Protein AF-A0A2T9ZDB5-F1 (afdb_monomer)

pLDDT: mean 82.6, std 15.03, range [29.48, 97.81]

InterPro domains:
  IPR002110 Ankyrin repeat [PF12796] (13-94)
  IPR002110 Ankyrin repeat [PF12796] (248-332)
  IPR002110 Ankyrin repeat [PF12796] (342-424)
  IPR002110 Ankyrin repeat [PS50088] (5-37)
  IPR002110 Ankyrin repeat [PS50088] (35-67)
  IPR002110 Ankyrin repeat [PS50088] (243-275)
  IPR002110 Ankyrin repeat [PS50088] (393-425)
  IPR002110 Ankyrin repeat [SM00248] (5-34)
  IPR002110 Ankyrin repeat [SM00248] (35-64)
  IPR002110 Ankyrin repeat [SM00248] (65-94)
  IPR002110 Ankyrin repeat [SM00248] (213-242)
  IPR002110 Ankyrin repeat [SM00248] (243-272)
  IPR002110 Ankyrin repeat [SM00248] (273-302)
  IPR002110 Ankyrin repeat [SM00248] (303-332)
  IPR002110 Ankyrin repeat [SM00248] (333-362)
  IPR002110 Ankyrin repeat [SM00248] (363-392)
  IPR002110 Ankyrin repeat [SM00248] (393-422)
  IPR002110 Ankyrin repeat [SM00248] (423-453)
  IPR036770 Ankyrin repeat-containing domain superfamily [G3DSA:1.25.40.20] (1-163)
  IPR036770 Ankyrin repeat-containing domain superfamily [G3DSA:1.25.40.20] (170-364)

Foldseek 3Di:
DPDDDPDDPLQVCLLVLVLVVNVVCVVVPNDCCPPQNNSLLNNLLNLSQSSNLVSVVVPRDCCTPNNSSLLSNLLNVSLSSNVSSVVSPHDLVDASPVSLVNCLVVVVVVSVVSSVVSVRDHDDDCPVSLVSCVVVVVLVSNLVCLQPPDDLVVLVVVLLVVQQVAPLSNNVSNCVRPVVDCPCLLVSLLSNLQRHDLVNNLVSCVVDLPQVSLQVVLLSCLQNLPVSSNVSSVVSPHDCVVCVLSSLLNNLLCLSVVNNVVSVVVVRDCCPPNNSNLLSNLLNLRPVSNVVSVVVPDDCPPCLLSSLLSNLLNLSLNSNVVSVVVVDDNPPQLQVSLLNSLLVVSQSSNVVSVVSPHDCCPPQNSSLQSNLLVLPQVSNVSSVVVVRDCCGPQNVSLLSNLLVLRLSSNLVSVVSPRDCCGPNNNSLVNNVVVPNVSSNCSSVVSVVPVPPDPPVVVVVVVVVVDPDPPPPVPDDDD

Structure (mmCIF, N/CA/C/O backbone):
data_AF-A0A2T9ZDB5-F1
#
_entry.id   AF-A0A2T9ZDB5-F1
#
loop_
_atom_site.group_PDB
_atom_site.id
_atom_site.type_symbol
_atom_site.label_atom_id
_atom_site.label_alt_id
_atom_site.label_comp_id
_atom_site.label_asym_id
_atom_site.label_entity_id
_atom_site.label_seq_id
_atom_site.pdbx_PDB_ins_code
_atom_site.Cartn_x
_atom_site.Cartn_y
_atom_site.Cartn_z
_atom_site.occupancy
_atom_site.B_iso_or_equiv
_atom_site.auth_seq_id
_atom_site.auth_comp_id
_atom_site.auth_asym_id
_atom_site.auth_atom_id
_atom_site.pdbx_PDB_model_num
ATOM 1 N N . MET A 1 1 ? 38.282 36.598 -60.027 1.00 36.22 1 MET A N 1
ATOM 2 C CA . MET A 1 1 ? 37.613 37.352 -58.948 1.00 36.22 1 MET A CA 1
ATOM 3 C C . MET A 1 1 ? 36.147 36.931 -58.938 1.00 36.22 1 MET A C 1
ATOM 5 O O . MET A 1 1 ? 35.366 37.460 -59.714 1.00 36.22 1 MET A O 1
ATOM 9 N N . LEU A 1 2 ? 35.804 35.898 -58.166 1.00 30.09 2 LEU A N 1
ATOM 10 C CA . LEU A 1 2 ? 34.418 35.483 -57.918 1.00 30.09 2 LEU A CA 1
ATOM 11 C C . LEU A 1 2 ? 34.122 35.819 -56.457 1.00 30.09 2 LEU A C 1
ATOM 13 O O . LEU A 1 2 ? 34.309 35.002 -55.567 1.00 30.09 2 LEU A O 1
ATOM 17 N N . ILE A 1 3 ? 33.763 37.080 -56.232 1.00 40.66 3 ILE A N 1
ATOM 18 C CA . ILE A 1 3 ? 33.223 37.596 -54.975 1.00 40.66 3 ILE A CA 1
ATOM 19 C C . ILE A 1 3 ? 31.772 37.925 -55.329 1.00 40.66 3 ILE A C 1
ATOM 21 O O . ILE A 1 3 ? 31.548 38.830 -56.132 1.00 40.66 3 ILE A O 1
ATOM 25 N N . GLY A 1 4 ? 30.799 37.142 -54.858 1.00 34.53 4 GLY A N 1
ATOM 26 C CA . GLY A 1 4 ? 29.407 37.344 -55.292 1.00 34.53 4 GLY A CA 1
ATOM 27 C C . GLY A 1 4 ? 28.318 36.460 -54.681 1.00 34.53 4 GLY A C 1
ATOM 28 O O . GLY A 1 4 ? 27.143 36.755 -54.867 1.00 34.53 4 GLY A O 1
ATOM 29 N N . SER A 1 5 ? 28.660 35.433 -53.912 1.00 36.69 5 SER A N 1
ATOM 30 C CA . SER A 1 5 ? 27.739 34.745 -53.000 1.00 36.69 5 SER A CA 1
ATOM 31 C C . SER A 1 5 ? 28.544 34.412 -51.754 1.00 36.69 5 SER A C 1
ATOM 33 O O . SER A 1 5 ? 29.654 33.915 -51.906 1.00 36.69 5 SER A O 1
ATOM 35 N N . GLY A 1 6 ? 28.053 34.746 -50.560 1.00 47.00 6 GLY A N 1
ATOM 36 C CA . GLY A 1 6 ? 28.770 34.618 -49.279 1.00 47.00 6 GLY A CA 1
ATOM 37 C C . GLY A 1 6 ? 29.018 33.176 -48.823 1.00 47.00 6 GLY A C 1
ATOM 38 O O . GLY A 1 6 ? 28.602 32.806 -47.734 1.00 47.00 6 GLY A O 1
ATOM 39 N N . VAL A 1 7 ? 29.636 32.373 -49.685 1.00 52.88 7 VAL A N 1
ATOM 40 C CA . VAL A 1 7 ? 30.195 31.054 -49.412 1.00 52.88 7 VAL A CA 1
ATOM 41 C C . VAL A 1 7 ? 31.622 31.106 -49.943 1.00 52.88 7 VAL A C 1
ATOM 43 O O . VAL A 1 7 ? 31.850 31.163 -51.153 1.00 52.88 7 VAL A O 1
ATOM 46 N N . ASP A 1 8 ? 32.581 31.171 -49.029 1.00 73.00 8 ASP A N 1
ATOM 47 C CA . ASP A 1 8 ? 34.008 31.153 -49.329 1.00 73.00 8 ASP A CA 1
ATOM 48 C C . ASP A 1 8 ? 34.390 29.860 -50.087 1.00 73.00 8 ASP A C 1
ATOM 50 O O . ASP A 1 8 ? 33.977 28.761 -49.707 1.00 73.00 8 ASP A O 1
ATOM 54 N N . ILE A 1 9 ? 35.197 29.964 -51.153 1.00 72.06 9 ILE A N 1
ATOM 55 C CA . ILE A 1 9 ? 35.674 28.827 -51.967 1.00 72.06 9 ILE A CA 1
ATOM 56 C C . ILE A 1 9 ? 36.360 27.755 -51.109 1.00 72.06 9 ILE A C 1
ATOM 58 O O . ILE A 1 9 ? 36.276 26.563 -51.405 1.00 72.06 9 ILE A O 1
ATOM 62 N N . HIS A 1 10 ? 36.993 28.181 -50.015 1.00 76.06 10 HIS A N 1
ATOM 63 C CA . HIS A 1 10 ? 37.611 27.302 -49.035 1.00 76.06 10 HIS A CA 1
ATOM 64 C C . HIS A 1 10 ? 36.572 26.440 -48.294 1.00 76.06 10 HIS A C 1
ATOM 66 O O . HIS A 1 10 ? 36.808 25.254 -48.044 1.00 76.06 10 HIS A O 1
ATOM 72 N N . THR A 1 11 ? 35.386 26.983 -47.998 1.00 78.50 11 THR A N 1
ATOM 73 C CA . THR A 1 11 ? 34.295 26.245 -47.336 1.00 78.50 11 THR A CA 1
ATOM 74 C C . THR A 1 11 ? 33.627 25.237 -48.271 1.00 78.50 11 THR A C 1
ATOM 76 O O . THR A 1 11 ? 33.409 24.095 -47.867 1.00 78.50 11 THR A O 1
ATOM 79 N N . GLU A 1 12 ? 33.393 25.608 -49.532 1.00 81.44 12 GLU A N 1
ATOM 80 C CA . GLU A 1 12 ? 32.812 24.717 -50.545 1.00 81.44 12 GLU A CA 1
ATOM 81 C C . GLU A 1 12 ? 33.773 23.570 -50.897 1.00 81.44 12 GLU A C 1
ATOM 83 O O . GLU A 1 12 ? 33.374 22.405 -50.967 1.00 81.44 12 GLU A O 1
ATOM 88 N N . ALA A 1 13 ? 35.070 23.866 -51.046 1.00 84.56 13 ALA A N 1
ATOM 89 C CA . ALA A 1 13 ? 36.096 22.844 -51.245 1.00 84.56 13 ALA A CA 1
ATOM 90 C C . ALA A 1 13 ? 36.170 21.875 -50.053 1.00 84.56 13 ALA A C 1
ATOM 92 O O . ALA A 1 13 ? 36.302 20.664 -50.245 1.00 84.56 13 ALA A O 1
ATOM 93 N N . SER A 1 14 ? 36.016 22.392 -48.829 1.00 85.06 14 SER A N 1
ATOM 94 C CA . SER A 1 14 ? 36.009 21.575 -47.612 1.00 85.06 14 SER A CA 1
ATOM 95 C C . SER A 1 14 ? 34.769 20.683 -47.500 1.00 85.06 14 SER A C 1
ATOM 97 O O . SER A 1 14 ? 34.880 19.525 -47.103 1.00 85.06 14 SER A O 1
ATOM 99 N N . TYR A 1 15 ? 33.594 21.190 -47.885 1.00 85.50 15 TYR A N 1
ATOM 100 C CA . TYR A 1 15 ? 32.341 20.429 -47.925 1.00 85.50 15 TYR A CA 1
ATOM 101 C C . TYR A 1 15 ? 32.380 19.285 -48.946 1.00 85.50 15 TYR A C 1
ATOM 103 O O . TYR A 1 15 ? 31.908 18.185 -48.668 1.00 85.50 15 TYR A O 1
ATOM 111 N N . ASN A 1 16 ? 32.966 19.524 -50.120 1.00 87.44 16 ASN A N 1
ATOM 112 C CA . ASN A 1 16 ? 33.064 18.519 -51.181 1.00 87.44 16 ASN A CA 1
ATOM 113 C C . ASN A 1 16 ? 34.271 17.575 -51.029 1.00 87.44 16 ASN A C 1
ATOM 115 O O . ASN A 1 16 ? 34.476 16.699 -51.870 1.00 87.44 16 ASN A O 1
ATOM 119 N N . GLY A 1 17 ? 35.075 17.732 -49.971 1.00 88.31 17 GLY A N 1
ATOM 120 C CA . GLY A 1 17 ? 36.223 16.865 -49.703 1.00 88.31 17 GLY A CA 1
ATOM 121 C C . GLY A 1 17 ? 37.395 17.059 -50.668 1.00 88.31 17 GLY A C 1
ATOM 122 O O . GLY A 1 17 ? 38.181 16.137 -50.870 1.00 88.31 17 GLY A O 1
ATOM 123 N N . HIS A 1 18 ? 37.526 18.231 -51.293 1.00 92.00 18 HIS A N 1
ATOM 124 C CA . HIS A 1 18 ? 38.583 18.523 -52.263 1.00 92.00 18 HIS A CA 1
ATOM 125 C C . HIS A 1 18 ? 39.915 18.836 -51.568 1.00 92.00 18 HIS A C 1
ATOM 127 O O . HIS A 1 18 ? 40.363 19.981 -51.551 1.00 92.00 18 HIS A O 1
ATOM 133 N N . TYR A 1 19 ? 40.549 17.805 -51.004 1.00 91.50 19 TYR A N 1
ATOM 134 C CA . TYR A 1 19 ? 41.782 17.901 -50.214 1.00 91.50 19 TYR A CA 1
ATOM 135 C C . TYR A 1 19 ? 42.881 18.750 -50.870 1.00 91.50 19 TYR A C 1
ATOM 137 O O . TYR A 1 19 ? 43.329 19.719 -50.266 1.00 91.50 19 TYR A O 1
ATOM 145 N N . GLU A 1 20 ? 43.266 18.451 -52.116 1.00 91.81 20 GLU A N 1
ATOM 146 C CA . GLU A 1 20 ? 44.349 19.176 -52.807 1.00 91.81 20 GLU A CA 1
ATOM 147 C C . GLU A 1 20 ? 44.034 20.665 -52.999 1.00 91.81 20 GLU A C 1
ATOM 149 O O . GLU A 1 20 ? 44.914 21.516 -52.894 1.00 91.81 20 GLU A O 1
ATOM 154 N N . LEU A 1 21 ? 42.761 20.999 -53.234 1.00 87.19 21 LEU A N 1
ATOM 155 C CA . LEU A 1 21 ? 42.330 22.385 -53.374 1.00 87.19 21 LEU A CA 1
ATOM 156 C C . LEU A 1 21 ? 42.337 23.105 -52.023 1.00 87.19 21 LEU A C 1
ATOM 158 O O . LEU A 1 21 ? 42.825 24.226 -51.941 1.00 87.19 21 LEU A O 1
ATOM 162 N N . VAL A 1 22 ? 41.837 22.465 -50.960 1.00 87.75 22 VAL A N 1
ATOM 163 C CA . VAL A 1 22 ? 41.888 23.023 -49.598 1.00 87.75 22 VAL A CA 1
ATOM 164 C C . VAL A 1 22 ? 43.337 23.262 -49.178 1.00 87.75 22 VAL A C 1
ATOM 166 O O . VAL A 1 22 ? 43.664 24.350 -48.711 1.00 87.75 22 VAL A O 1
ATOM 169 N N . LYS A 1 23 ? 44.218 22.286 -49.415 1.00 88.62 23 LYS A N 1
ATOM 170 C CA . LYS A 1 23 ? 45.650 22.397 -49.142 1.00 88.62 23 LYS A CA 1
ATOM 171 C C . LYS A 1 23 ? 46.276 23.577 -49.880 1.00 88.62 23 LYS A C 1
ATOM 173 O O . LYS A 1 23 ? 46.881 24.432 -49.240 1.00 88.62 23 LYS A O 1
ATOM 178 N N . TYR A 1 24 ? 46.061 23.671 -51.193 1.00 89.06 24 TYR A N 1
ATOM 179 C CA . TYR A 1 24 ? 46.564 24.783 -52.000 1.00 89.06 24 TYR A CA 1
ATOM 180 C C . TYR A 1 24 ? 46.066 26.146 -51.497 1.00 89.06 24 TYR A C 1
ATOM 182 O O . TYR A 1 24 ? 46.834 27.106 -51.447 1.00 89.06 24 TYR A O 1
ATOM 190 N N . LEU A 1 25 ? 44.790 26.246 -51.111 1.00 85.88 25 LEU A N 1
ATOM 191 C CA . LEU A 1 25 ? 44.200 27.488 -50.610 1.00 85.88 25 LEU A CA 1
ATOM 192 C C . LEU A 1 25 ? 44.820 27.916 -49.274 1.00 85.88 25 LEU A C 1
ATOM 194 O O . LEU A 1 25 ? 45.187 29.082 -49.132 1.00 85.88 25 LEU A O 1
ATOM 198 N N . VAL A 1 26 ? 44.990 26.989 -48.326 1.00 84.69 26 VAL A N 1
ATOM 199 C CA . VAL A 1 26 ? 45.637 27.266 -47.031 1.00 84.69 26 VAL A CA 1
ATOM 200 C C . VAL A 1 26 ? 47.109 27.649 -47.224 1.00 84.69 26 VAL A C 1
ATOM 202 O O . VAL A 1 26 ? 47.555 28.649 -46.665 1.00 84.69 26 VAL A O 1
ATOM 205 N N . GLU A 1 27 ? 47.849 26.938 -48.082 1.00 86.25 27 GLU A N 1
ATOM 206 C CA . GLU A 1 27 ? 49.240 27.276 -48.437 1.00 86.25 27 GLU A CA 1
ATOM 207 C C . GLU A 1 27 ? 49.355 28.639 -49.144 1.00 86.25 27 GLU A C 1
ATOM 209 O O . GLU A 1 27 ? 50.356 29.340 -48.994 1.00 86.25 27 GLU A O 1
ATOM 214 N N . SER A 1 28 ? 48.310 29.050 -49.868 1.00 86.44 28 SER A N 1
ATOM 215 C CA . SER A 1 28 ? 48.210 30.362 -50.523 1.00 86.44 28 SER A CA 1
ATOM 216 C C . SER A 1 28 ? 47.756 31.487 -49.579 1.00 86.44 28 SER A C 1
ATOM 218 O O . SER A 1 28 ? 47.544 32.614 -50.030 1.00 86.44 28 SER A O 1
ATOM 220 N N . GLY A 1 29 ? 47.615 31.207 -48.280 1.00 82.31 29 GLY A N 1
ATOM 221 C CA . GLY A 1 29 ? 47.288 32.193 -47.250 1.00 82.31 29 GLY A CA 1
ATOM 222 C C . GLY A 1 29 ? 45.796 32.367 -46.963 1.00 82.31 29 GLY A C 1
ATOM 223 O O . GLY A 1 29 ? 45.420 33.386 -46.382 1.00 82.31 29 GLY A O 1
ATOM 224 N N . ALA A 1 30 ? 44.936 31.420 -47.359 1.00 82.38 30 ALA A N 1
ATOM 225 C CA . ALA A 1 30 ? 43.541 31.421 -46.922 1.00 82.38 30 ALA A CA 1
ATOM 226 C C . ALA A 1 30 ? 43.456 31.315 -45.390 1.00 82.38 30 ALA A C 1
ATOM 228 O O . ALA A 1 30 ? 44.145 30.505 -44.768 1.00 82.38 30 ALA A O 1
ATOM 229 N N . ASP A 1 31 ? 42.592 32.127 -44.780 1.00 80.69 31 ASP A N 1
ATOM 230 C CA . ASP A 1 31 ? 42.393 32.104 -43.333 1.00 80.69 31 ASP A CA 1
ATOM 231 C C . ASP A 1 31 ? 41.605 30.851 -42.922 1.00 80.69 31 ASP A C 1
ATOM 233 O O . ASP A 1 31 ? 40.404 30.722 -43.166 1.00 80.69 31 ASP A O 1
ATOM 237 N N . ILE A 1 32 ? 42.282 29.931 -42.237 1.00 78.69 32 ILE A N 1
ATOM 238 C CA . ILE A 1 32 ? 41.701 28.690 -41.713 1.00 78.69 32 ILE A CA 1
ATOM 239 C C . ILE A 1 32 ? 40.605 28.932 -40.655 1.00 78.69 32 ILE A C 1
ATOM 241 O O . ILE A 1 32 ? 39.826 28.032 -40.323 1.00 78.69 32 ILE A O 1
ATOM 245 N N . HIS A 1 33 ? 40.518 30.148 -40.111 1.00 76.25 33 HIS A N 1
ATOM 246 C CA . HIS A 1 33 ? 39.508 30.568 -39.143 1.00 76.25 33 HIS A CA 1
ATOM 247 C C . HIS A 1 33 ? 38.373 31.404 -39.747 1.00 76.25 33 HIS A C 1
ATOM 249 O O . HIS A 1 33 ? 37.450 31.770 -39.005 1.00 76.25 33 HIS A O 1
ATOM 255 N N . ALA A 1 34 ? 38.398 31.648 -41.063 1.00 70.31 34 ALA A N 1
ATOM 256 C CA . ALA A 1 34 ? 37.408 32.450 -41.773 1.00 70.31 34 ALA A CA 1
ATOM 257 C C . ALA A 1 34 ? 35.964 31.978 -41.527 1.00 70.31 34 ALA A C 1
ATOM 259 O O . ALA A 1 34 ? 35.698 30.798 -41.270 1.00 70.31 34 ALA A O 1
ATOM 260 N N . GLU A 1 35 ? 35.030 32.936 -41.583 1.00 64.38 35 GLU A N 1
ATOM 261 C CA . GLU A 1 35 ? 33.581 32.721 -41.436 1.00 64.38 35 GLU A CA 1
ATOM 262 C C . GLU A 1 35 ? 33.213 31.874 -40.213 1.00 64.38 35 GLU A C 1
ATOM 264 O O . GLU A 1 35 ? 32.449 30.917 -40.298 1.00 64.38 35 GLU A O 1
ATOM 269 N N . ASN A 1 36 ? 33.788 32.208 -39.053 1.00 59.66 36 ASN A N 1
ATOM 270 C CA . ASN A 1 36 ? 33.593 31.434 -37.832 1.00 59.66 36 ASN A CA 1
ATOM 271 C C . ASN A 1 36 ? 33.968 29.956 -38.069 1.00 59.66 36 ASN A C 1
ATOM 273 O O . ASN A 1 36 ? 33.194 29.080 -37.737 1.00 59.66 36 ASN A O 1
ATOM 277 N N . LYS A 1 37 ? 35.129 29.638 -38.658 1.00 62.59 37 LYS A N 1
ATOM 278 C CA . LYS A 1 37 ? 35.660 28.258 -38.775 1.00 62.59 37 LYS A CA 1
ATOM 279 C C . LYS A 1 37 ? 34.711 27.267 -39.485 1.00 62.59 37 LYS A C 1
ATOM 281 O O . LYS A 1 37 ? 34.651 26.084 -39.133 1.00 62.59 37 LYS A O 1
ATOM 286 N N . CYS A 1 38 ? 33.980 27.744 -40.495 1.00 75.19 38 CYS A N 1
ATOM 287 C CA . CYS A 1 38 ? 33.015 26.966 -41.282 1.00 75.19 38 CYS A CA 1
ATOM 288 C C . CYS A 1 38 ? 33.630 25.741 -41.982 1.00 75.19 38 CYS A C 1
ATOM 290 O O . CYS A 1 38 ? 32.993 24.689 -42.035 1.00 75.19 38 CYS A O 1
ATOM 292 N N . ALA A 1 39 ? 34.873 25.834 -42.467 1.00 84.25 39 ALA A N 1
ATOM 293 C CA . ALA A 1 39 ? 35.532 24.771 -43.235 1.00 84.25 39 ALA A CA 1
ATOM 294 C C . ALA A 1 39 ? 35.598 23.427 -42.484 1.00 84.25 39 ALA A C 1
ATOM 296 O O . ALA A 1 39 ? 35.134 22.406 -42.997 1.00 84.25 39 ALA A O 1
ATOM 297 N N . LEU A 1 40 ? 36.075 23.437 -41.231 1.00 89.94 40 LEU A N 1
ATOM 298 C CA . LEU A 1 40 ? 36.147 22.226 -40.407 1.00 89.94 40 LEU A CA 1
ATOM 299 C C . LEU A 1 40 ? 34.747 21.672 -40.101 1.00 89.94 40 LEU A C 1
ATOM 301 O O . LEU A 1 40 ? 34.535 20.467 -40.158 1.00 89.94 40 LEU A O 1
ATOM 305 N N . ARG A 1 41 ? 33.756 22.535 -39.835 1.00 89.62 41 ARG A N 1
ATOM 306 C CA . ARG A 1 41 ? 32.373 22.110 -39.531 1.00 89.62 41 ARG A CA 1
ATOM 307 C C . ARG A 1 41 ? 31.713 21.386 -40.699 1.00 89.62 41 ARG A C 1
ATOM 309 O O . ARG A 1 41 ? 30.989 20.413 -40.469 1.00 89.62 41 ARG A O 1
ATOM 316 N N . TRP A 1 42 ? 31.938 21.867 -41.921 1.00 88.75 42 TRP A N 1
ATOM 317 C CA . TRP A 1 42 ? 31.396 21.284 -43.146 1.00 88.75 42 TRP A CA 1
ATOM 318 C C . TRP A 1 42 ? 32.100 19.983 -43.524 1.00 88.75 42 TRP A C 1
ATOM 320 O O . TRP A 1 42 ? 31.413 18.995 -43.794 1.00 88.75 42 TRP A O 1
ATOM 330 N N . ALA A 1 43 ? 33.435 19.948 -43.439 1.00 92.62 43 ALA A N 1
ATOM 331 C CA . ALA A 1 43 ? 34.208 18.719 -43.612 1.00 92.62 43 ALA A CA 1
ATOM 332 C C . ALA A 1 43 ? 33.744 17.636 -42.620 1.00 92.62 43 ALA A C 1
ATOM 334 O O . ALA A 1 43 ? 33.468 16.504 -43.022 1.00 92.62 43 ALA A O 1
ATOM 335 N N . SER A 1 44 ? 33.536 18.002 -41.348 1.00 94.12 44 SER A N 1
ATOM 336 C CA . SER A 1 44 ? 33.026 17.092 -40.316 1.00 94.12 44 SER A CA 1
ATOM 337 C C . SER A 1 44 ? 31.592 16.623 -40.546 1.00 94.12 44 SER A C 1
ATOM 339 O O . SER A 1 44 ? 31.287 15.462 -40.295 1.00 94.12 44 SER A O 1
ATOM 341 N N . ALA A 1 45 ? 30.699 17.479 -41.054 1.00 91.94 45 ALA A N 1
ATOM 342 C CA . ALA A 1 45 ? 29.332 17.073 -41.390 1.00 91.94 45 ALA A CA 1
ATOM 343 C C . ALA A 1 45 ? 29.296 16.053 -42.542 1.00 91.94 45 ALA A C 1
ATOM 345 O O . ALA A 1 45 ? 28.500 15.105 -42.547 1.00 91.94 45 ALA A O 1
ATOM 346 N N . LYS A 1 46 ? 30.176 16.237 -43.530 1.00 93.00 46 LYS A N 1
ATOM 347 C CA . LYS A 1 46 ? 30.272 15.358 -44.697 1.00 93.00 46 LYS A CA 1
ATOM 348 C C . LYS A 1 46 ? 31.075 14.092 -44.456 1.00 93.00 46 LYS A C 1
ATOM 350 O O . LYS A 1 46 ? 30.815 13.102 -45.133 1.00 93.00 46 LYS A O 1
ATOM 355 N N . GLY A 1 47 ? 31.951 14.095 -43.455 1.00 91.94 47 GLY A N 1
ATOM 356 C CA . GLY A 1 47 ? 32.861 12.988 -43.175 1.00 91.94 47 GLY A CA 1
ATOM 357 C C . GLY A 1 47 ? 34.097 13.007 -44.069 1.00 91.94 47 GLY A C 1
ATOM 358 O O . GLY A 1 47 ? 34.655 11.956 -44.368 1.00 91.94 47 GLY A O 1
ATOM 359 N N . CYS A 1 48 ? 34.513 14.186 -44.534 1.00 94.44 48 CYS A N 1
ATOM 360 C CA . CYS A 1 48 ? 35.724 14.359 -45.331 1.00 94.44 48 CYS A CA 1
ATOM 361 C C . CYS A 1 48 ? 36.954 14.308 -44.415 1.00 94.44 48 CYS A C 1
ATOM 363 O O . CYS A 1 48 ? 37.524 15.345 -44.074 1.00 94.44 48 CYS A O 1
ATOM 365 N N . LEU A 1 49 ? 37.333 13.099 -43.990 1.00 94.56 49 LEU A N 1
ATOM 366 C CA . LEU A 1 49 ? 38.379 12.859 -42.992 1.00 94.56 49 LEU A CA 1
ATOM 367 C C . LEU A 1 49 ? 39.714 13.518 -43.349 1.00 94.56 49 LEU A C 1
ATOM 369 O O . LEU A 1 49 ? 40.313 14.158 -42.492 1.00 94.56 49 LEU A O 1
ATOM 373 N N . ASP A 1 50 ? 40.166 13.389 -44.596 1.00 94.62 50 ASP A N 1
ATOM 374 C CA . ASP A 1 50 ? 41.473 13.909 -45.022 1.00 94.62 50 ASP A CA 1
ATOM 375 C C . ASP A 1 50 ? 41.529 15.438 -44.942 1.00 94.62 50 ASP A C 1
ATOM 377 O O . ASP A 1 50 ? 42.517 16.013 -44.485 1.00 94.62 50 ASP A O 1
ATOM 381 N N . VAL A 1 51 ? 40.426 16.098 -45.306 1.00 92.56 51 VAL A N 1
ATOM 382 C CA . VAL A 1 51 ? 40.265 17.549 -45.160 1.00 92.56 51 VAL A CA 1
ATOM 383 C C . VAL A 1 51 ? 40.197 17.936 -43.685 1.00 92.56 51 VAL A C 1
ATOM 385 O O . VAL A 1 51 ? 40.913 18.837 -43.260 1.00 92.56 51 VAL A O 1
ATOM 388 N N . ALA A 1 52 ? 39.362 17.261 -42.889 1.00 94.00 52 ALA A N 1
ATOM 389 C CA . ALA A 1 52 ? 39.212 17.563 -41.467 1.00 94.00 52 ALA A CA 1
ATOM 390 C C . ALA A 1 52 ? 40.545 17.411 -40.717 1.00 94.00 52 ALA A C 1
ATOM 392 O O . ALA A 1 52 ? 40.931 18.308 -39.971 1.00 94.00 52 ALA A O 1
ATOM 393 N N . ARG A 1 53 ? 41.279 16.323 -40.973 1.00 94.75 53 ARG A N 1
ATOM 394 C CA . ARG A 1 53 ? 42.604 16.057 -40.406 1.00 94.75 53 ARG A CA 1
ATOM 395 C C . ARG A 1 53 ? 43.595 17.156 -40.770 1.00 94.75 53 ARG A C 1
ATOM 397 O O . ARG A 1 53 ? 44.198 17.731 -39.872 1.00 94.75 53 ARG A O 1
ATOM 404 N N . PHE A 1 54 ? 43.702 17.499 -42.054 1.00 93.50 54 PHE A N 1
ATOM 405 C CA . PHE A 1 54 ? 44.596 18.563 -42.512 1.00 93.50 54 PHE A CA 1
ATOM 406 C C . PHE A 1 54 ? 44.273 19.909 -41.871 1.00 93.50 54 PHE A C 1
ATOM 408 O O . PHE A 1 54 ? 45.178 20.609 -41.419 1.00 93.50 54 PHE A O 1
ATOM 415 N N . LEU A 1 55 ? 42.991 20.270 -41.789 1.00 90.94 55 LEU A N 1
ATOM 416 C CA . LEU A 1 55 ? 42.580 21.518 -41.156 1.00 90.94 55 LEU A CA 1
ATOM 417 C C . LEU A 1 55 ? 42.988 21.543 -39.675 1.00 90.94 55 LEU A C 1
ATOM 419 O O . LEU A 1 55 ? 43.525 22.541 -39.201 1.00 90.94 55 LEU A O 1
ATOM 423 N N . VAL A 1 56 ? 42.780 20.447 -38.944 1.00 92.00 56 VAL A N 1
ATOM 424 C CA . VAL A 1 56 ? 43.162 20.345 -37.528 1.00 92.00 56 VAL A CA 1
ATOM 425 C C . VAL A 1 56 ? 44.683 20.392 -37.343 1.00 92.00 56 VAL A C 1
ATOM 427 O O . VAL A 1 56 ? 45.163 21.128 -36.482 1.00 92.00 56 VAL A O 1
ATOM 430 N N . GLU A 1 57 ? 45.449 19.696 -38.188 1.00 91.62 57 GLU A N 1
ATOM 431 C CA . GLU A 1 57 ? 46.921 19.728 -38.192 1.00 91.62 57 GLU A CA 1
ATOM 432 C C . GLU A 1 57 ? 47.480 21.129 -38.485 1.00 91.62 57 GLU A C 1
ATOM 434 O O . GLU A 1 57 ? 48.512 21.510 -37.935 1.00 91.62 57 GLU A O 1
ATOM 439 N N . ASN A 1 58 ? 46.770 21.929 -39.287 1.00 90.00 58 ASN A N 1
ATOM 440 C CA . ASN A 1 58 ? 47.124 23.318 -39.599 1.00 90.00 58 ASN A CA 1
ATOM 441 C C . ASN A 1 58 ? 46.513 24.337 -38.620 1.00 90.00 58 ASN A C 1
ATOM 443 O O . ASN A 1 58 ? 46.468 25.535 -38.900 1.00 90.00 58 ASN A O 1
ATOM 447 N N . GLY A 1 59 ? 46.063 23.882 -37.447 1.00 88.38 59 GLY A N 1
ATOM 448 C CA . GLY A 1 59 ? 45.676 24.749 -36.337 1.00 88.38 59 GLY A CA 1
ATOM 449 C C . GLY A 1 59 ? 44.195 25.114 -36.276 1.00 88.38 59 GLY A C 1
ATOM 450 O O . GLY A 1 59 ? 43.824 25.968 -35.468 1.00 88.38 59 GLY A O 1
ATOM 451 N N . ALA A 1 60 ? 43.317 24.485 -37.069 1.00 89.12 60 ALA A N 1
ATOM 452 C CA . ALA A 1 60 ? 41.878 24.691 -36.927 1.00 89.12 60 ALA A CA 1
ATOM 453 C C . ALA A 1 60 ? 41.414 24.325 -35.506 1.00 89.12 60 ALA A C 1
ATOM 455 O O . ALA A 1 60 ? 41.619 23.218 -35.012 1.00 89.12 60 ALA A O 1
ATOM 456 N N . ASN A 1 61 ? 40.747 25.267 -34.841 1.00 88.62 61 ASN A N 1
ATOM 457 C CA . ASN A 1 61 ? 40.257 25.066 -33.482 1.00 88.62 61 ASN A CA 1
ATOM 458 C C . ASN A 1 61 ? 39.017 24.149 -33.478 1.00 88.62 61 ASN A C 1
ATOM 460 O O . ASN A 1 61 ? 37.920 24.594 -33.833 1.00 88.62 61 ASN A O 1
ATOM 464 N N . VAL A 1 62 ? 39.193 22.907 -33.016 1.00 90.44 62 VAL A N 1
ATOM 465 C CA . VAL A 1 62 ? 38.140 21.876 -32.923 1.00 90.44 62 VAL A CA 1
ATOM 466 C C . VAL A 1 62 ? 36.995 22.235 -31.969 1.00 90.44 62 VAL A C 1
ATOM 468 O O . VAL A 1 62 ? 35.864 21.805 -32.184 1.00 90.44 62 VAL A O 1
ATOM 471 N N . GLN A 1 63 ? 37.252 23.077 -30.962 1.00 90.56 63 GLN A N 1
ATOM 472 C CA . GLN A 1 63 ? 36.277 23.463 -29.934 1.00 90.56 63 GLN A CA 1
ATOM 473 C C . GLN A 1 63 ? 35.412 24.669 -30.329 1.00 90.56 63 GLN A C 1
ATOM 475 O O . GLN A 1 63 ? 34.609 25.174 -29.546 1.00 90.56 63 GLN A O 1
ATOM 480 N N . ALA A 1 64 ? 35.580 25.181 -31.545 1.00 87.44 64 ALA A N 1
ATOM 481 C CA . ALA A 1 64 ? 34.878 26.374 -31.978 1.00 87.44 64 ALA A CA 1
ATOM 482 C C . ALA A 1 64 ? 33.360 26.202 -32.097 1.00 87.44 64 ALA A C 1
ATOM 484 O O . ALA A 1 64 ? 32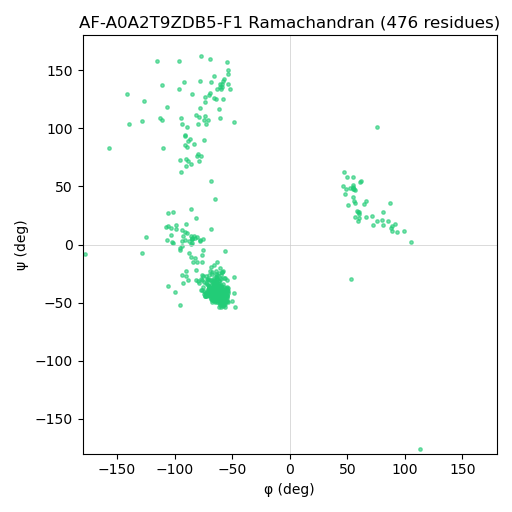.898 25.161 -32.564 1.00 87.44 64 ALA A O 1
ATOM 485 N N . ASP A 1 65 ? 32.628 27.281 -31.775 1.00 87.31 65 ASP A N 1
ATOM 486 C CA . ASP A 1 65 ? 31.156 27.348 -31.841 1.00 87.31 65 ASP A CA 1
ATOM 487 C C . ASP A 1 65 ? 30.522 26.160 -31.139 1.00 87.31 65 ASP A C 1
ATOM 489 O O . ASP A 1 65 ? 29.838 25.346 -31.750 1.00 87.31 65 ASP A O 1
ATOM 493 N N . ASP A 1 66 ? 30.842 26.023 -29.854 1.00 87.56 66 ASP A N 1
ATOM 494 C CA . ASP A 1 66 ? 30.315 24.942 -29.031 1.00 87.56 66 ASP A CA 1
ATOM 495 C C . ASP A 1 66 ? 30.637 23.552 -29.617 1.00 87.56 66 ASP A C 1
ATOM 497 O O . ASP A 1 66 ? 29.774 22.682 -29.749 1.00 87.56 66 ASP A O 1
ATOM 501 N N . ASN A 1 67 ? 31.901 23.352 -30.022 1.00 90.44 67 ASN A N 1
ATOM 502 C CA . ASN A 1 67 ? 32.395 22.083 -30.571 1.00 90.44 67 ASN A CA 1
ATOM 503 C C . ASN A 1 67 ? 31.577 21.595 -31.788 1.00 90.44 67 ASN A C 1
ATOM 505 O O . ASN A 1 67 ? 31.345 20.396 -31.984 1.00 90.44 67 ASN A O 1
ATOM 509 N N . ARG A 1 68 ? 31.139 22.523 -32.655 1.00 90.81 68 ARG A N 1
ATOM 510 C CA . ARG A 1 68 ? 30.226 22.199 -33.765 1.00 90.81 68 ARG A CA 1
ATOM 511 C C . ARG A 1 68 ? 30.763 21.129 -34.714 1.00 90.81 68 ARG A C 1
ATOM 513 O O . ARG A 1 68 ? 29.976 20.393 -35.305 1.00 90.81 68 ARG A O 1
ATOM 520 N N . ALA A 1 69 ? 32.085 21.027 -34.850 1.00 92.38 69 ALA A N 1
ATOM 521 C CA . ALA A 1 69 ? 32.738 20.009 -35.664 1.00 92.38 69 ALA A CA 1
ATOM 522 C C . ALA A 1 69 ? 32.395 18.586 -35.186 1.00 92.38 69 ALA A C 1
ATOM 524 O O . ALA A 1 69 ? 31.887 17.794 -35.980 1.00 92.38 69 ALA A O 1
ATOM 525 N N . ILE A 1 70 ? 32.600 18.273 -33.900 1.00 92.62 70 ILE A N 1
ATOM 526 C CA . ILE A 1 70 ? 32.284 16.943 -33.352 1.00 92.62 70 ILE A CA 1
ATOM 527 C C . ILE A 1 70 ? 30.773 16.728 -33.253 1.00 92.62 70 ILE A C 1
ATOM 529 O O . ILE A 1 70 ? 30.304 15.639 -33.571 1.00 92.62 70 ILE A O 1
ATOM 533 N N . ARG A 1 71 ? 29.985 17.773 -32.948 1.00 92.12 71 ARG A N 1
ATOM 534 C CA . ARG A 1 71 ? 28.512 17.692 -32.993 1.00 92.12 71 ARG A CA 1
ATOM 535 C C . ARG A 1 71 ? 28.002 17.289 -34.377 1.00 92.12 71 ARG A C 1
ATOM 537 O O . ARG A 1 71 ? 27.143 16.422 -34.483 1.00 92.12 71 ARG A O 1
ATOM 544 N N . ASN A 1 72 ? 28.535 17.887 -35.445 1.00 92.44 72 ASN A N 1
ATOM 545 C CA . ASN A 1 72 ? 28.177 17.530 -36.819 1.00 92.44 72 ASN A CA 1
ATOM 546 C C . ASN A 1 72 ? 28.639 16.114 -37.177 1.00 92.44 72 ASN A C 1
ATOM 548 O O . ASN A 1 72 ? 27.864 15.359 -37.762 1.00 92.44 72 ASN A O 1
ATOM 552 N N . ALA A 1 73 ? 29.874 15.754 -36.818 1.00 93.81 73 ALA A N 1
ATOM 553 C CA . ALA A 1 73 ? 30.397 14.416 -37.067 1.00 93.81 73 ALA A CA 1
ATOM 554 C C . ALA A 1 73 ? 29.524 13.350 -36.381 1.00 93.81 73 ALA A C 1
ATOM 556 O O . ALA A 1 73 ? 29.121 12.394 -37.035 1.00 93.81 73 ALA A O 1
ATOM 557 N N . LEU A 1 74 ? 29.127 13.571 -35.122 1.00 91.69 74 LEU A N 1
ATOM 558 C CA . LEU A 1 74 ? 28.178 12.718 -34.403 1.00 91.69 74 LEU A CA 1
ATOM 559 C C . LEU A 1 74 ? 26.815 12.688 -35.094 1.00 91.69 74 LEU A C 1
ATOM 561 O O . LEU A 1 74 ? 26.340 11.614 -35.450 1.00 91.69 74 LEU A O 1
ATOM 565 N N . ARG A 1 75 ? 26.218 13.856 -35.358 1.00 89.44 75 ARG A N 1
ATOM 566 C CA . ARG A 1 75 ? 24.878 13.994 -35.951 1.00 89.44 75 ARG A CA 1
ATOM 567 C C . ARG A 1 75 ? 24.704 13.216 -37.257 1.00 89.44 75 ARG A C 1
ATOM 569 O O . ARG A 1 75 ? 23.629 12.679 -37.510 1.00 89.44 75 ARG A O 1
ATOM 576 N N . TYR A 1 76 ? 25.743 13.175 -38.088 1.00 90.31 76 TYR A N 1
ATOM 577 C CA . TYR A 1 76 ? 25.732 12.474 -39.375 1.00 90.31 76 TYR A CA 1
ATOM 578 C C . TYR A 1 76 ? 26.474 11.127 -39.340 1.00 90.31 76 TYR A C 1
ATOM 580 O O . TYR A 1 76 ? 26.671 10.509 -40.386 1.00 90.31 76 TYR A O 1
ATOM 588 N N . GLY A 1 77 ? 26.881 10.680 -38.148 1.00 90.75 77 GLY A N 1
ATOM 589 C CA . GLY A 1 77 ? 27.581 9.428 -37.874 1.00 90.75 77 GLY A CA 1
ATOM 590 C C . GLY A 1 77 ? 28.860 9.214 -38.674 1.00 90.75 77 GLY A C 1
ATOM 591 O O . GLY A 1 77 ? 29.057 8.163 -39.279 1.00 90.75 77 GLY A O 1
ATOM 592 N N . ARG A 1 78 ? 29.722 10.228 -38.687 1.00 94.00 78 ARG A N 1
ATOM 593 C CA . ARG A 1 78 ? 31.049 10.224 -39.312 1.00 94.00 78 ARG A CA 1
ATOM 594 C C . ARG A 1 78 ? 32.088 9.752 -38.296 1.00 94.00 78 ARG A C 1
ATOM 596 O O . ARG A 1 78 ? 32.834 10.566 -37.759 1.00 94.00 78 ARG A O 1
ATOM 603 N N . ILE A 1 79 ? 32.095 8.453 -38.002 1.00 92.88 79 ILE A N 1
ATOM 604 C CA . ILE A 1 79 ? 32.864 7.851 -36.896 1.00 92.88 79 ILE A CA 1
ATOM 605 C C . ILE A 1 79 ? 34.359 8.174 -36.994 1.00 92.88 79 ILE A C 1
ATOM 607 O O . ILE A 1 79 ? 34.942 8.675 -36.040 1.00 92.88 79 ILE A O 1
ATOM 611 N N . GLU A 1 80 ? 34.966 7.994 -38.162 1.00 94.62 80 GLU A N 1
ATOM 612 C CA . GLU A 1 80 ? 36.398 8.234 -38.374 1.00 94.62 80 GLU A CA 1
ATOM 613 C C . GLU A 1 80 ? 36.750 9.721 -38.208 1.00 94.62 80 GLU A C 1
ATOM 615 O O . GLU A 1 80 ? 37.833 10.091 -37.753 1.00 94.62 80 GLU A O 1
ATOM 620 N N . THR A 1 81 ? 35.811 10.607 -38.558 1.00 94.19 81 THR A N 1
ATOM 621 C CA . THR A 1 81 ? 35.982 12.048 -38.342 1.00 94.19 81 THR A CA 1
ATOM 622 C C . THR A 1 81 ? 35.798 12.416 -36.871 1.00 94.19 81 THR A C 1
ATOM 624 O O . THR A 1 81 ? 36.533 13.262 -36.369 1.00 94.19 81 THR A O 1
ATOM 627 N N . MET A 1 82 ? 34.873 11.767 -36.156 1.00 94.50 82 MET A N 1
ATOM 628 C CA . MET A 1 82 ? 34.751 11.918 -34.704 1.00 94.50 82 MET A CA 1
ATOM 629 C C . MET A 1 82 ? 36.036 11.492 -33.997 1.00 94.50 82 MET A C 1
ATOM 631 O O . MET A 1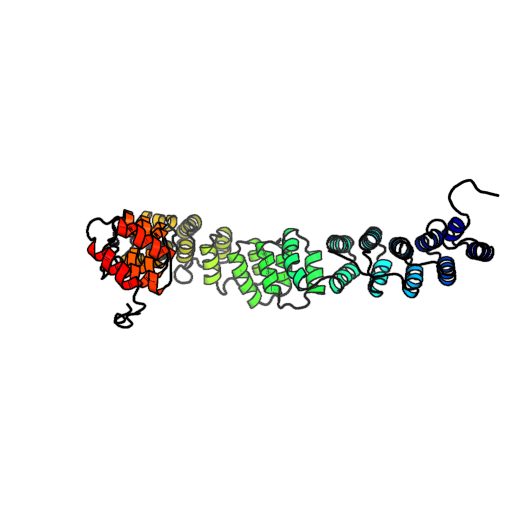 82 ? 36.530 12.249 -33.170 1.00 94.50 82 MET A O 1
ATOM 635 N N . GLU A 1 83 ? 36.606 10.341 -34.361 1.00 94.00 83 GLU A N 1
ATOM 636 C CA . GLU A 1 83 ? 37.880 9.847 -33.827 1.00 94.00 83 GLU A CA 1
ATOM 637 C C . GLU A 1 83 ? 38.992 10.891 -33.976 1.00 94.00 83 GLU A C 1
ATOM 639 O O . GLU A 1 83 ? 39.676 11.245 -33.015 1.00 94.00 83 GLU A O 1
ATOM 644 N N . CYS A 1 84 ? 39.133 11.448 -35.184 1.00 94.50 84 CYS A N 1
ATOM 645 C CA . CYS A 1 84 ? 40.103 12.499 -35.464 1.00 94.50 84 CYS A CA 1
ATOM 646 C C . CYS A 1 84 ? 39.902 13.723 -34.555 1.00 94.50 84 CYS A C 1
ATOM 648 O O . CYS A 1 84 ? 40.867 14.245 -34.000 1.00 94.50 84 CYS A O 1
ATOM 650 N N . LEU A 1 85 ? 38.659 14.168 -34.362 1.00 93.88 85 LEU A N 1
ATOM 651 C CA . LEU A 1 85 ? 38.340 15.338 -33.542 1.00 93.88 85 LEU A CA 1
ATOM 652 C C . LEU A 1 85 ? 38.554 15.086 -32.041 1.00 93.88 85 LEU A C 1
ATOM 654 O O . LEU A 1 85 ? 39.044 15.974 -31.338 1.00 93.88 85 LEU A O 1
ATOM 658 N N . LEU A 1 86 ? 38.218 13.891 -31.550 1.00 91.62 86 LEU A N 1
ATOM 659 C CA . LEU A 1 86 ? 38.415 13.478 -30.157 1.00 91.62 86 LEU A CA 1
ATOM 660 C C . LEU A 1 86 ? 39.905 13.420 -29.802 1.00 91.62 86 LEU A C 1
ATOM 662 O O . LEU A 1 86 ? 40.330 14.031 -28.821 1.00 91.62 86 LEU A O 1
ATOM 666 N N . ASN A 1 87 ? 40.718 12.812 -30.671 1.00 93.00 87 ASN A N 1
ATOM 667 C CA . ASN A 1 87 ? 42.177 12.757 -30.519 1.00 93.00 87 ASN A CA 1
ATOM 668 C C . ASN A 1 87 ? 42.835 14.149 -30.499 1.00 93.00 87 ASN A C 1
ATOM 670 O O . ASN A 1 87 ? 43.938 14.312 -29.979 1.00 93.00 87 ASN A O 1
ATOM 674 N N . ASN A 1 88 ? 42.147 15.167 -31.022 1.00 92.50 88 ASN A N 1
ATOM 675 C CA . ASN A 1 88 ? 42.603 16.553 -31.048 1.00 92.50 88 ASN A CA 1
ATOM 676 C C . ASN A 1 88 ? 41.953 17.438 -29.969 1.00 92.50 88 ASN A C 1
ATOM 678 O O . ASN A 1 88 ? 41.891 18.657 -30.125 1.00 92.50 88 ASN A O 1
ATOM 682 N N . LYS A 1 89 ? 41.542 16.844 -28.837 1.00 90.06 89 LYS A N 1
ATOM 683 C CA . LYS A 1 89 ? 41.048 17.540 -27.631 1.00 90.06 89 LYS A CA 1
ATOM 684 C C . LYS A 1 89 ? 39.718 18.277 -27.827 1.00 90.06 89 LYS A C 1
ATOM 686 O O . LYS A 1 89 ? 39.525 19.360 -27.272 1.00 90.06 89 LYS A O 1
ATOM 691 N N . SER A 1 90 ? 38.794 17.709 -28.600 1.00 89.44 90 SER A N 1
ATOM 692 C CA . SER A 1 90 ? 37.395 18.165 -28.546 1.00 89.44 90 SER A CA 1
ATOM 693 C C . SER A 1 90 ? 36.857 18.045 -27.116 1.00 89.44 90 SER A C 1
ATOM 695 O O . SER A 1 90 ? 37.197 17.100 -26.406 1.00 89.44 90 SER A O 1
ATOM 697 N N . ASP A 1 91 ? 36.043 19.006 -26.683 1.00 86.12 91 ASP A N 1
ATOM 698 C CA . ASP A 1 91 ? 35.427 18.972 -25.356 1.00 86.12 91 ASP A CA 1
ATOM 699 C C . ASP A 1 91 ? 34.231 18.012 -25.357 1.00 86.12 91 ASP A C 1
ATOM 701 O O . ASP A 1 91 ? 33.195 18.272 -25.975 1.00 86.12 91 ASP A O 1
ATOM 705 N N . ILE A 1 92 ? 34.400 16.879 -24.678 1.00 81.44 92 ILE A N 1
ATOM 706 C CA . ILE A 1 92 ? 33.402 15.809 -24.557 1.00 81.44 92 ILE A CA 1
ATOM 707 C C . ILE A 1 92 ? 32.412 16.033 -23.407 1.00 81.44 92 ILE A C 1
ATOM 709 O O . ILE A 1 92 ? 31.393 15.343 -23.332 1.00 81.44 92 ILE A O 1
ATOM 713 N N . ASN A 1 93 ? 32.671 17.014 -22.534 1.00 80.75 93 ASN A N 1
ATOM 714 C CA . ASN A 1 93 ? 31.843 17.301 -21.358 1.00 80.75 93 ASN A CA 1
ATOM 715 C C . ASN A 1 93 ? 30.639 18.208 -21.669 1.00 80.75 93 ASN A C 1
ATOM 717 O O . ASN A 1 93 ? 29.906 18.618 -20.765 1.00 80.75 93 ASN A O 1
ATOM 721 N N . LEU A 1 94 ? 30.431 18.545 -22.942 1.00 82.56 94 LEU A N 1
ATOM 722 C CA . LEU A 1 94 ? 29.293 19.332 -23.403 1.00 82.56 94 LEU A CA 1
ATOM 723 C C . LEU A 1 94 ? 28.010 18.500 -23.468 1.00 82.56 94 LEU A C 1
ATOM 725 O O . LEU A 1 94 ? 28.028 17.278 -23.507 1.00 82.56 94 LEU A O 1
ATOM 729 N N . ASN A 1 95 ? 26.858 19.170 -23.523 1.00 81.19 95 ASN A N 1
ATOM 730 C CA . ASN A 1 95 ? 25.574 18.486 -23.662 1.00 81.19 95 ASN A CA 1
ATOM 731 C C . ASN A 1 95 ? 25.317 18.070 -25.117 1.00 81.19 95 ASN A C 1
ATOM 733 O O . ASN A 1 95 ? 24.924 18.913 -25.927 1.00 81.19 95 ASN A O 1
ATOM 737 N N . PHE A 1 96 ? 25.489 16.782 -25.429 1.00 83.31 96 PHE A N 1
ATOM 738 C CA . PHE A 1 96 ? 25.238 16.195 -26.754 1.00 83.31 96 PHE A CA 1
ATOM 739 C C . PHE A 1 96 ? 23.832 15.587 -26.931 1.00 83.31 96 PHE A C 1
ATOM 741 O O . PHE A 1 96 ? 23.585 14.889 -27.916 1.00 83.31 96 PHE A O 1
ATOM 748 N N . ASN A 1 97 ? 22.876 15.839 -26.025 1.00 78.12 97 ASN A N 1
ATOM 749 C CA . ASN A 1 97 ? 21.549 15.202 -26.066 1.00 78.12 97 ASN A CA 1
ATOM 750 C C . ASN A 1 97 ? 20.816 15.388 -27.398 1.00 78.12 97 ASN A C 1
ATOM 752 O O . ASN A 1 97 ? 20.155 14.465 -27.874 1.00 78.12 97 ASN A O 1
ATOM 756 N N . HIS A 1 98 ? 20.900 16.585 -27.983 1.00 81.81 98 HIS A N 1
ATOM 757 C CA . HIS A 1 98 ? 20.239 16.891 -29.249 1.00 81.81 98 HIS A CA 1
ATOM 758 C C . HIS A 1 98 ? 20.841 16.077 -30.402 1.00 81.81 98 HIS A C 1
ATOM 760 O O . HIS A 1 98 ? 20.103 15.493 -31.195 1.00 81.81 98 HIS A O 1
ATOM 766 N N . GLU A 1 99 ? 22.171 16.000 -30.482 1.00 86.56 99 GLU A N 1
ATOM 767 C CA . GLU A 1 99 ? 22.862 15.196 -31.488 1.00 86.56 99 GLU A CA 1
ATOM 768 C C . GLU A 1 99 ? 22.550 13.713 -31.316 1.00 86.56 99 GLU A C 1
ATOM 770 O O . GLU A 1 99 ? 22.157 13.070 -32.283 1.00 86.56 99 GLU A O 1
ATOM 775 N N . ILE A 1 100 ? 22.645 13.187 -30.093 1.00 79.81 100 ILE A N 1
ATOM 776 C CA . ILE A 1 100 ? 22.337 11.783 -29.801 1.00 79.81 100 ILE A CA 1
ATOM 777 C C . ILE A 1 100 ? 20.889 11.468 -30.190 1.00 79.81 100 ILE A C 1
ATOM 779 O O . ILE A 1 100 ? 20.654 10.495 -30.901 1.00 79.81 100 ILE A O 1
ATOM 783 N N . ARG A 1 101 ? 19.922 12.321 -29.819 1.00 75.38 101 ARG A N 1
ATOM 784 C CA . ARG A 1 101 ? 18.514 12.167 -30.220 1.00 75.38 101 ARG A CA 1
ATOM 785 C C . ARG A 1 101 ? 18.359 12.107 -31.738 1.00 75.38 101 ARG A C 1
ATOM 787 O O . ARG A 1 101 ? 17.710 11.200 -32.244 1.00 75.38 101 ARG A O 1
ATOM 794 N N . TYR A 1 102 ? 18.982 13.034 -32.461 1.00 81.25 102 TYR A N 1
ATOM 795 C CA . TYR A 1 102 ? 18.907 13.056 -33.920 1.00 81.25 102 TYR A CA 1
ATOM 796 C C . TYR A 1 102 ? 19.500 11.784 -34.544 1.00 81.25 102 TYR A C 1
ATOM 798 O O . TYR A 1 102 ? 18.947 11.240 -35.495 1.00 81.25 102 TYR A O 1
ATOM 806 N N . VAL A 1 103 ? 20.617 11.283 -34.013 1.00 82.50 103 VAL A N 1
ATOM 807 C CA . VAL A 1 103 ? 21.264 10.059 -34.509 1.00 82.50 103 VAL A CA 1
ATOM 808 C C . VAL A 1 103 ? 20.383 8.828 -34.273 1.00 82.50 103 VAL A C 1
ATOM 810 O O . VAL A 1 103 ? 20.285 7.976 -35.159 1.00 82.50 103 VAL A O 1
ATOM 813 N N . LEU A 1 104 ? 19.712 8.763 -33.118 1.00 73.50 104 LEU A N 1
ATOM 814 C CA . LEU A 1 104 ? 18.737 7.718 -32.794 1.00 73.50 104 LEU A CA 1
ATOM 815 C C . LEU A 1 104 ? 17.522 7.766 -33.729 1.00 73.50 104 LEU A C 1
ATOM 817 O O . LEU A 1 104 ? 17.188 6.747 -34.319 1.00 73.50 104 LEU A O 1
ATOM 821 N N . GLU A 1 105 ? 16.937 8.948 -33.955 1.00 69.81 105 GLU A N 1
ATOM 822 C CA . GLU A 1 105 ? 15.813 9.149 -34.890 1.00 69.81 105 GLU A CA 1
ATOM 823 C C . GLU A 1 105 ? 16.154 8.742 -36.339 1.00 69.81 105 GLU A C 1
ATOM 825 O O . GLU A 1 105 ? 15.262 8.418 -37.120 1.00 69.81 105 GLU A O 1
ATOM 830 N N . ASN A 1 106 ? 17.441 8.731 -36.705 1.00 78.25 106 ASN A N 1
ATOM 831 C CA . ASN A 1 106 ? 17.930 8.322 -38.026 1.00 78.25 106 ASN A CA 1
ATOM 832 C C . ASN A 1 106 ? 18.551 6.909 -38.043 1.00 78.25 106 ASN A C 1
ATOM 834 O O . ASN A 1 106 ? 19.222 6.551 -39.013 1.00 78.25 106 ASN A O 1
ATOM 838 N N . ASN A 1 107 ? 18.343 6.101 -36.996 1.00 72.62 107 ASN A N 1
ATOM 839 C CA . ASN A 1 107 ? 18.812 4.713 -36.883 1.00 72.62 107 ASN A CA 1
ATOM 840 C C . ASN A 1 107 ? 20.334 4.514 -37.045 1.00 72.62 107 ASN A C 1
ATOM 842 O O . ASN A 1 107 ? 20.798 3.423 -37.386 1.00 72.62 107 ASN A O 1
ATOM 846 N N . ASN A 1 108 ? 21.151 5.542 -36.792 1.00 79.19 108 ASN A N 1
ATOM 847 C CA . ASN A 1 108 ? 22.607 5.450 -36.938 1.00 79.19 108 ASN A CA 1
ATOM 848 C C . ASN A 1 108 ? 23.290 5.091 -35.609 1.00 79.19 108 ASN A C 1
ATOM 850 O O . ASN A 1 108 ? 24.100 5.821 -35.039 1.00 79.19 108 ASN A O 1
ATOM 854 N N . PHE A 1 109 ? 22.947 3.910 -35.107 1.00 74.62 109 PHE A N 1
ATOM 855 C CA . PHE A 1 109 ? 23.309 3.452 -33.767 1.00 74.62 109 PHE A CA 1
ATOM 856 C C . PHE A 1 109 ? 24.816 3.297 -33.531 1.00 74.62 109 PHE A C 1
ATOM 858 O O . PHE A 1 109 ? 25.283 3.509 -32.416 1.00 74.62 109 PHE A O 1
ATOM 865 N N . LYS A 1 110 ? 25.593 2.991 -34.581 1.00 82.38 110 LYS A N 1
ATOM 866 C CA . LYS A 1 110 ? 27.054 2.824 -34.483 1.00 82.38 110 LYS A CA 1
ATOM 867 C C . LYS A 1 110 ? 27.752 4.096 -34.000 1.00 82.38 110 LYS A C 1
ATOM 869 O O . LYS A 1 110 ? 28.692 4.009 -33.220 1.00 82.38 110 LYS A O 1
ATOM 874 N N . ALA A 1 111 ? 27.280 5.263 -34.439 1.00 83.94 111 ALA A N 1
ATOM 875 C CA . ALA A 1 111 ? 27.856 6.542 -34.041 1.00 83.94 111 ALA A CA 1
ATOM 876 C C . ALA A 1 111 ? 27.583 6.872 -32.567 1.00 83.94 111 ALA A C 1
ATOM 878 O O . ALA A 1 111 ? 28.465 7.383 -31.884 1.00 83.94 111 ALA A O 1
ATOM 879 N N . VAL A 1 112 ? 26.391 6.526 -32.066 1.00 80.00 112 VAL A N 1
ATOM 880 C CA . VAL A 1 112 ? 26.034 6.677 -30.647 1.00 80.00 112 VAL A CA 1
ATOM 881 C C . VAL A 1 112 ? 26.876 5.743 -29.777 1.00 80.00 112 VAL A C 1
ATOM 883 O O . VAL A 1 112 ? 27.477 6.196 -28.809 1.00 80.00 112 VAL A O 1
ATOM 886 N N . THR A 1 113 ? 26.992 4.463 -30.147 1.00 78.06 113 THR A N 1
ATOM 887 C CA . THR A 1 113 ? 27.853 3.509 -29.428 1.00 78.06 113 THR A CA 1
ATOM 888 C C . THR A 1 113 ? 29.304 3.985 -29.388 1.00 78.06 113 THR A C 1
ATOM 890 O O . THR A 1 113 ? 29.928 3.954 -28.333 1.00 78.06 113 THR A O 1
ATOM 893 N N . TYR A 1 114 ? 29.831 4.464 -30.518 1.00 85.19 114 TYR A N 1
ATOM 894 C CA . TYR A 1 114 ? 31.196 4.974 -30.588 1.00 85.19 114 TYR A CA 1
ATOM 895 C C . TYR A 1 114 ? 31.400 6.226 -29.723 1.00 85.19 114 TYR A C 1
ATOM 897 O O . TYR A 1 114 ? 32.390 6.303 -28.999 1.00 85.19 114 TYR A O 1
ATOM 905 N N . ALA A 1 115 ? 30.466 7.187 -29.766 1.00 83.94 115 ALA A N 1
ATOM 906 C CA . ALA A 1 115 ? 30.510 8.389 -28.931 1.00 83.94 115 ALA A CA 1
ATOM 907 C C . ALA A 1 115 ? 30.632 8.035 -27.447 1.00 83.94 115 ALA A C 1
ATOM 909 O O . ALA A 1 115 ? 31.503 8.555 -26.755 1.00 83.94 115 ALA A O 1
ATOM 910 N N . PHE A 1 116 ? 29.797 7.116 -26.973 1.00 77.12 116 PHE A N 1
ATOM 911 C CA . PHE A 1 116 ? 29.799 6.749 -25.566 1.00 77.12 116 PHE A CA 1
ATOM 912 C C . PHE A 1 116 ? 31.024 5.928 -25.143 1.00 77.12 116 PHE A C 1
ATOM 914 O O . PHE A 1 116 ? 31.551 6.153 -24.059 1.00 77.12 116 PHE A O 1
ATOM 921 N N . GLN A 1 117 ? 31.559 5.061 -26.014 1.00 80.31 117 GLN A N 1
ATOM 922 C CA . GLN A 1 117 ? 32.847 4.388 -25.772 1.00 80.31 117 GLN A CA 1
ATOM 923 C C . GLN A 1 117 ? 34.012 5.368 -25.564 1.00 80.31 117 GLN A C 1
ATOM 925 O O . GLN A 1 117 ? 35.013 4.997 -24.960 1.00 80.31 117 GLN A O 1
ATOM 930 N N . HIS A 1 118 ? 33.886 6.598 -26.067 1.00 84.12 118 HIS A N 1
ATOM 931 C CA . HIS A 1 118 ? 34.872 7.669 -25.916 1.00 84.12 118 HIS A CA 1
ATOM 932 C C . HIS A 1 118 ? 34.413 8.741 -24.914 1.00 84.12 118 HIS A C 1
ATOM 934 O O . HIS A 1 118 ? 34.799 9.903 -25.035 1.00 84.12 118 HIS A O 1
ATOM 940 N N . GLU A 1 119 ? 33.576 8.354 -23.945 1.00 77.25 119 GLU A N 1
ATOM 941 C CA . GLU A 1 119 ? 33.158 9.176 -22.800 1.00 77.25 119 GLU A CA 1
ATOM 942 C C . GLU A 1 119 ? 32.432 10.484 -23.180 1.00 77.25 119 GLU A C 1
ATOM 944 O O . GLU A 1 119 ? 32.376 11.430 -22.394 1.00 77.25 119 GLU A O 1
ATOM 949 N N . VAL A 1 120 ? 31.829 10.559 -24.375 1.00 78.69 120 VAL A N 1
ATOM 950 C CA . VAL A 1 120 ? 30.976 11.698 -24.747 1.00 78.69 120 VAL A CA 1
ATOM 951 C C . VAL A 1 120 ? 29.790 11.770 -23.788 1.00 78.69 120 VAL A C 1
ATOM 953 O O . VAL A 1 120 ? 28.955 10.867 -23.734 1.00 78.69 120 VAL A O 1
ATOM 956 N N . THR A 1 121 ? 29.717 12.858 -23.023 1.00 65.50 121 THR A N 1
ATOM 957 C CA . THR A 1 121 ? 28.714 13.004 -21.967 1.00 65.50 121 THR A CA 1
ATOM 958 C C . THR A 1 121 ? 27.340 13.366 -22.531 1.00 65.50 121 THR A C 1
ATOM 960 O O . THR A 1 121 ? 27.191 14.175 -23.451 1.00 65.50 121 THR A O 1
ATOM 963 N N . CYS A 1 122 ? 26.298 12.784 -21.944 1.00 64.19 122 CYS A N 1
ATOM 964 C CA . CYS A 1 122 ? 24.934 13.270 -22.082 1.00 64.19 122 CYS A CA 1
ATOM 965 C C . CYS A 1 122 ? 24.466 13.849 -20.747 1.00 64.19 122 CYS A C 1
ATOM 967 O O . CYS A 1 122 ? 24.704 13.268 -19.688 1.00 64.19 122 CYS A O 1
ATOM 969 N N . HIS A 1 123 ? 23.781 14.990 -20.796 1.00 60.47 123 HIS A N 1
ATOM 970 C CA . HIS A 1 123 ? 23.336 15.695 -19.593 1.00 60.47 123 HIS A CA 1
ATOM 971 C C . HIS A 1 123 ? 21.818 15.659 -19.492 1.00 60.47 123 HIS A C 1
ATOM 973 O O . HIS A 1 123 ? 21.138 16.352 -20.243 1.00 60.47 123 HIS A O 1
ATOM 979 N N . GLY A 1 124 ? 21.270 14.898 -18.548 1.00 58.94 124 GLY A N 1
ATOM 980 C CA . GLY A 1 124 ? 19.826 14.817 -18.301 1.00 58.94 124 GLY A CA 1
ATOM 981 C C . GLY A 1 124 ? 19.216 13.454 -18.631 1.00 58.94 124 GLY A C 1
ATOM 982 O O . GLY A 1 124 ? 19.912 12.489 -18.927 1.00 58.94 124 GLY A O 1
ATOM 983 N N . GLU A 1 125 ? 17.894 13.353 -18.513 1.00 58.28 125 GLU A N 1
ATOM 984 C CA . GLU A 1 125 ? 17.186 12.073 -18.570 1.00 58.28 125 GLU A CA 1
ATOM 985 C C . GLU A 1 125 ? 17.038 11.554 -20.011 1.00 58.28 125 GLU A C 1
ATOM 987 O O . GLU A 1 125 ? 16.349 12.161 -20.826 1.00 58.28 125 GLU A O 1
ATOM 992 N N . MET A 1 126 ? 17.622 10.389 -20.317 1.00 66.62 126 MET A N 1
ATOM 993 C CA . MET A 1 126 ? 17.496 9.718 -21.625 1.00 66.62 126 MET A CA 1
ATOM 994 C C . MET A 1 126 ? 16.251 8.816 -21.739 1.00 66.62 126 MET A C 1
ATOM 996 O O . MET A 1 126 ? 16.267 7.774 -22.399 1.00 66.62 126 MET A O 1
ATOM 1000 N N . HIS A 1 127 ? 15.170 9.170 -21.035 1.00 63.12 127 HIS A N 1
ATOM 1001 C CA . HIS A 1 127 ? 13.960 8.349 -20.942 1.00 63.12 127 HIS A CA 1
ATOM 1002 C C . HIS A 1 127 ? 13.346 8.077 -22.318 1.00 63.12 127 HIS A C 1
ATOM 1004 O O . HIS A 1 127 ? 13.104 6.922 -22.679 1.00 63.12 127 HIS A O 1
ATOM 1010 N N . ASP A 1 128 ? 13.129 9.145 -23.081 1.00 65.69 128 ASP A N 1
ATOM 1011 C CA . ASP A 1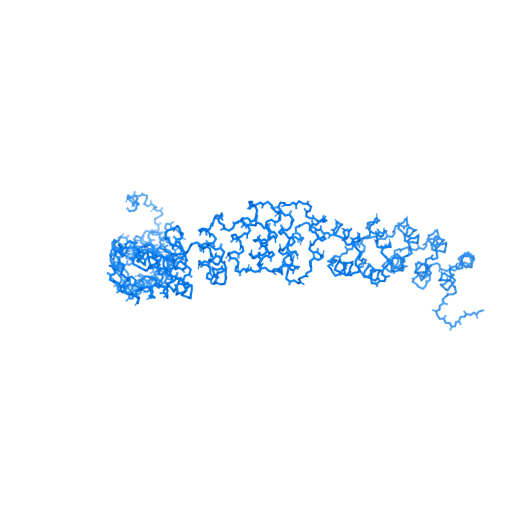 128 ? 12.466 9.080 -24.379 1.00 65.69 128 ASP A CA 1
ATOM 1012 C C . ASP A 1 128 ? 13.324 8.336 -25.402 1.00 65.69 128 ASP A C 1
ATOM 1014 O O . ASP A 1 128 ? 12.798 7.602 -26.230 1.00 65.69 128 ASP A O 1
ATOM 1018 N N . GLN A 1 129 ? 14.647 8.432 -25.282 1.00 71.75 129 GLN A N 1
ATOM 1019 C CA . GLN A 1 129 ? 15.615 7.743 -26.129 1.00 71.75 129 GLN A CA 1
ATOM 1020 C C . GLN A 1 129 ? 15.627 6.236 -25.859 1.00 71.75 129 GLN A C 1
ATOM 1022 O O . GLN A 1 129 ? 15.614 5.439 -26.795 1.00 71.75 129 GLN A O 1
ATOM 1027 N N . ILE A 1 130 ? 15.609 5.813 -24.591 1.00 71.56 130 ILE A N 1
ATOM 1028 C CA . ILE A 1 130 ? 15.531 4.381 -24.257 1.00 71.56 130 ILE A CA 1
ATOM 1029 C C . ILE A 1 130 ? 14.180 3.812 -24.684 1.00 71.56 130 ILE A C 1
ATOM 1031 O O . ILE A 1 130 ? 14.109 2.712 -25.224 1.00 71.56 130 ILE A O 1
ATOM 1035 N N . LYS A 1 131 ? 13.100 4.565 -24.474 1.00 68.38 131 LYS A N 1
ATOM 1036 C CA . LYS A 1 131 ? 11.778 4.171 -24.953 1.00 68.38 131 LYS A CA 1
ATOM 1037 C C . LYS A 1 131 ? 11.769 4.004 -26.478 1.00 68.38 131 LYS A C 1
ATOM 1039 O O . LYS A 1 131 ? 11.374 2.943 -26.947 1.00 68.38 131 LYS A O 1
ATOM 1044 N N . GLN A 1 132 ? 12.266 4.993 -27.219 1.00 69.88 132 GLN A N 1
ATOM 1045 C CA . GLN A 1 132 ? 12.341 4.962 -28.679 1.00 69.88 132 GLN A CA 1
ATOM 1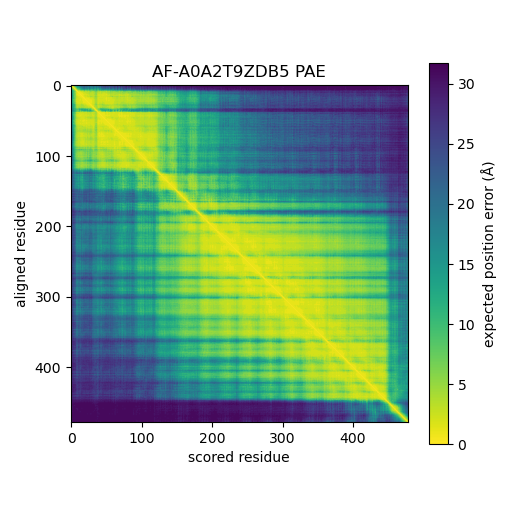046 C C . GLN A 1 132 ? 13.205 3.795 -29.179 1.00 69.88 132 GLN A C 1
ATOM 1048 O O . GLN A 1 132 ? 12.748 2.995 -29.981 1.00 69.88 132 GLN A O 1
ATOM 1053 N N . THR A 1 133 ? 14.408 3.606 -28.631 1.00 71.12 133 THR A N 1
ATOM 1054 C CA . THR A 1 133 ? 15.278 2.471 -29.011 1.00 71.12 133 THR A CA 1
ATOM 1055 C C . THR A 1 133 ? 14.650 1.101 -28.758 1.00 71.12 133 THR A C 1
ATOM 1057 O O . THR A 1 133 ? 14.944 0.158 -29.488 1.00 71.12 133 THR A O 1
ATOM 1060 N N . LEU A 1 134 ? 13.774 0.964 -27.759 1.00 69.25 134 LEU A N 1
ATOM 1061 C CA . LEU A 1 134 ? 13.012 -0.267 -27.532 1.00 69.25 134 LEU A CA 1
ATOM 1062 C C . LEU A 1 134 ? 11.797 -0.413 -28.453 1.00 69.25 134 LEU A C 1
ATOM 1064 O O . LEU A 1 134 ? 11.412 -1.546 -28.757 1.00 69.25 134 LEU A O 1
ATOM 1068 N N . GLU A 1 135 ? 11.174 0.697 -28.852 1.00 71.56 135 GLU A N 1
ATOM 1069 C CA . GLU A 1 135 ? 10.143 0.725 -29.897 1.00 71.56 135 GLU A CA 1
ATOM 1070 C C . GLU A 1 135 ? 10.741 0.303 -31.248 1.00 71.56 135 GLU A C 1
ATOM 1072 O O . GLU A 1 135 ? 10.138 -0.517 -31.936 1.00 71.56 135 GLU A O 1
ATOM 1077 N N . ASP A 1 136 ? 11.972 0.735 -31.533 1.00 70.38 136 ASP A N 1
ATOM 1078 C CA . ASP A 1 136 ? 12.765 0.378 -32.718 1.00 70.38 136 ASP A CA 1
ATOM 1079 C C . ASP A 1 136 ? 13.474 -0.994 -32.607 1.00 70.38 136 ASP A C 1
ATOM 1081 O O . ASP A 1 136 ? 14.272 -1.366 -33.465 1.00 70.38 136 ASP A O 1
ATOM 1085 N N . GLU A 1 137 ? 13.205 -1.759 -31.541 1.00 71.12 137 GLU A N 1
ATOM 1086 C CA . GLU A 1 137 ? 13.754 -3.103 -31.269 1.00 71.12 137 GLU A CA 1
ATOM 1087 C C . GLU A 1 137 ? 15.293 -3.185 -31.173 1.00 71.12 137 GLU A C 1
ATOM 1089 O O . GLU A 1 137 ? 15.886 -4.265 -31.242 1.00 71.12 137 GLU A O 1
ATOM 1094 N N . ASN A 1 138 ? 15.969 -2.061 -30.924 1.00 72.19 138 ASN A N 1
ATOM 1095 C CA . ASN A 1 138 ? 17.414 -2.010 -30.722 1.00 72.19 138 ASN A CA 1
ATOM 1096 C C . ASN A 1 138 ? 17.797 -2.236 -29.250 1.00 72.19 138 ASN A C 1
ATOM 1098 O O . ASN A 1 138 ? 18.249 -1.338 -28.531 1.00 72.19 138 ASN A O 1
ATOM 1102 N N . TYR A 1 139 ? 17.640 -3.482 -28.805 1.00 70.94 139 TYR A N 1
ATOM 1103 C CA . TYR A 1 139 ? 17.900 -3.886 -27.422 1.00 70.94 139 TYR A CA 1
ATOM 1104 C C . TYR A 1 139 ? 19.350 -3.677 -26.983 1.00 70.94 139 TYR A C 1
ATOM 1106 O O . TYR A 1 139 ? 19.583 -3.281 -25.847 1.00 70.94 139 TYR A O 1
ATOM 1114 N N . SER A 1 140 ? 20.323 -3.883 -27.878 1.00 70.06 140 SER A N 1
ATOM 1115 C CA . SER A 1 140 ? 21.743 -3.713 -27.545 1.00 70.06 140 SER A CA 1
ATOM 1116 C C . SER A 1 140 ? 22.053 -2.280 -27.122 1.00 70.06 140 SER A C 1
ATOM 1118 O O . SER A 1 140 ? 22.798 -2.068 -26.166 1.00 70.06 140 SER A O 1
ATOM 1120 N N . LEU A 1 141 ? 21.481 -1.298 -27.822 1.00 70.88 141 LEU A N 1
ATOM 1121 C CA . LEU A 1 141 ? 21.685 0.104 -27.487 1.00 70.88 141 LEU A CA 1
ATOM 1122 C C . LEU A 1 141 ? 20.873 0.520 -26.261 1.00 70.88 141 LEU A C 1
ATOM 1124 O O . LEU A 1 141 ? 21.394 1.246 -25.421 1.00 70.88 141 LEU A O 1
ATOM 1128 N N . ALA A 1 142 ? 19.639 0.030 -26.122 1.00 73.62 142 ALA A N 1
ATOM 1129 C CA . ALA A 1 142 ? 18.837 0.269 -24.925 1.00 73.62 142 ALA A CA 1
ATOM 1130 C C . ALA A 1 142 ? 19.552 -0.236 -23.658 1.00 73.62 142 ALA A C 1
ATOM 1132 O O . ALA A 1 142 ? 19.649 0.495 -22.676 1.00 73.62 142 ALA A O 1
ATOM 1133 N N . SER A 1 143 ? 20.110 -1.450 -23.696 1.00 70.00 143 SER A N 1
ATOM 1134 C CA . SER A 1 143 ? 20.904 -2.022 -22.603 1.00 70.00 143 SER A CA 1
ATOM 1135 C C . SER A 1 143 ? 22.138 -1.186 -22.282 1.00 70.00 143 SER A C 1
ATOM 1137 O O . SER A 1 143 ? 22.387 -0.909 -21.112 1.00 70.00 143 SER A O 1
ATOM 1139 N N . TYR A 1 144 ? 22.874 -0.746 -23.306 1.00 71.31 144 TYR A N 1
ATOM 1140 C CA . TYR A 1 144 ? 24.049 0.107 -23.138 1.00 71.31 144 TYR A CA 1
ATOM 1141 C C . TYR A 1 144 ? 23.691 1.455 -22.485 1.00 71.31 144 TYR A C 1
ATOM 1143 O O . TYR A 1 144 ? 24.284 1.837 -21.481 1.00 71.31 144 TYR A O 1
ATOM 1151 N N . LEU A 1 145 ? 22.654 2.132 -22.994 1.00 72.12 145 LEU A N 1
ATOM 1152 C CA . LEU A 1 145 ? 22.150 3.397 -22.446 1.00 72.12 145 LEU A CA 1
ATOM 1153 C C . LEU A 1 145 ? 21.721 3.273 -20.980 1.00 72.12 145 LEU A C 1
ATOM 1155 O O . LEU A 1 145 ? 21.927 4.192 -20.191 1.00 72.12 145 LEU A O 1
ATOM 1159 N N . ILE A 1 146 ? 21.109 2.144 -20.615 1.00 72.31 146 ILE A N 1
ATOM 1160 C CA . ILE A 1 146 ? 20.709 1.870 -19.235 1.00 72.31 146 ILE A CA 1
ATOM 1161 C C . ILE A 1 146 ? 21.942 1.683 -18.345 1.00 72.31 146 ILE A C 1
ATOM 1163 O O . ILE A 1 146 ? 21.993 2.268 -17.273 1.00 72.31 146 ILE A O 1
ATOM 1167 N N . GLN A 1 147 ? 22.933 0.898 -18.768 1.00 69.12 147 GLN A N 1
ATOM 1168 C CA . GLN A 1 147 ? 24.107 0.598 -17.939 1.00 69.12 147 GLN A CA 1
ATOM 1169 C C . GLN A 1 147 ? 24.979 1.827 -17.658 1.00 69.12 147 GLN A C 1
ATOM 1171 O O . GLN A 1 147 ? 25.446 1.984 -16.536 1.00 69.12 147 GLN A O 1
ATOM 1176 N N . GLU A 1 148 ? 25.172 2.693 -18.651 1.00 67.56 148 GLU A N 1
ATOM 1177 C CA . GLU A 1 148 ? 26.068 3.851 -18.526 1.00 67.56 148 GLU A CA 1
ATOM 1178 C C . GLU A 1 148 ? 25.419 5.048 -17.815 1.00 67.56 148 GLU A C 1
ATOM 1180 O O . GLU A 1 148 ? 26.099 5.818 -17.140 1.00 67.56 148 GLU A O 1
ATOM 1185 N N . TYR A 1 149 ? 24.097 5.220 -17.943 1.00 65.50 149 TYR A N 1
ATOM 1186 C CA . TYR A 1 149 ? 23.433 6.475 -17.560 1.00 65.50 149 TYR A CA 1
ATOM 1187 C C . TYR A 1 149 ? 22.286 6.320 -16.556 1.00 65.50 149 TYR A C 1
ATOM 1189 O O . TYR A 1 149 ? 21.593 7.301 -16.261 1.00 65.50 149 TYR A O 1
ATOM 1197 N N . PHE A 1 150 ? 22.062 5.121 -16.005 1.00 66.75 150 PHE A N 1
ATOM 1198 C CA . PHE A 1 150 ? 21.101 4.926 -14.918 1.00 66.75 150 PHE A CA 1
ATOM 1199 C C . PHE A 1 150 ? 21.798 4.683 -13.585 1.00 66.75 150 PHE A C 1
ATOM 1201 O O . PHE A 1 150 ? 22.450 3.669 -13.369 1.00 66.75 150 PHE A O 1
ATOM 1208 N N . ASP A 1 151 ? 21.548 5.595 -12.649 1.00 63.28 151 ASP A N 1
ATOM 1209 C CA . ASP A 1 151 ? 21.739 5.347 -11.225 1.00 63.28 151 ASP A CA 1
ATOM 1210 C C . ASP A 1 151 ? 20.677 4.341 -10.734 1.00 63.28 151 ASP A C 1
ATOM 1212 O O . ASP A 1 151 ? 19.472 4.497 -10.984 1.00 63.28 151 ASP A O 1
ATOM 1216 N N . GLU A 1 152 ? 21.112 3.305 -10.019 1.00 61.28 152 GLU A N 1
ATOM 1217 C CA . GLU A 1 152 ? 20.257 2.279 -9.419 1.00 61.28 152 GLU A CA 1
ATOM 1218 C C . GLU A 1 152 ? 19.172 2.891 -8.508 1.00 61.28 152 GLU A C 1
ATOM 1220 O O . GLU A 1 152 ? 18.005 2.481 -8.550 1.00 61.28 152 GLU A O 1
ATOM 1225 N N . CYS A 1 153 ? 19.511 3.937 -7.742 1.00 59.41 153 CYS A N 1
ATOM 1226 C CA . CYS A 1 153 ? 18.572 4.616 -6.845 1.00 59.41 153 CYS A CA 1
ATOM 1227 C C . CYS A 1 153 ? 17.459 5.338 -7.620 1.00 59.41 153 CYS A C 1
ATOM 1229 O O . CYS A 1 153 ? 16.281 5.238 -7.266 1.00 59.41 153 CYS A O 1
ATOM 1231 N N . ALA A 1 154 ? 17.810 6.019 -8.715 1.00 62.09 154 ALA A N 1
ATOM 1232 C CA . ALA A 1 154 ? 16.845 6.677 -9.596 1.00 62.09 154 ALA A CA 1
ATOM 1233 C C . ALA A 1 154 ? 16.000 5.665 -10.392 1.00 62.09 154 ALA A C 1
ATOM 1235 O O . ALA A 1 154 ? 14.867 5.951 -10.777 1.00 62.09 154 ALA A O 1
ATOM 1236 N N . THR A 1 155 ? 16.523 4.462 -10.632 1.00 64.62 155 THR A N 1
ATOM 1237 C CA . THR A 1 155 ? 15.827 3.410 -11.387 1.00 64.62 155 THR A CA 1
ATOM 1238 C C . THR A 1 155 ? 14.604 2.886 -10.634 1.00 64.62 155 THR A C 1
ATOM 1240 O O . THR A 1 155 ? 13.538 2.727 -11.232 1.00 64.62 155 THR A O 1
ATOM 1243 N N . LYS A 1 156 ? 14.716 2.700 -9.311 1.00 65.31 156 LYS A N 1
ATOM 1244 C CA . LYS A 1 156 ? 13.622 2.199 -8.458 1.00 65.31 156 LYS A CA 1
ATOM 1245 C C . LYS A 1 156 ? 12.408 3.135 -8.435 1.00 65.31 156 LYS A C 1
ATOM 1247 O O . LYS A 1 156 ? 11.283 2.665 -8.568 1.00 65.31 156 LYS A O 1
ATOM 1252 N N . SER A 1 157 ? 12.612 4.449 -8.325 1.00 62.28 157 SER A N 1
ATOM 1253 C CA . SER A 1 157 ? 11.511 5.430 -8.364 1.00 62.28 157 SER A CA 1
ATOM 1254 C C . SER A 1 157 ? 10.905 5.587 -9.765 1.00 62.28 157 SER A C 1
ATOM 1256 O O . SER A 1 157 ? 9.713 5.852 -9.906 1.00 62.28 157 SER A O 1
ATOM 1258 N N . ARG A 1 158 ? 11.702 5.385 -10.820 1.00 64.31 158 ARG A N 1
ATOM 1259 C CA . ARG A 1 158 ? 11.239 5.455 -12.215 1.00 64.31 158 ARG A CA 1
ATOM 1260 C C . ARG A 1 158 ? 10.437 4.226 -12.646 1.00 64.31 158 ARG A C 1
ATOM 1262 O O . ARG A 1 158 ? 9.537 4.367 -13.476 1.00 64.31 158 ARG A O 1
ATOM 1269 N N . LEU A 1 159 ? 10.711 3.044 -12.086 1.00 69.19 159 LEU A N 1
ATOM 1270 C CA . LEU A 1 159 ? 9.897 1.846 -12.324 1.00 69.19 159 LEU A CA 1
ATOM 1271 C C . LEU A 1 159 ? 8.428 2.069 -11.945 1.00 69.19 159 LEU A C 1
ATOM 1273 O O . LEU A 1 159 ? 7.549 1.639 -12.687 1.00 69.19 159 LEU A O 1
ATOM 1277 N N . ASP A 1 160 ? 8.154 2.832 -10.885 1.00 65.31 160 ASP A N 1
ATOM 1278 C CA . ASP A 1 160 ? 6.783 3.146 -10.460 1.00 65.31 160 ASP A CA 1
ATOM 1279 C C . ASP A 1 160 ? 5.968 3.898 -11.508 1.00 65.31 160 ASP A C 1
ATOM 1281 O O . ASP A 1 160 ? 4.793 3.590 -11.725 1.00 65.31 160 ASP A O 1
ATOM 1285 N N . ILE A 1 161 ? 6.590 4.862 -12.187 1.00 61.25 161 ILE A N 1
ATOM 1286 C CA . ILE A 1 161 ? 5.954 5.583 -13.294 1.00 61.25 161 ILE A CA 1
ATOM 1287 C C . ILE A 1 161 ? 5.715 4.612 -14.455 1.00 61.25 161 ILE A C 1
ATOM 1289 O O . ILE A 1 161 ? 4.616 4.547 -15.002 1.00 61.25 161 ILE A O 1
ATOM 1293 N N . ARG A 1 162 ? 6.716 3.788 -14.781 1.00 70.81 162 ARG A N 1
ATOM 1294 C CA . ARG A 1 162 ? 6.673 2.864 -15.926 1.00 70.81 162 ARG A CA 1
ATOM 1295 C C . ARG A 1 162 ? 5.667 1.730 -15.749 1.00 70.81 162 ARG A C 1
ATOM 1297 O O . ARG A 1 162 ? 5.084 1.288 -16.740 1.00 70.81 162 ARG A O 1
ATOM 1304 N N . TYR A 1 163 ? 5.415 1.288 -14.516 1.00 74.44 163 TYR A N 1
ATOM 1305 C CA . TYR A 1 163 ? 4.340 0.343 -14.230 1.00 74.44 163 TYR A CA 1
ATOM 1306 C C . TYR A 1 163 ? 2.984 0.908 -14.657 1.00 74.44 163 TYR A C 1
ATOM 1308 O O . TYR A 1 163 ? 2.203 0.175 -15.250 1.00 74.44 163 TYR A O 1
ATOM 1316 N N . ARG A 1 164 ? 2.726 2.209 -14.485 1.00 65.56 164 ARG A N 1
ATOM 1317 C CA . ARG A 1 164 ? 1.432 2.816 -14.850 1.00 65.56 164 ARG A CA 1
ATOM 1318 C C . ARG A 1 164 ? 1.202 2.921 -16.355 1.00 65.56 164 ARG A C 1
ATOM 1320 O O . ARG A 1 164 ? 0.061 2.853 -16.800 1.00 65.56 164 ARG A O 1
ATOM 1327 N N . GLU A 1 165 ? 2.263 3.074 -17.140 1.00 67.69 165 GLU A N 1
ATOM 1328 C CA . GLU A 1 165 ? 2.158 3.360 -18.576 1.00 67.69 165 GLU A CA 1
ATOM 1329 C C . GLU A 1 165 ? 2.188 2.111 -19.485 1.00 67.69 165 GLU A C 1
ATOM 1331 O O . GLU A 1 165 ? 2.116 2.236 -20.705 1.00 67.69 165 GLU A O 1
ATOM 1336 N N . ASN A 1 166 ? 2.250 0.898 -18.916 1.00 71.19 166 ASN A N 1
ATOM 1337 C CA . ASN A 1 166 ? 2.229 -0.383 -19.647 1.00 71.19 166 ASN A CA 1
ATOM 1338 C C . ASN A 1 166 ? 3.429 -0.637 -20.587 1.00 71.19 166 ASN A C 1
ATOM 1340 O O . ASN A 1 166 ? 3.315 -1.307 -21.615 1.00 71.19 166 ASN A O 1
ATOM 1344 N N . TYR A 1 167 ? 4.626 -0.182 -20.208 1.00 79.00 167 TYR A N 1
ATOM 1345 C CA . TYR A 1 167 ? 5.849 -0.445 -20.978 1.00 79.00 167 TYR A CA 1
ATOM 1346 C C . TYR A 1 167 ? 6.558 -1.734 -20.546 1.00 79.00 167 TYR A C 1
ATOM 1348 O O . TYR A 1 167 ? 7.675 -1.705 -20.029 1.00 79.00 167 TYR A O 1
ATOM 1356 N N . LEU A 1 168 ? 5.938 -2.895 -20.801 1.00 83.19 168 LEU A N 1
ATOM 1357 C CA . LEU A 1 168 ? 6.514 -4.197 -20.429 1.00 83.19 168 LEU A CA 1
ATOM 1358 C C . LEU A 1 168 ? 7.936 -4.402 -20.984 1.00 83.19 168 LEU A C 1
ATOM 1360 O O . LEU A 1 168 ? 8.810 -4.859 -20.254 1.00 83.19 168 LEU A O 1
ATOM 1364 N N . LYS A 1 169 ? 8.182 -4.056 -22.259 1.00 80.88 169 LYS A N 1
ATOM 1365 C CA . LYS A 1 169 ? 9.509 -4.197 -22.896 1.00 80.88 169 LYS A CA 1
ATOM 1366 C C . LYS A 1 169 ? 10.591 -3.415 -22.132 1.00 80.88 169 LYS A C 1
ATOM 1368 O O . LYS A 1 169 ? 11.675 -3.936 -21.892 1.00 80.88 169 LYS A O 1
ATOM 1373 N N . LEU A 1 170 ? 10.269 -2.193 -21.709 1.00 77.56 170 LEU A N 1
ATOM 1374 C CA . LEU A 1 170 ? 11.170 -1.306 -20.973 1.00 77.56 170 LEU A CA 1
ATOM 1375 C C . LEU A 1 170 ? 11.432 -1.794 -19.552 1.00 77.56 170 LEU A C 1
ATOM 1377 O O . LEU A 1 170 ? 12.572 -1.762 -19.102 1.00 77.56 170 LEU A O 1
ATOM 1381 N N . VAL A 1 171 ? 10.395 -2.273 -18.864 1.00 79.56 171 VAL A N 1
ATOM 1382 C CA . VAL A 1 171 ? 10.528 -2.860 -17.525 1.00 79.56 171 VAL A CA 1
ATOM 1383 C C . VAL A 1 171 ? 11.438 -4.088 -17.561 1.00 79.56 171 VAL A C 1
ATOM 1385 O O . VAL A 1 171 ? 12.361 -4.171 -16.756 1.00 79.56 171 VAL A O 1
ATOM 1388 N N . LYS A 1 172 ? 11.249 -4.990 -18.536 1.00 82.31 172 LYS A N 1
ATOM 1389 C CA . LYS A 1 172 ? 12.142 -6.143 -18.741 1.00 82.31 172 LYS A CA 1
ATOM 1390 C C . LYS A 1 172 ? 13.591 -5.705 -18.944 1.00 82.31 172 LYS A C 1
ATOM 1392 O O . LYS A 1 172 ? 14.460 -6.124 -18.187 1.00 82.31 172 LYS A O 1
ATOM 1397 N N . CYS A 1 173 ? 13.813 -4.804 -19.904 1.00 77.62 173 CYS A N 1
ATOM 1398 C CA . CYS A 1 173 ? 15.146 -4.321 -20.248 1.00 77.62 173 CYS A CA 1
ATOM 1399 C C . CYS A 1 173 ? 15.846 -3.649 -19.054 1.00 77.62 173 CYS A C 1
ATOM 1401 O O . CYS A 1 173 ? 17.017 -3.921 -18.803 1.00 77.62 173 CYS A O 1
ATOM 1403 N N . LEU A 1 174 ? 15.132 -2.828 -18.273 1.00 76.62 174 LEU A N 1
ATOM 1404 C CA . LEU A 1 174 ? 15.679 -2.219 -17.059 1.00 76.62 174 LEU A CA 1
ATOM 1405 C C . LEU A 1 174 ? 16.100 -3.255 -16.019 1.00 76.62 174 LEU A C 1
ATOM 1407 O O . LEU A 1 174 ? 17.200 -3.166 -15.488 1.00 76.62 174 LEU A O 1
ATOM 1411 N N . ILE A 1 175 ? 15.226 -4.208 -15.699 1.00 77.62 175 ILE A N 1
ATOM 1412 C CA . ILE A 1 175 ? 15.487 -5.177 -14.628 1.00 77.62 175 ILE A CA 1
ATOM 1413 C C . ILE A 1 175 ? 16.686 -6.053 -14.989 1.00 77.62 175 ILE A C 1
ATOM 1415 O O . ILE A 1 175 ? 17.577 -6.259 -14.168 1.00 77.62 175 ILE A O 1
ATOM 1419 N N . GLU A 1 176 ? 16.742 -6.510 -16.241 1.00 78.25 176 GLU A N 1
ATOM 1420 C CA . GLU A 1 176 ? 17.825 -7.355 -16.751 1.00 78.25 176 GLU A CA 1
ATOM 1421 C C . GLU A 1 176 ? 19.184 -6.632 -16.783 1.00 78.25 176 GLU A C 1
ATOM 1423 O O . GLU A 1 176 ? 20.214 -7.279 -16.608 1.00 78.25 176 GLU A O 1
ATOM 1428 N N . ASN A 1 177 ? 19.207 -5.305 -16.975 1.00 73.00 177 ASN A N 1
ATOM 1429 C CA . ASN A 1 177 ? 20.452 -4.552 -17.176 1.00 73.00 177 ASN A CA 1
ATOM 1430 C C . ASN A 1 177 ? 20.909 -3.714 -15.976 1.00 73.00 177 ASN A C 1
ATOM 1432 O O . ASN A 1 177 ? 22.115 -3.612 -15.757 1.00 73.00 177 ASN A O 1
ATOM 1436 N N . ALA A 1 178 ? 19.986 -3.123 -15.217 1.00 69.44 178 ALA A N 1
ATOM 1437 C CA . ALA A 1 178 ? 20.300 -2.216 -14.113 1.00 69.44 178 ALA A CA 1
ATOM 1438 C C . ALA A 1 178 ? 20.225 -2.895 -12.743 1.00 69.44 178 ALA A C 1
ATOM 1440 O O . ALA A 1 178 ? 21.065 -2.639 -11.891 1.00 69.44 178 ALA A O 1
ATOM 1441 N N . ILE A 1 179 ? 19.223 -3.751 -12.526 1.00 67.50 179 ILE A N 1
ATOM 1442 C CA . ILE A 1 179 ? 18.913 -4.256 -11.182 1.00 67.50 179 ILE A CA 1
ATOM 1443 C C . ILE A 1 179 ? 19.632 -5.578 -10.907 1.00 67.50 179 ILE A C 1
ATOM 1445 O O . ILE A 1 179 ? 20.104 -5.753 -9.793 1.00 67.50 179 ILE A O 1
ATOM 1449 N N . LYS A 1 180 ? 19.833 -6.425 -11.933 1.00 65.75 180 LYS A N 1
ATOM 1450 C CA . LYS A 1 180 ? 20.663 -7.658 -11.998 1.00 65.75 180 LYS A CA 1
ATOM 1451 C C . LYS A 1 180 ? 20.430 -8.740 -10.926 1.00 65.75 180 LYS A C 1
ATOM 1453 O O . LYS A 1 180 ? 20.630 -9.912 -11.236 1.00 65.75 180 LYS A O 1
ATOM 1458 N N . ASP A 1 181 ? 20.006 -8.403 -9.716 1.00 64.50 181 ASP A N 1
ATOM 1459 C CA . ASP A 1 181 ? 19.633 -9.317 -8.650 1.00 64.50 181 ASP A CA 1
ATOM 1460 C C . ASP A 1 181 ? 18.116 -9.549 -8.610 1.00 64.50 181 ASP A C 1
ATOM 1462 O O . ASP A 1 181 ? 17.316 -8.768 -9.125 1.00 64.50 181 ASP A O 1
ATOM 1466 N N . SER A 1 182 ? 17.713 -10.672 -8.021 1.00 66.44 182 SER A N 1
ATOM 1467 C CA . SER A 1 182 ? 16.309 -10.978 -7.736 1.00 66.44 182 SER A CA 1
ATOM 1468 C C . SER A 1 182 ? 15.883 -10.490 -6.348 1.00 66.44 182 SER A C 1
ATOM 1470 O O . SER A 1 182 ? 14.763 -10.764 -5.925 1.00 66.44 182 SER A O 1
ATOM 1472 N N . SER A 1 183 ? 16.757 -9.791 -5.609 1.00 66.44 183 SER A N 1
ATOM 1473 C CA . SER A 1 183 ? 16.497 -9.395 -4.216 1.00 66.44 183 SER A CA 1
ATOM 1474 C C . SER A 1 183 ? 15.368 -8.364 -4.115 1.00 66.44 183 SER A C 1
ATOM 1476 O O . SER A 1 183 ? 14.661 -8.287 -3.112 1.00 66.44 183 SER A O 1
ATOM 1478 N N . SER A 1 184 ? 15.156 -7.610 -5.193 1.00 69.94 184 SER A N 1
ATOM 1479 C CA . SER A 1 184 ? 14.113 -6.594 -5.322 1.00 69.94 184 SER A CA 1
ATOM 1480 C C . SER A 1 184 ? 12.823 -7.083 -5.997 1.00 69.94 184 SER A C 1
ATOM 1482 O O . SER A 1 184 ? 11.834 -6.348 -5.988 1.00 69.94 184 SER A O 1
ATOM 1484 N N . ASP A 1 185 ? 12.772 -8.327 -6.498 1.00 75.50 185 ASP A N 1
ATOM 1485 C CA . ASP A 1 185 ? 11.620 -8.845 -7.258 1.00 75.50 185 ASP A CA 1
ATOM 1486 C C . ASP A 1 185 ? 10.320 -8.852 -6.426 1.00 75.50 185 ASP A C 1
ATOM 1488 O O . ASP A 1 185 ? 9.234 -8.655 -6.972 1.00 75.50 185 ASP A O 1
ATOM 1492 N N . GLU A 1 186 ? 10.393 -9.041 -5.102 1.00 79.31 186 GLU A N 1
ATOM 1493 C CA . GLU A 1 186 ? 9.219 -8.947 -4.219 1.00 79.31 186 GLU A CA 1
ATOM 1494 C C . GLU A 1 186 ? 8.670 -7.514 -4.155 1.00 79.31 186 GLU A C 1
ATOM 1496 O O . GLU A 1 186 ? 7.469 -7.277 -4.316 1.00 79.31 186 GLU A O 1
ATOM 1501 N N . LEU A 1 187 ? 9.562 -6.546 -3.944 1.00 78.00 187 LEU A N 1
ATOM 1502 C CA . LEU A 1 187 ? 9.228 -5.129 -3.866 1.00 78.00 187 LEU A CA 1
ATOM 1503 C C . LEU A 1 187 ? 8.627 -4.655 -5.194 1.00 78.00 187 LEU A C 1
ATOM 1505 O O . LEU A 1 187 ? 7.596 -3.986 -5.207 1.00 78.00 187 LEU A O 1
ATOM 1509 N N . ASP A 1 188 ? 9.232 -5.046 -6.310 1.00 81.88 188 ASP A N 1
ATOM 1510 C CA . ASP A 1 188 ? 8.775 -4.684 -7.644 1.00 81.88 188 ASP A CA 1
ATOM 1511 C C . ASP A 1 188 ? 7.465 -5.371 -8.034 1.00 81.88 188 ASP A C 1
ATOM 1513 O O . ASP A 1 188 ? 6.572 -4.713 -8.579 1.00 81.88 188 ASP A O 1
ATOM 1517 N N . PHE A 1 189 ? 7.261 -6.634 -7.645 1.00 88.25 189 PHE A N 1
ATOM 1518 C CA . PHE A 1 189 ? 5.955 -7.278 -7.770 1.00 88.25 189 PHE A CA 1
ATOM 1519 C C . PHE A 1 189 ? 4.881 -6.520 -6.972 1.00 88.25 189 PHE A C 1
ATOM 1521 O O . PHE A 1 189 ? 3.830 -6.184 -7.526 1.00 88.25 189 PHE A O 1
ATOM 1528 N N . ASN A 1 190 ? 5.162 -6.169 -5.712 1.00 86.44 190 ASN A N 1
ATOM 1529 C CA . ASN A 1 190 ? 4.256 -5.409 -4.843 1.00 86.44 190 ASN A CA 1
ATOM 1530 C C . ASN A 1 190 ? 3.894 -4.034 -5.417 1.00 86.44 190 ASN A C 1
ATOM 1532 O O . ASN A 1 190 ? 2.767 -3.562 -5.249 1.00 86.44 190 ASN A O 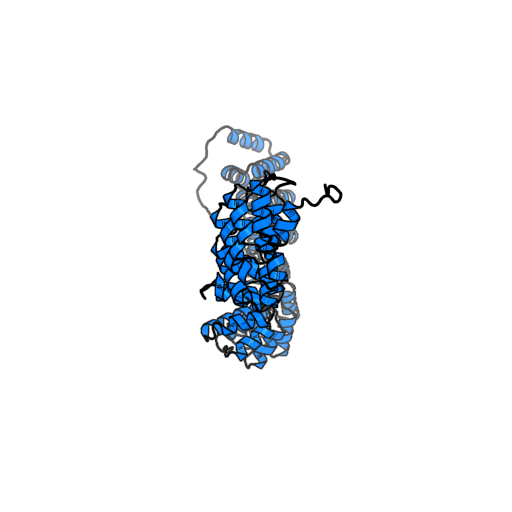1
ATOM 1536 N N . ARG A 1 191 ? 4.817 -3.366 -6.106 1.00 83.75 191 ARG A N 1
ATOM 1537 C CA . ARG A 1 191 ? 4.508 -2.107 -6.794 1.00 83.75 191 ARG A CA 1
ATOM 1538 C C . ARG A 1 191 ? 3.694 -2.349 -8.062 1.00 83.75 191 ARG A C 1
ATOM 1540 O O . ARG A 1 191 ? 2.695 -1.658 -8.281 1.00 83.75 191 ARG A O 1
ATOM 1547 N N . SER A 1 192 ? 4.053 -3.373 -8.840 1.00 87.69 192 SER A N 1
ATOM 1548 C CA . SER A 1 192 ? 3.361 -3.729 -10.081 1.00 87.69 192 SER A CA 1
ATOM 1549 C C . SER A 1 192 ? 1.901 -4.128 -9.858 1.00 87.69 192 SER A C 1
ATOM 1551 O O . SER A 1 192 ? 1.050 -3.735 -10.642 1.00 87.69 192 SER A O 1
ATOM 1553 N N . ILE A 1 193 ? 1.560 -4.818 -8.767 1.00 88.81 193 ILE A N 1
ATOM 1554 C CA . ILE A 1 193 ? 0.176 -5.260 -8.532 1.00 88.81 193 ILE A CA 1
ATOM 1555 C C . ILE A 1 193 ? -0.771 -4.118 -8.144 1.00 88.81 193 ILE A C 1
ATOM 1557 O O . ILE A 1 193 ? -1.975 -4.203 -8.388 1.00 88.81 193 ILE A O 1
ATOM 1561 N N . ASN A 1 194 ? -0.227 -3.060 -7.535 1.00 84.06 194 ASN A N 1
ATOM 1562 C CA . ASN A 1 194 ? -0.993 -1.900 -7.082 1.00 84.06 194 ASN A CA 1
ATOM 1563 C C . ASN A 1 194 ? -1.131 -0.827 -8.170 1.00 84.06 194 ASN A C 1
ATOM 1565 O O . ASN A 1 194 ? -2.115 -0.094 -8.176 1.00 84.06 194 ASN A O 1
ATOM 1569 N N . ASN A 1 195 ? -0.145 -0.715 -9.066 1.00 79.50 195 ASN A N 1
ATOM 1570 C CA . ASN A 1 195 ? -0.050 0.391 -10.024 1.00 79.50 195 ASN A CA 1
ATOM 1571 C C . ASN A 1 195 ? 0.132 -0.050 -11.482 1.00 79.50 195 ASN A C 1
ATOM 1573 O O . ASN A 1 195 ? 0.149 0.805 -12.365 1.00 79.50 195 ASN A O 1
ATOM 1577 N N . GLY A 1 196 ? 0.331 -1.341 -11.737 1.00 79.06 196 GLY A N 1
ATOM 1578 C CA . GLY A 1 196 ? 0.741 -1.868 -13.030 1.00 79.06 196 GLY A CA 1
ATOM 1579 C C . GLY A 1 196 ? -0.291 -2.778 -13.702 1.00 79.06 196 GLY A C 1
ATOM 1580 O O . GLY A 1 196 ? -1.164 -3.354 -13.049 1.00 79.06 196 GLY A O 1
ATOM 1581 N N . PRO A 1 197 ? -0.200 -2.928 -15.032 1.00 86.88 197 PRO A N 1
ATOM 1582 C CA . PRO A 1 197 ? -1.007 -3.855 -15.804 1.00 86.88 197 PRO A CA 1
ATOM 1583 C C . PRO A 1 197 ? -0.641 -5.317 -15.523 1.00 86.88 197 PRO A C 1
ATOM 1585 O O . PRO A 1 197 ? 0.466 -5.666 -15.097 1.00 86.88 197 PRO A O 1
ATOM 1588 N N . LEU A 1 198 ? -1.590 -6.196 -15.844 1.00 90.38 198 LEU A N 1
ATOM 1589 C CA . LEU A 1 198 ? -1.500 -7.637 -15.617 1.00 90.38 198 LEU A CA 1
ATOM 1590 C C . LEU A 1 198 ? -0.249 -8.279 -16.238 1.00 90.38 198 LEU A C 1
ATOM 1592 O O . LEU A 1 198 ? 0.364 -9.148 -15.628 1.00 90.38 198 LEU A O 1
ATOM 1596 N N . ASN A 1 199 ? 0.151 -7.853 -17.436 1.00 90.19 199 ASN A N 1
ATOM 1597 C CA . ASN A 1 199 ? 1.301 -8.410 -18.156 1.00 90.19 199 ASN A CA 1
ATOM 1598 C C . ASN A 1 199 ? 2.643 -8.180 -17.428 1.00 90.19 199 ASN A C 1
ATOM 1600 O O . ASN A 1 199 ? 3.524 -9.037 -17.501 1.00 90.19 199 ASN A O 1
ATOM 1604 N N . ILE A 1 200 ? 2.798 -7.065 -16.706 1.00 88.75 200 ILE A N 1
ATOM 1605 C CA . ILE A 1 200 ? 3.977 -6.782 -15.878 1.00 88.75 200 ILE A CA 1
ATOM 1606 C C . ILE A 1 200 ? 3.953 -7.659 -14.628 1.00 88.75 200 ILE A C 1
ATOM 1608 O O . ILE A 1 200 ? 4.955 -8.299 -14.315 1.00 88.75 200 ILE A O 1
ATOM 1612 N N . CYS A 1 201 ? 2.799 -7.779 -13.969 1.00 91.12 201 CYS A N 1
ATOM 1613 C CA . CYS A 1 201 ? 2.640 -8.694 -12.838 1.00 91.12 201 CYS A CA 1
ATOM 1614 C C . CYS A 1 201 ? 2.992 -10.135 -13.248 1.00 91.12 201 CYS A C 1
ATOM 1616 O O . CYS A 1 201 ? 3.769 -10.809 -12.580 1.00 91.12 201 CYS A O 1
ATOM 1618 N N . GLN A 1 202 ? 2.481 -10.592 -14.397 1.00 92.12 202 GLN A N 1
ATOM 1619 C CA . GLN A 1 202 ? 2.781 -11.910 -14.963 1.00 92.12 202 GLN A CA 1
ATOM 1620 C C . GLN A 1 202 ? 4.262 -12.092 -15.299 1.00 92.12 202 GLN A C 1
ATOM 1622 O O . GLN A 1 202 ? 4.769 -13.207 -15.193 1.00 92.12 202 GLN A O 1
ATOM 1627 N N . TYR A 1 203 ? 4.963 -11.033 -15.709 1.00 90.06 203 TYR A N 1
ATOM 1628 C CA . TYR A 1 203 ? 6.405 -11.100 -15.921 1.00 90.06 203 TYR A CA 1
ATOM 1629 C C . TYR A 1 203 ? 7.144 -11.400 -14.614 1.00 90.06 203 TYR A C 1
ATOM 1631 O O . TYR A 1 203 ? 7.914 -12.355 -14.579 1.00 90.06 203 TYR A O 1
ATOM 1639 N N . PHE A 1 204 ? 6.846 -10.677 -13.533 1.00 88.75 204 PHE A N 1
ATOM 1640 C CA . PHE A 1 204 ? 7.437 -10.954 -12.220 1.00 88.75 204 PHE A CA 1
ATOM 1641 C C . PHE A 1 204 ? 7.053 -12.331 -11.672 1.00 88.75 204 PHE A C 1
ATOM 1643 O O . PHE A 1 204 ? 7.900 -13.008 -11.091 1.00 88.75 204 PHE A O 1
ATOM 1650 N N . ILE A 1 205 ? 5.816 -12.790 -11.901 1.00 90.94 205 ILE A N 1
ATOM 1651 C CA . ILE A 1 205 ? 5.393 -14.156 -11.549 1.00 90.94 205 ILE A CA 1
ATOM 1652 C C . ILE A 1 205 ? 6.278 -15.193 -12.238 1.00 90.94 205 ILE A C 1
ATOM 1654 O O . ILE A 1 205 ? 6.781 -16.095 -11.586 1.00 90.94 205 ILE A O 1
ATOM 1658 N N . LYS A 1 206 ? 6.545 -15.031 -13.536 1.00 90.31 206 LYS A N 1
ATOM 1659 C CA . LYS A 1 206 ? 7.371 -15.975 -14.303 1.00 90.31 206 LYS A CA 1
ATOM 1660 C C . LYS A 1 206 ? 8.850 -15.982 -13.914 1.00 90.31 206 LYS A C 1
ATOM 1662 O O . LYS A 1 206 ? 9.534 -16.938 -14.264 1.00 90.31 206 LYS A O 1
ATOM 1667 N N . ARG A 1 207 ? 9.349 -14.937 -13.246 1.00 87.38 207 ARG A N 1
ATOM 1668 C CA . ARG A 1 207 ? 10.748 -14.873 -12.791 1.00 87.38 207 ARG A CA 1
ATOM 1669 C C . ARG A 1 207 ? 11.022 -15.801 -11.611 1.00 87.38 207 ARG A C 1
ATOM 1671 O O . ARG A 1 207 ? 12.115 -16.346 -11.531 1.00 87.38 207 ARG A O 1
ATOM 1678 N N . ASP A 1 208 ? 10.033 -16.002 -10.744 1.00 87.69 208 ASP A N 1
ATOM 1679 C CA . ASP A 1 208 ? 10.125 -16.917 -9.607 1.00 87.69 208 ASP A CA 1
ATOM 1680 C C . ASP A 1 208 ? 8.810 -17.684 -9.443 1.00 87.69 208 ASP A C 1
ATOM 1682 O O . ASP A 1 208 ? 7.802 -17.149 -8.973 1.00 87.69 208 ASP A O 1
ATOM 1686 N N . LEU A 1 209 ? 8.852 -18.946 -9.870 1.00 89.12 209 LEU A N 1
ATOM 1687 C CA . LEU A 1 209 ? 7.747 -19.900 -9.815 1.00 89.12 209 LEU A CA 1
ATOM 1688 C C . LEU A 1 209 ? 7.857 -20.846 -8.609 1.00 89.12 209 LEU A C 1
ATOM 1690 O O . LEU A 1 209 ? 7.183 -21.876 -8.582 1.00 89.12 209 LEU A O 1
ATOM 1694 N N . SER A 1 210 ? 8.718 -20.548 -7.630 1.00 91.25 210 SER A N 1
ATOM 1695 C CA . SER A 1 210 ? 8.747 -21.324 -6.393 1.00 91.25 210 SER A CA 1
ATOM 1696 C C . SER A 1 210 ? 7.397 -21.230 -5.683 1.00 91.25 210 SER A C 1
ATOM 1698 O O . SER A 1 210 ? 6.765 -20.171 -5.621 1.00 91.25 210 SER A O 1
ATOM 1700 N N . ILE A 1 211 ? 6.930 -22.365 -5.162 1.00 88.75 211 ILE A N 1
ATOM 1701 C CA . ILE A 1 211 ? 5.598 -22.458 -4.560 1.00 88.75 211 ILE A CA 1
ATOM 1702 C C . ILE A 1 211 ? 5.447 -21.506 -3.366 1.00 88.75 211 ILE A C 1
ATOM 1704 O O . ILE A 1 211 ? 4.398 -20.890 -3.203 1.00 88.75 211 ILE A O 1
ATOM 1708 N N . ASP A 1 212 ? 6.511 -21.320 -2.583 1.00 90.00 212 ASP A N 1
ATOM 1709 C CA . ASP A 1 212 ? 6.524 -20.417 -1.432 1.00 90.00 212 ASP A CA 1
ATOM 1710 C C . ASP A 1 212 ? 6.343 -18.958 -1.870 1.00 90.00 212 ASP A C 1
ATOM 1712 O O . ASP A 1 212 ? 5.435 -18.278 -1.385 1.00 90.00 212 ASP A O 1
ATOM 1716 N N . THR A 1 213 ? 7.114 -18.497 -2.864 1.00 91.12 213 THR A N 1
ATOM 1717 C CA . THR A 1 213 ? 6.964 -17.147 -3.428 1.00 91.12 213 THR A CA 1
ATOM 1718 C C . THR A 1 213 ? 5.578 -16.947 -4.035 1.00 91.12 213 THR A C 1
ATOM 1720 O O . THR A 1 213 ? 4.944 -15.910 -3.821 1.00 91.12 213 THR A O 1
ATOM 1723 N N . LEU A 1 214 ? 5.065 -17.929 -4.778 1.00 92.88 214 LEU A N 1
ATOM 1724 C CA . LEU A 1 214 ? 3.726 -17.864 -5.361 1.00 92.88 214 LEU A CA 1
ATOM 1725 C C . LEU A 1 214 ? 2.634 -17.739 -4.285 1.00 92.88 214 LEU A C 1
ATOM 1727 O O . LEU A 1 214 ? 1.728 -16.912 -4.425 1.00 92.88 214 LEU A O 1
ATOM 1731 N N . ASN A 1 215 ? 2.745 -18.498 -3.194 1.00 91.75 215 ASN A N 1
ATOM 1732 C CA . ASN A 1 215 ? 1.793 -18.470 -2.084 1.00 91.75 215 ASN A CA 1
ATOM 1733 C C . ASN A 1 215 ? 1.846 -17.145 -1.305 1.00 91.75 215 ASN A C 1
ATOM 1735 O O . ASN A 1 215 ? 0.798 -16.606 -0.941 1.00 91.75 215 ASN A O 1
ATOM 1739 N N . GLU A 1 216 ? 3.029 -16.557 -1.102 1.00 91.75 216 GLU A N 1
ATOM 1740 C CA . GLU A 1 216 ? 3.137 -15.204 -0.536 1.00 91.75 216 GLU A CA 1
ATOM 1741 C C . GLU A 1 216 ? 2.508 -14.151 -1.462 1.00 91.75 216 GLU A C 1
ATOM 1743 O O . GLU A 1 216 ? 1.753 -13.278 -1.019 1.00 91.75 216 GLU A O 1
ATOM 1748 N N . ARG A 1 217 ? 2.716 -14.275 -2.777 1.00 93.81 217 ARG A N 1
ATOM 1749 C CA . ARG A 1 217 ? 2.124 -13.373 -3.776 1.00 93.81 217 ARG A CA 1
ATOM 1750 C C . ARG A 1 217 ? 0.600 -13.479 -3.857 1.00 93.81 217 ARG A C 1
ATOM 1752 O O . ARG A 1 217 ? -0.045 -12.462 -4.126 1.00 93.81 217 ARG A O 1
ATOM 1759 N N . ILE A 1 218 ? -0.002 -14.637 -3.552 1.00 94.50 218 ILE A N 1
ATOM 1760 C CA . ILE A 1 218 ? -1.466 -14.752 -3.401 1.00 94.50 218 ILE A CA 1
ATOM 1761 C C . ILE A 1 218 ? -1.958 -13.811 -2.298 1.00 94.50 218 ILE A C 1
ATOM 1763 O O . ILE A 1 218 ? -2.922 -13.075 -2.517 1.00 94.50 218 ILE A O 1
ATOM 1767 N N . LYS A 1 219 ? -1.304 -13.787 -1.126 1.00 94.56 219 LYS A N 1
ATOM 1768 C CA . LYS A 1 219 ? -1.716 -12.918 -0.004 1.00 94.56 219 LYS A CA 1
ATOM 1769 C C . LYS A 1 219 ? -1.721 -11.450 -0.425 1.00 94.56 219 LYS A C 1
ATOM 1771 O O . LYS A 1 219 ? -2.643 -10.703 -0.090 1.00 94.56 219 LYS A O 1
ATOM 1776 N N . ILE A 1 220 ? -0.716 -11.050 -1.203 1.00 93.69 220 ILE A N 1
ATOM 1777 C CA . ILE A 1 220 ? -0.593 -9.701 -1.758 1.00 93.69 220 ILE A CA 1
ATOM 1778 C C . ILE A 1 220 ? -1.737 -9.410 -2.746 1.00 93.69 220 ILE A C 1
ATOM 1780 O O . ILE A 1 220 ? -2.370 -8.359 -2.636 1.00 93.69 220 ILE A O 1
ATOM 1784 N N . ALA A 1 221 ? -2.059 -10.335 -3.657 1.00 95.38 221 ALA A N 1
ATOM 1785 C CA . ALA A 1 221 ? -3.166 -10.184 -4.608 1.00 95.38 221 ALA A CA 1
ATOM 1786 C C . ALA A 1 221 ? -4.536 -10.086 -3.919 1.00 95.38 221 ALA A C 1
ATOM 1788 O O . ALA A 1 221 ? -5.344 -9.214 -4.248 1.00 95.38 221 ALA A O 1
ATOM 1789 N N . CYS A 1 222 ? -4.770 -10.914 -2.898 1.00 95.62 222 CYS A N 1
ATOM 1790 C CA . CYS A 1 222 ? -5.965 -10.835 -2.062 1.00 95.62 222 CYS A CA 1
ATOM 1791 C C . CYS A 1 222 ? -6.044 -9.517 -1.291 1.00 95.62 222 CYS A C 1
ATOM 1793 O O . CYS A 1 222 ? -7.137 -9.012 -1.072 1.00 95.62 222 CYS A O 1
ATOM 1795 N N . LYS A 1 223 ? -4.912 -8.933 -0.885 1.00 95.38 223 LYS A N 1
ATOM 1796 C CA . LYS A 1 223 ? -4.876 -7.637 -0.193 1.00 95.38 223 LYS A CA 1
ATOM 1797 C C . LYS A 1 223 ? -5.154 -6.467 -1.139 1.00 95.38 223 LYS A C 1
ATOM 1799 O O . LYS A 1 223 ? -5.869 -5.541 -0.749 1.00 95.38 223 LYS A O 1
ATOM 1804 N N . SER A 1 224 ? -4.593 -6.494 -2.349 1.00 94.50 224 SER A N 1
ATOM 1805 C CA . SER A 1 224 ? -4.736 -5.420 -3.343 1.00 94.50 224 SER A CA 1
ATOM 1806 C C . SER A 1 224 ? -6.108 -5.406 -4.018 1.00 94.50 224 SER A C 1
ATOM 1808 O O . SER A 1 224 ? -6.569 -4.343 -4.423 1.00 94.50 224 SER A O 1
ATOM 1810 N N . GLY A 1 225 ? -6.785 -6.556 -4.098 1.00 95.25 225 GLY A N 1
ATOM 1811 C CA . GLY A 1 225 ? -8.074 -6.674 -4.785 1.00 95.25 225 GLY A CA 1
ATOM 1812 C C . GLY A 1 225 ? -7.952 -7.009 -6.270 1.00 95.25 225 GLY A C 1
ATOM 1813 O O . GLY A 1 225 ? -8.939 -6.942 -6.998 1.00 95.25 225 GLY A O 1
ATOM 1814 N N . ASN A 1 226 ? -6.755 -7.383 -6.732 1.00 94.75 226 ASN A N 1
ATOM 1815 C CA . ASN A 1 226 ? -6.491 -7.651 -8.142 1.00 94.75 226 ASN A CA 1
ATOM 1816 C C . ASN A 1 226 ? -6.785 -9.122 -8.507 1.00 94.75 226 ASN A C 1
ATOM 1818 O O . ASN A 1 226 ? -5.913 -9.993 -8.431 1.00 94.75 226 ASN A O 1
ATOM 1822 N N . LEU A 1 227 ? -8.036 -9.399 -8.900 1.00 96.06 227 LEU A N 1
ATOM 1823 C CA . LEU A 1 227 ? -8.513 -10.748 -9.236 1.00 96.06 227 LEU A CA 1
ATOM 1824 C C . LEU A 1 227 ? -7.763 -11.380 -10.421 1.00 96.06 227 LEU A C 1
ATOM 1826 O O . LEU A 1 227 ? -7.524 -12.586 -10.416 1.00 96.06 227 LEU A O 1
ATOM 1830 N N . ASP A 1 228 ? -7.381 -10.599 -11.429 1.00 96.00 228 ASP A N 1
ATOM 1831 C CA . ASP A 1 228 ? -6.711 -11.132 -12.620 1.00 96.00 228 ASP A CA 1
ATOM 1832 C C . ASP A 1 228 ? -5.289 -11.615 -12.308 1.00 96.00 228 ASP A C 1
ATOM 1834 O O . ASP A 1 228 ? -4.834 -12.642 -12.828 1.00 96.00 228 ASP A O 1
ATOM 1838 N N . VAL A 1 229 ? -4.600 -10.913 -11.404 1.00 95.75 229 VAL A N 1
ATOM 1839 C CA . VAL A 1 229 ? -3.295 -11.344 -10.893 1.00 95.75 229 VAL A CA 1
ATOM 1840 C C . VAL A 1 229 ? -3.446 -12.584 -10.015 1.00 95.75 229 VAL A C 1
ATOM 1842 O O . VAL A 1 229 ? -2.674 -13.525 -10.186 1.00 95.75 229 VAL A O 1
ATOM 1845 N N . LEU A 1 230 ? -4.468 -12.643 -9.152 1.00 96.19 230 LEU A N 1
ATOM 1846 C CA . LEU A 1 230 ? -4.771 -13.844 -8.364 1.00 96.19 230 LEU A CA 1
ATOM 1847 C C . LEU A 1 230 ? -5.011 -15.067 -9.261 1.00 96.19 230 LEU A C 1
ATOM 1849 O O . LEU A 1 230 ? -4.389 -16.107 -9.061 1.00 96.19 230 LEU A O 1
ATOM 1853 N N . LYS A 1 231 ? -5.858 -14.937 -10.288 1.00 96.12 231 LYS A N 1
ATOM 1854 C CA . LYS A 1 231 ? -6.091 -16.001 -11.278 1.00 96.12 231 LYS A CA 1
ATOM 1855 C C . LYS A 1 231 ? -4.797 -16.413 -11.971 1.00 96.12 231 LYS A C 1
ATOM 1857 O O . LYS A 1 231 ? -4.543 -17.601 -12.123 1.00 96.12 231 LYS A O 1
ATOM 1862 N N . SER A 1 232 ? -3.964 -15.444 -12.354 1.00 96.06 232 SER A N 1
ATOM 1863 C CA . SER A 1 232 ? -2.667 -15.730 -12.973 1.00 96.06 232 SER A CA 1
ATOM 1864 C C . SER A 1 232 ? -1.763 -16.538 -12.039 1.00 96.06 232 SER A C 1
ATOM 1866 O O . SER A 1 232 ? -1.207 -17.535 -12.480 1.00 96.06 232 SER A O 1
ATOM 1868 N N . LEU A 1 233 ? -1.651 -16.163 -10.759 1.00 95.44 233 LEU A N 1
ATOM 1869 C CA . LEU A 1 233 ? -0.868 -16.904 -9.761 1.00 95.44 233 LEU A CA 1
ATOM 1870 C C . LEU A 1 233 ? -1.332 -18.361 -9.645 1.00 95.44 233 LEU A C 1
ATOM 1872 O O . LEU A 1 233 ? -0.507 -19.267 -9.726 1.00 95.44 233 LEU A O 1
ATOM 1876 N N . VAL A 1 234 ? -2.644 -18.591 -9.542 1.00 94.50 234 VAL A N 1
ATOM 1877 C CA . VAL A 1 234 ? -3.216 -19.949 -9.494 1.00 94.50 234 VAL A CA 1
ATOM 1878 C C . VAL A 1 234 ? -2.915 -20.726 -10.780 1.00 94.50 234 VAL A C 1
ATOM 1880 O O . VAL A 1 234 ? -2.496 -21.877 -10.714 1.00 94.50 234 VAL A O 1
ATOM 1883 N N . CYS A 1 235 ? -3.026 -20.095 -11.955 1.00 94.31 235 CYS A N 1
ATOM 1884 C CA . CYS A 1 235 ? -2.640 -20.714 -13.230 1.00 94.31 235 CYS A CA 1
ATOM 1885 C C . CYS A 1 235 ? -1.151 -21.098 -13.297 1.00 94.31 235 CYS A C 1
ATOM 1887 O O . CYS A 1 235 ? -0.803 -22.040 -14.003 1.00 94.31 235 CYS A O 1
ATOM 1889 N N . PHE A 1 236 ? -0.274 -20.384 -12.583 1.00 94.25 236 PHE A N 1
ATOM 1890 C CA . PHE A 1 236 ? 1.153 -20.705 -12.471 1.00 94.25 236 PHE A CA 1
ATOM 1891 C C . PHE A 1 236 ? 1.470 -21.732 -11.370 1.00 94.25 236 PHE A C 1
ATOM 1893 O O . PHE A 1 236 ? 2.639 -22.048 -11.167 1.00 94.25 236 PHE A O 1
ATOM 1900 N N . GLY A 1 237 ? 0.452 -22.290 -10.706 1.00 92.88 237 GLY A N 1
ATOM 1901 C CA . GLY A 1 237 ? 0.601 -23.377 -9.736 1.00 92.88 237 GLY A CA 1
ATOM 1902 C C . GLY A 1 237 ? 0.594 -22.940 -8.274 1.00 92.88 237 GLY A C 1
ATOM 1903 O O . GLY A 1 237 ? 0.926 -23.749 -7.415 1.00 92.88 237 GLY A O 1
ATOM 1904 N N . ALA A 1 238 ? 0.225 -21.692 -7.977 1.00 93.12 238 ALA A N 1
ATOM 1905 C CA . ALA A 1 238 ? 0.073 -21.232 -6.602 1.00 93.12 238 ALA A CA 1
ATOM 1906 C C . ALA A 1 238 ? -1.048 -22.009 -5.882 1.00 93.12 238 ALA A C 1
ATOM 1908 O O . ALA A 1 238 ? -2.142 -22.177 -6.429 1.00 93.12 238 ALA A O 1
ATOM 1909 N N . ASP A 1 239 ? -0.785 -22.462 -4.657 1.00 91.19 239 ASP A N 1
ATOM 1910 C CA . ASP A 1 239 ? -1.709 -23.290 -3.886 1.00 91.19 239 ASP A CA 1
ATOM 1911 C C . ASP A 1 239 ? -2.570 -22.421 -2.964 1.00 91.19 239 ASP A C 1
ATOM 1913 O O . ASP A 1 239 ? -2.107 -21.892 -1.956 1.00 91.19 239 ASP A O 1
ATOM 1917 N N . THR A 1 240 ? -3.855 -22.291 -3.296 1.00 87.94 240 THR A N 1
ATOM 1918 C CA . THR A 1 240 ? -4.821 -21.539 -2.484 1.00 87.94 240 THR A CA 1
ATOM 1919 C C . THR A 1 240 ? -5.272 -22.285 -1.229 1.00 87.94 240 THR A C 1
ATOM 1921 O O . THR A 1 240 ? -5.896 -21.680 -0.360 1.00 87.94 240 THR A O 1
ATOM 1924 N N . GLN A 1 241 ? -5.026 -23.595 -1.136 1.00 89.06 241 GLN A N 1
ATOM 1925 C CA . GLN A 1 241 ? -5.346 -24.377 0.059 1.00 89.06 241 GLN A CA 1
ATOM 1926 C C . GLN A 1 241 ? -4.296 -24.154 1.146 1.00 89.06 241 GLN A C 1
ATOM 1928 O O . GLN A 1 241 ? -4.635 -24.084 2.332 1.00 89.06 241 GLN A O 1
ATOM 1933 N N . ASN A 1 242 ? -3.039 -23.943 0.749 1.00 84.00 242 ASN A N 1
ATOM 1934 C CA . ASN A 1 242 ? -2.019 -23.426 1.645 1.00 84.00 242 ASN A CA 1
ATOM 1935 C C . ASN A 1 242 ? -2.401 -22.004 2.093 1.00 84.00 242 ASN A C 1
ATOM 1937 O O . ASN A 1 242 ? -2.659 -21.122 1.277 1.00 84.00 242 ASN A O 1
ATOM 1941 N N . ASN A 1 243 ? -2.460 -21.765 3.406 1.00 85.31 243 ASN A N 1
ATOM 1942 C CA . ASN A 1 243 ? -2.889 -20.488 3.988 1.00 85.31 243 ASN A CA 1
ATOM 1943 C C . ASN A 1 243 ? -4.327 -20.048 3.623 1.00 85.31 243 ASN A C 1
ATOM 1945 O O . ASN A 1 243 ? -4.615 -18.847 3.637 1.00 85.31 243 ASN A O 1
ATOM 1949 N N . LYS A 1 244 ? -5.243 -20.990 3.337 1.00 92.94 244 LYS A N 1
ATOM 1950 C CA . LYS A 1 244 ? -6.646 -20.701 2.965 1.00 92.94 244 LYS A CA 1
ATOM 1951 C C . LYS A 1 244 ? -7.358 -19.706 3.897 1.00 92.94 244 LYS A C 1
ATOM 1953 O O . LYS A 1 244 ? -8.031 -18.795 3.417 1.00 92.94 244 LYS A O 1
ATOM 1958 N N . SER A 1 245 ? -7.162 -19.809 5.213 1.00 92.62 245 SER A N 1
ATOM 1959 C CA . SER A 1 245 ? -7.754 -18.885 6.188 1.00 92.62 245 SER A CA 1
ATOM 1960 C C . SER A 1 245 ? -7.151 -17.486 6.127 1.00 92.62 245 SER A C 1
ATOM 1962 O O . SER A 1 245 ? -7.868 -16.489 6.209 1.00 92.62 245 SER A O 1
ATOM 1964 N N . ILE A 1 246 ? -5.840 -17.381 5.905 1.00 93.81 246 ILE A N 1
ATOM 1965 C CA . ILE A 1 246 ? -5.138 -16.102 5.755 1.00 93.81 246 ILE A CA 1
ATOM 1966 C C . ILE A 1 246 ? -5.609 -15.387 4.485 1.00 93.81 246 ILE A C 1
ATOM 1968 O O . ILE A 1 246 ? -5.937 -14.203 4.524 1.00 93.81 246 ILE A O 1
ATOM 1972 N N . ILE A 1 247 ? -5.680 -16.081 3.348 1.00 95.25 247 ILE A N 1
ATOM 1973 C CA . ILE A 1 247 ? -6.067 -15.436 2.085 1.00 95.25 247 ILE A CA 1
ATOM 1974 C C . ILE A 1 247 ? -7.554 -15.051 2.080 1.00 95.25 247 ILE A C 1
ATOM 1976 O O . ILE A 1 247 ? -7.895 -13.967 1.596 1.00 95.25 247 ILE A O 1
ATOM 1980 N N . LEU A 1 248 ? -8.420 -15.878 2.684 1.00 96.00 248 LEU A N 1
ATOM 1981 C CA . LEU A 1 248 ? -9.845 -15.588 2.849 1.00 96.00 248 LEU A CA 1
ATOM 1982 C C . LEU A 1 248 ? -10.060 -14.410 3.808 1.00 96.00 248 LEU A C 1
ATOM 1984 O O . LEU A 1 248 ? -10.760 -13.457 3.464 1.00 96.00 248 LEU A O 1
ATOM 1988 N N . SER A 1 249 ? -9.400 -14.418 4.971 1.00 95.62 249 SER A N 1
ATOM 1989 C CA . SER A 1 249 ? -9.494 -13.335 5.961 1.00 95.62 249 SER A CA 1
ATOM 1990 C C . SER A 1 249 ? -9.039 -11.989 5.398 1.00 95.62 249 SER A C 1
ATOM 1992 O O . SER A 1 249 ? -9.731 -10.985 5.577 1.00 95.62 249 SER A O 1
ATOM 1994 N N . ILE A 1 250 ? -7.931 -11.950 4.649 1.00 96.25 250 ILE A N 1
ATOM 1995 C CA . ILE A 1 250 ? -7.448 -10.730 3.988 1.00 96.25 250 ILE A CA 1
ATOM 1996 C C . ILE A 1 250 ? -8.491 -10.202 2.994 1.00 96.25 250 ILE A C 1
ATOM 1998 O O . ILE A 1 250 ? -8.838 -9.018 3.047 1.00 96.25 250 ILE A O 1
ATOM 2002 N N . ALA A 1 251 ? -9.013 -11.061 2.112 1.00 97.00 251 ALA A N 1
ATOM 2003 C CA . ALA A 1 251 ? -9.982 -10.657 1.094 1.00 97.00 251 ALA A CA 1
ATOM 2004 C C . ALA A 1 251 ? -11.302 -10.161 1.716 1.00 97.00 251 ALA A C 1
ATOM 2006 O O . ALA A 1 251 ? -11.817 -9.110 1.322 1.00 97.00 251 ALA A O 1
ATOM 2007 N N . CYS A 1 252 ? -11.811 -10.854 2.742 1.00 97.19 252 CYS A N 1
ATOM 2008 C CA . CYS A 1 252 ? -12.994 -10.447 3.503 1.00 97.19 252 CYS A CA 1
ATOM 2009 C C . CYS A 1 252 ? -12.773 -9.118 4.240 1.00 97.19 252 CYS A C 1
ATOM 2011 O O . CYS A 1 252 ? -13.616 -8.219 4.164 1.00 97.19 252 CYS A O 1
ATOM 2013 N N . ASN A 1 253 ? -11.621 -8.949 4.900 1.00 96.81 253 ASN A N 1
ATOM 2014 C CA . ASN A 1 253 ? -11.275 -7.720 5.614 1.00 96.81 253 ASN A CA 1
ATOM 2015 C C . ASN A 1 253 ? -11.181 -6.504 4.692 1.00 96.81 253 ASN A C 1
ATOM 2017 O O . ASN A 1 253 ? -11.618 -5.416 5.061 1.00 96.81 253 ASN A O 1
ATOM 2021 N N . LYS A 1 254 ? -10.641 -6.682 3.486 1.00 96.75 254 LYS A N 1
ATOM 2022 C CA . LYS A 1 254 ? -10.559 -5.613 2.485 1.00 96.75 254 LYS A CA 1
ATOM 2023 C C . LYS A 1 254 ? -11.841 -5.420 1.678 1.00 96.75 254 LYS A C 1
ATOM 2025 O O . LYS A 1 254 ? -11.978 -4.391 1.027 1.00 96.75 254 LYS A O 1
ATOM 2030 N N . GLY A 1 255 ? -12.791 -6.351 1.769 1.00 96.62 255 GLY A N 1
ATOM 2031 C CA . GLY A 1 255 ? -14.094 -6.242 1.114 1.00 96.62 255 GLY A CA 1
ATOM 2032 C C . GLY A 1 255 ? -14.075 -6.617 -0.366 1.00 96.62 255 GLY A C 1
ATOM 2033 O O . GLY A 1 255 ? -14.981 -6.232 -1.105 1.00 96.62 255 GLY A O 1
ATOM 2034 N N . HIS A 1 256 ? -13.072 -7.377 -0.810 1.00 97.38 256 HIS A N 1
ATOM 2035 C CA . HIS A 1 256 ? -12.888 -7.752 -2.214 1.00 97.38 256 HIS A CA 1
ATOM 2036 C C . HIS A 1 256 ? -13.805 -8.917 -2.601 1.00 97.38 256 HIS A C 1
ATOM 2038 O O . HIS A 1 256 ? -13.383 -10.070 -2.679 1.00 97.38 256 HIS A O 1
ATOM 2044 N N . LEU A 1 257 ? -15.085 -8.611 -2.825 1.00 97.25 257 LEU A N 1
ATOM 2045 C CA . LEU A 1 257 ? -16.152 -9.596 -3.052 1.00 97.25 257 LEU A CA 1
ATOM 2046 C C . LEU A 1 257 ? -15.861 -10.578 -4.192 1.00 97.25 257 LEU A C 1
ATOM 2048 O O . LEU A 1 257 ? -16.074 -11.775 -4.034 1.00 97.25 257 LEU A O 1
ATOM 2052 N N . GLU A 1 258 ? -15.346 -10.093 -5.320 1.00 97.81 258 GLU A N 1
ATOM 2053 C CA . GLU A 1 258 ? -15.059 -10.951 -6.476 1.00 97.81 258 GLU A CA 1
ATOM 2054 C C . GLU A 1 258 ? -13.891 -11.913 -6.218 1.00 97.81 258 GLU A C 1
ATOM 2056 O O . GLU A 1 258 ? -13.901 -13.039 -6.712 1.00 97.81 258 GLU A O 1
ATOM 2061 N N . ILE A 1 259 ? -12.925 -11.518 -5.378 1.00 97.38 259 ILE A N 1
ATOM 2062 C CA . ILE A 1 259 ? -11.877 -12.427 -4.904 1.00 97.38 259 ILE A CA 1
ATOM 2063 C C . ILE A 1 259 ? -12.474 -13.488 -3.985 1.00 97.38 259 ILE A C 1
ATOM 2065 O O . ILE A 1 259 ? -12.201 -14.665 -4.181 1.00 97.38 259 ILE A O 1
ATOM 2069 N N . VAL A 1 260 ? -13.317 -13.106 -3.022 1.00 97.50 260 VAL A N 1
ATOM 2070 C CA . VAL A 1 260 ? -13.946 -14.074 -2.107 1.00 97.50 260 VAL A CA 1
ATOM 2071 C C . VAL A 1 260 ? -14.789 -15.091 -2.878 1.00 97.50 260 VAL A C 1
ATOM 2073 O O . VAL A 1 260 ? -14.624 -16.287 -2.669 1.00 97.50 260 VAL A O 1
ATOM 2076 N N . LYS A 1 261 ? -15.612 -14.651 -3.839 1.00 97.12 261 LYS A N 1
ATOM 2077 C CA . LYS A 1 261 ? -16.364 -15.557 -4.726 1.00 97.12 261 LYS A CA 1
ATOM 2078 C C . LYS A 1 261 ? -15.451 -16.538 -5.461 1.00 97.12 261 LYS A C 1
ATOM 2080 O O . LYS A 1 261 ? -15.758 -17.723 -5.523 1.00 97.12 261 LYS A O 1
ATOM 2085 N N . TYR A 1 262 ? -14.335 -16.052 -6.006 1.00 96.94 262 TYR A N 1
ATOM 2086 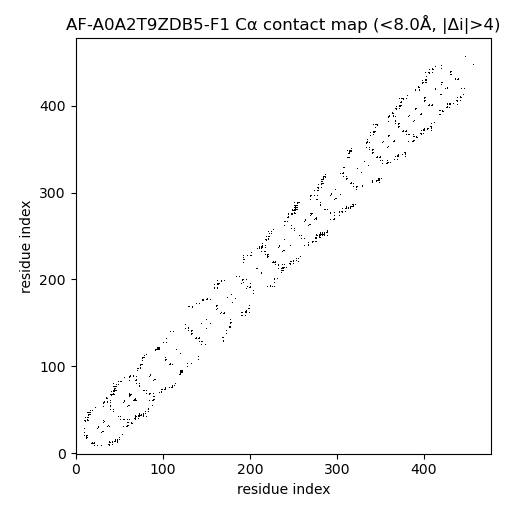C CA . TYR A 1 262 ? -13.359 -16.899 -6.688 1.00 96.94 262 TYR A CA 1
ATOM 2087 C C . TYR A 1 262 ? -12.710 -17.916 -5.739 1.00 96.94 262 TYR A C 1
ATOM 2089 O O . TYR A 1 262 ? -12.601 -19.085 -6.086 1.00 96.94 262 TYR A O 1
ATOM 2097 N N . LEU A 1 263 ? -12.319 -17.498 -4.532 1.00 95.25 263 LEU A N 1
ATOM 2098 C CA . LEU A 1 263 ? -11.725 -18.375 -3.519 1.00 95.25 263 LEU A CA 1
ATOM 2099 C C . LEU A 1 263 ? -12.689 -19.489 -3.083 1.00 95.25 263 LEU A C 1
ATOM 2101 O O . LEU A 1 263 ? -12.290 -20.651 -3.039 1.00 95.25 263 LEU A O 1
ATOM 2105 N N . LEU A 1 264 ? -13.960 -19.158 -2.834 1.00 94.75 264 LEU A N 1
ATOM 2106 C CA . LEU A 1 264 ? -14.993 -20.146 -2.504 1.00 94.75 264 LEU A CA 1
ATOM 2107 C C . LEU A 1 264 ? -15.251 -21.105 -3.678 1.00 94.75 264 LEU A C 1
ATOM 2109 O O . LEU A 1 264 ? -15.339 -22.314 -3.483 1.00 94.75 264 LEU A O 1
ATOM 2113 N N . ALA A 1 265 ? -15.292 -20.592 -4.914 1.00 94.38 265 ALA A N 1
ATOM 2114 C CA . ALA A 1 265 ? -15.432 -21.420 -6.116 1.00 94.38 265 ALA A CA 1
ATOM 2115 C C . ALA A 1 265 ? -14.233 -22.362 -6.341 1.00 94.38 265 ALA A C 1
ATOM 2117 O O . ALA A 1 265 ? -14.404 -23.444 -6.898 1.00 94.38 265 ALA A O 1
ATOM 2118 N N . SER A 1 266 ? -13.040 -21.988 -5.869 1.00 91.12 266 SER A N 1
ATOM 2119 C CA . SER A 1 266 ? -11.842 -22.840 -5.848 1.00 91.12 266 SER A CA 1
ATOM 2120 C C . SER A 1 266 ? -11.871 -23.917 -4.748 1.00 91.12 266 SER A C 1
ATOM 2122 O O . SER A 1 266 ? -10.891 -24.642 -4.575 1.00 91.12 266 SER A O 1
ATOM 2124 N N . GLY A 1 267 ? -12.974 -24.040 -4.000 1.00 90.81 267 GLY A N 1
ATOM 2125 C CA . GLY A 1 267 ? -13.179 -25.079 -2.990 1.00 90.81 267 GLY A CA 1
ATOM 2126 C C . GLY A 1 267 ? -12.683 -24.718 -1.589 1.00 90.81 267 GLY A C 1
ATOM 2127 O O . GLY A 1 267 ? -12.504 -25.614 -0.767 1.00 90.81 267 GLY A O 1
ATOM 2128 N N . ILE A 1 268 ? -12.423 -23.439 -1.299 1.00 93.44 268 ILE A N 1
ATOM 2129 C CA . ILE A 1 268 ? -12.169 -22.999 0.079 1.00 93.44 268 ILE A CA 1
ATOM 2130 C C . ILE A 1 268 ? -13.490 -23.009 0.846 1.00 93.44 268 ILE A C 1
ATOM 2132 O O . ILE A 1 268 ? -14.465 -22.393 0.423 1.00 93.44 268 ILE A O 1
ATOM 2136 N N . ASP A 1 269 ? -13.496 -23.694 1.987 1.00 92.44 269 ASP A N 1
ATOM 2137 C CA . ASP A 1 269 ? -14.647 -23.737 2.884 1.00 92.44 269 ASP A CA 1
ATOM 2138 C C . ASP A 1 269 ? -14.853 -22.376 3.566 1.00 92.44 269 ASP A C 1
ATOM 2140 O O . ASP A 1 269 ? -13.928 -21.811 4.161 1.00 92.44 269 ASP A O 1
ATOM 2144 N N . ILE A 1 270 ? -16.078 -21.862 3.489 1.00 91.56 270 ILE A N 1
ATOM 2145 C CA . ILE A 1 270 ? -16.489 -20.601 4.107 1.00 91.56 270 ILE A CA 1
ATOM 2146 C C . ILE A 1 270 ? -16.412 -20.651 5.643 1.00 91.56 270 ILE A C 1
ATOM 2148 O O . ILE A 1 270 ? -16.190 -19.613 6.266 1.00 91.56 270 ILE A O 1
ATOM 2152 N N . HIS A 1 271 ? -16.511 -21.846 6.237 1.00 91.62 271 HIS A N 1
ATOM 2153 C CA . HIS A 1 271 ? -16.426 -22.072 7.684 1.00 91.62 271 HIS A CA 1
ATOM 2154 C C . HIS A 1 271 ? -14.997 -22.352 8.186 1.00 91.62 271 HIS A C 1
ATOM 2156 O O . HIS A 1 271 ? -14.806 -22.744 9.335 1.00 91.62 271 HIS A O 1
ATOM 2162 N N . THR A 1 272 ? -13.972 -22.153 7.347 1.00 89.44 272 THR A N 1
ATOM 2163 C CA . THR A 1 272 ? -12.566 -22.363 7.739 1.00 89.44 272 THR A CA 1
ATOM 2164 C C . THR A 1 272 ? -12.173 -21.500 8.952 1.00 89.44 272 THR A C 1
ATOM 2166 O O . THR A 1 272 ? -12.519 -20.320 8.993 1.00 89.44 272 THR A O 1
ATOM 2169 N N . ASP A 1 273 ? -11.379 -22.074 9.869 1.00 87.06 273 ASP A N 1
ATOM 2170 C CA . ASP A 1 273 ? -10.800 -21.430 11.064 1.00 87.06 273 ASP A CA 1
ATOM 2171 C C . ASP A 1 273 ? -11.831 -20.608 11.857 1.00 87.06 273 ASP A C 1
ATOM 2173 O O . ASP A 1 273 ? -11.713 -19.388 11.960 1.00 87.06 273 ASP A O 1
ATOM 2177 N N . ASP A 1 274 ? -12.860 -21.282 12.378 1.00 83.69 274 ASP A N 1
ATOM 2178 C CA . ASP A 1 274 ? -13.912 -20.689 13.219 1.00 83.69 274 ASP A CA 1
ATOM 2179 C C . ASP A 1 274 ? -14.626 -19.502 12.541 1.00 83.69 274 ASP A C 1
ATOM 2181 O O . ASP A 1 274 ? -14.788 -18.418 13.096 1.00 83.69 274 ASP A O 1
ATOM 2185 N N . GLU A 1 275 ? -15.031 -19.706 11.281 1.00 86.88 275 GLU A N 1
ATOM 2186 C CA . GLU A 1 275 ? -15.698 -18.697 10.447 1.00 86.88 275 GLU A CA 1
ATOM 2187 C C . GLU A 1 275 ? -14.911 -17.379 10.325 1.00 86.88 275 GLU A C 1
ATOM 2189 O O . GLU A 1 275 ? -15.478 -16.280 10.283 1.00 86.88 275 GLU A O 1
ATOM 2194 N N . ILE A 1 276 ? -13.584 -17.470 10.167 1.00 90.44 276 ILE A N 1
ATOM 2195 C CA . ILE A 1 276 ? -12.681 -16.313 10.043 1.00 90.44 276 ILE A CA 1
ATOM 2196 C C . ILE A 1 276 ? -13.158 -15.263 9.025 1.00 90.44 276 ILE A C 1
ATOM 2198 O O . ILE A 1 276 ? -12.857 -14.070 9.154 1.00 90.44 276 ILE A O 1
ATOM 2202 N N . ALA A 1 277 ? -13.918 -15.687 8.011 1.00 94.31 277 ALA A N 1
ATOM 2203 C CA . ALA A 1 277 ? -14.517 -14.834 6.997 1.00 94.31 277 ALA A CA 1
ATOM 2204 C C . ALA A 1 277 ? -15.432 -13.749 7.596 1.00 94.31 277 ALA A C 1
ATOM 2206 O O . ALA A 1 277 ? -15.258 -12.568 7.267 1.00 94.31 277 ALA A O 1
ATOM 2207 N N . ILE A 1 278 ? -16.367 -14.105 8.491 1.00 95.62 278 ILE A N 1
ATOM 2208 C CA . ILE A 1 278 ? -17.324 -13.140 9.060 1.00 95.62 278 ILE A CA 1
ATOM 2209 C C . ILE A 1 278 ? -16.638 -12.197 10.041 1.00 95.62 278 ILE A C 1
ATOM 2211 O O . ILE A 1 278 ? -16.859 -10.984 9.986 1.00 95.62 278 ILE A O 1
ATOM 2215 N N . ILE A 1 279 ? -15.726 -12.721 10.865 1.00 95.38 279 ILE A N 1
ATOM 2216 C CA . ILE A 1 279 ? -14.930 -11.927 11.807 1.00 95.38 279 ILE A CA 1
ATOM 2217 C C . ILE A 1 279 ? -14.073 -10.908 11.048 1.00 95.38 279 ILE A C 1
ATOM 2219 O O . ILE A 1 279 ? -14.044 -9.718 11.382 1.00 95.38 279 ILE A O 1
ATOM 2223 N N . SER A 1 280 ? -13.429 -11.338 9.963 1.00 95.94 280 SER A N 1
ATOM 2224 C CA . SER A 1 280 ? -12.577 -10.478 9.139 1.00 95.94 280 SER A CA 1
ATOM 2225 C C . SER A 1 280 ? -13.369 -9.428 8.366 1.00 95.94 280 SER A C 1
ATOM 2227 O O . SER A 1 280 ? -12.961 -8.262 8.329 1.00 95.94 280 SER A O 1
ATOM 2229 N N . ALA A 1 281 ? -14.516 -9.801 7.788 1.00 97.00 281 ALA A N 1
ATOM 2230 C CA . ALA A 1 281 ? -15.422 -8.863 7.124 1.00 97.00 281 ALA A CA 1
ATOM 2231 C C . ALA A 1 281 ? -15.950 -7.798 8.100 1.00 97.00 281 ALA A C 1
ATOM 2233 O O . ALA A 1 281 ? -16.020 -6.617 7.744 1.00 97.00 281 ALA A O 1
ATOM 2234 N N . SER A 1 282 ? -16.234 -8.199 9.342 1.00 96.88 282 SER A N 1
ATOM 2235 C CA . SER A 1 282 ? -16.675 -7.319 10.433 1.00 96.88 282 SER A CA 1
ATOM 2236 C C . SER A 1 282 ? -15.586 -6.352 10.872 1.00 96.88 282 SER A C 1
ATOM 2238 O O . SER A 1 282 ? -15.849 -5.158 10.996 1.00 96.88 282 SER A O 1
ATOM 2240 N N . LYS A 1 283 ? -14.338 -6.824 10.985 1.00 96.19 283 LYS A N 1
ATOM 2241 C CA . LYS A 1 283 ? -13.155 -5.978 11.214 1.00 96.19 283 LYS A CA 1
ATOM 2242 C C . LYS A 1 283 ? -13.009 -4.883 10.150 1.00 96.19 283 LYS A C 1
ATOM 2244 O O . LYS A 1 283 ? -12.632 -3.754 10.459 1.00 96.19 283 LYS A O 1
ATOM 2249 N N . GLY A 1 284 ? -13.291 -5.229 8.892 1.00 95.62 284 GLY A N 1
ATOM 2250 C CA . GLY A 1 284 ? -13.232 -4.317 7.746 1.00 95.62 284 GLY A CA 1
ATOM 2251 C C . GLY A 1 284 ? -14.454 -3.410 7.580 1.00 95.62 284 GLY A C 1
ATOM 2252 O O . GLY A 1 284 ? -14.384 -2.441 6.831 1.00 95.62 284 GLY A O 1
ATOM 2253 N N . GLY A 1 285 ? -15.569 -3.715 8.252 1.00 95.62 285 GLY A N 1
ATOM 2254 C CA . GLY A 1 285 ? -16.825 -2.964 8.146 1.00 95.62 285 GLY A CA 1
ATOM 2255 C C . GLY A 1 285 ? -17.581 -3.153 6.827 1.00 95.62 285 GLY A C 1
ATOM 2256 O O . GLY A 1 285 ? -18.461 -2.359 6.490 1.00 95.62 285 GLY A O 1
ATOM 2257 N N . ASN A 1 286 ? -17.259 -4.194 6.055 1.00 92.94 286 ASN A N 1
ATOM 2258 C CA . ASN A 1 286 ? -17.789 -4.381 4.705 1.00 92.94 286 ASN A CA 1
ATOM 2259 C C . ASN A 1 286 ? -19.177 -5.039 4.722 1.00 92.94 286 ASN A C 1
ATOM 2261 O O . ASN A 1 286 ? -19.301 -6.248 4.550 1.00 92.94 286 ASN A O 1
ATOM 2265 N N . ILE A 1 287 ? -20.243 -4.242 4.853 1.00 95.75 287 ILE A N 1
ATOM 2266 C CA . ILE A 1 287 ? -21.636 -4.740 4.918 1.00 95.75 287 ILE A CA 1
ATOM 2267 C C . ILE A 1 287 ? -22.010 -5.643 3.741 1.00 95.75 287 ILE A C 1
ATOM 2269 O O . ILE A 1 287 ? -22.674 -6.658 3.930 1.00 95.75 287 ILE A O 1
ATOM 2273 N N . LYS A 1 288 ? -21.596 -5.287 2.518 1.00 97.19 288 LYS A N 1
ATOM 2274 C CA . LYS A 1 288 ? -21.880 -6.105 1.327 1.00 97.19 288 LYS A CA 1
ATOM 2275 C C . LYS A 1 288 ? -21.251 -7.495 1.437 1.00 97.19 288 LYS A C 1
ATOM 2277 O O . LYS A 1 288 ? -21.890 -8.471 1.068 1.00 97.19 288 LYS A O 1
ATOM 2282 N N . MET A 1 289 ? -20.031 -7.570 1.973 1.00 97.56 289 MET A N 1
ATOM 2283 C CA . MET A 1 289 ? -19.348 -8.835 2.231 1.00 97.56 289 MET A CA 1
ATOM 2284 C C . MET A 1 289 ? -20.063 -9.624 3.330 1.00 97.56 289 MET A C 1
ATOM 2286 O O . MET A 1 289 ? -20.358 -10.790 3.130 1.00 97.56 289 MET A O 1
ATOM 2290 N N . ILE A 1 290 ? -20.402 -8.980 4.452 1.00 97.00 290 ILE A N 1
ATOM 2291 C CA . ILE A 1 290 ? -21.126 -9.610 5.570 1.00 97.00 290 ILE A CA 1
ATOM 2292 C C . ILE A 1 290 ? -22.434 -10.250 5.083 1.00 97.00 290 ILE A C 1
ATOM 2294 O O . ILE A 1 290 ? -22.685 -11.417 5.359 1.00 97.00 290 ILE A O 1
ATOM 2298 N N . LYS A 1 291 ? -23.238 -9.514 4.305 1.00 96.75 291 LYS A N 1
ATOM 2299 C CA . LYS A 1 291 ? -24.488 -10.032 3.729 1.00 96.75 291 LYS A CA 1
ATOM 2300 C C . LYS A 1 291 ? -24.250 -11.221 2.803 1.00 96.75 291 LYS A C 1
ATOM 2302 O O . LYS A 1 291 ? -24.903 -12.241 2.968 1.00 96.75 291 LYS A O 1
ATOM 2307 N N . PHE A 1 292 ? -23.284 -11.106 1.890 1.00 97.62 292 PHE A N 1
ATOM 2308 C CA . PHE A 1 292 ? -22.918 -12.200 0.992 1.00 97.62 292 PHE A CA 1
ATOM 2309 C C . PHE A 1 292 ? -22.516 -13.463 1.765 1.00 97.62 292 PHE A C 1
ATOM 2311 O O . PHE A 1 292 ? -22.938 -14.556 1.411 1.00 97.62 292 PHE A O 1
ATOM 2318 N N . LEU A 1 293 ? -21.728 -13.327 2.833 1.00 95.81 293 LEU A N 1
ATOM 2319 C CA . LEU A 1 293 ? -21.301 -14.468 3.639 1.00 95.81 293 LEU A CA 1
ATOM 2320 C C . LEU A 1 293 ? -22.482 -15.159 4.344 1.00 95.81 293 LEU A C 1
ATOM 2322 O O . LEU A 1 293 ? -22.567 -16.383 4.322 1.00 95.81 293 LEU A O 1
ATOM 2326 N N . ILE A 1 294 ? -23.420 -14.388 4.904 1.00 94.44 294 ILE A N 1
ATOM 2327 C CA . ILE A 1 294 ? -24.649 -14.922 5.522 1.00 94.44 294 ILE A CA 1
ATOM 2328 C C . ILE A 1 294 ? -25.514 -15.641 4.474 1.00 94.44 294 ILE A C 1
ATOM 2330 O O . ILE A 1 294 ? -25.991 -16.747 4.710 1.00 94.44 294 ILE A O 1
ATOM 2334 N N . GLU A 1 295 ? -25.673 -15.052 3.285 1.00 95.12 295 GLU A N 1
ATOM 2335 C CA . GLU A 1 295 ? -26.396 -15.666 2.159 1.00 95.12 295 GLU A CA 1
ATOM 2336 C C . GLU A 1 295 ? -25.758 -16.986 1.688 1.00 95.12 295 GLU A C 1
ATOM 2338 O O . GLU A 1 295 ? -26.452 -17.831 1.127 1.00 95.12 295 GLU A O 1
ATOM 2343 N N . ASN A 1 296 ? -24.457 -17.179 1.933 1.00 93.25 296 ASN A N 1
ATOM 2344 C CA . ASN A 1 296 ? -23.707 -18.392 1.592 1.00 93.25 296 ASN A CA 1
ATOM 2345 C C . ASN A 1 296 ? -23.538 -19.361 2.777 1.00 93.25 296 ASN A C 1
ATOM 2347 O O . ASN A 1 296 ? -22.711 -20.266 2.704 1.00 93.25 296 ASN A O 1
ATOM 2351 N N . GLY A 1 297 ? -24.337 -19.212 3.839 1.00 89.75 297 GLY A N 1
ATOM 2352 C CA . GLY A 1 297 ? -24.480 -20.228 4.885 1.00 89.75 297 GLY A CA 1
ATOM 2353 C C . GLY A 1 297 ? -23.785 -19.933 6.213 1.00 89.75 297 GLY A C 1
ATOM 2354 O O . GLY A 1 297 ? -23.903 -20.754 7.118 1.00 89.75 297 GLY A O 1
ATOM 2355 N N . ILE A 1 298 ? -23.123 -18.779 6.380 1.00 91.81 298 ILE A N 1
ATOM 2356 C CA . ILE A 1 298 ? -22.617 -18.377 7.704 1.00 91.81 298 ILE A CA 1
ATOM 2357 C C . ILE A 1 298 ? -23.789 -18.112 8.651 1.00 91.81 298 ILE A C 1
ATOM 2359 O O . ILE A 1 298 ? -24.662 -17.285 8.368 1.00 91.81 298 ILE A O 1
ATOM 2363 N N . SER A 1 299 ? -23.767 -18.773 9.808 1.00 89.69 299 SER A N 1
ATOM 2364 C CA . SER A 1 299 ? -24.775 -18.611 10.851 1.00 89.69 299 SER A CA 1
ATOM 2365 C C . SER A 1 299 ? -24.309 -17.619 11.917 1.00 89.69 299 SER A C 1
ATOM 2367 O O . SER A 1 299 ? -23.201 -17.696 12.431 1.00 89.69 299 SER A O 1
ATOM 2369 N N . LEU A 1 300 ? -25.177 -16.682 12.307 1.00 90.56 300 LEU A N 1
ATOM 2370 C CA . LEU A 1 300 ? -24.843 -15.677 13.327 1.00 90.56 300 LEU A CA 1
ATOM 2371 C C . LEU A 1 300 ? -25.077 -16.157 14.772 1.00 90.56 300 LEU A C 1
ATOM 2373 O O . LEU A 1 300 ? -24.872 -15.387 15.706 1.00 90.56 300 LEU A O 1
ATOM 2377 N N . ASN A 1 301 ? -25.527 -17.396 14.976 1.00 85.19 301 ASN A N 1
ATOM 2378 C CA . ASN A 1 301 ? -25.821 -17.938 16.308 1.00 85.19 301 ASN A CA 1
ATOM 2379 C C . ASN A 1 301 ? -24.563 -18.132 17.174 1.00 85.19 301 ASN A C 1
ATOM 2381 O O . ASN A 1 301 ? -24.611 -17.862 18.371 1.00 85.19 301 ASN A O 1
ATOM 2385 N N . GLU A 1 302 ? -23.468 -18.599 16.576 1.00 82.00 302 GLU A N 1
ATOM 2386 C CA . GLU A 1 302 ? -22.226 -18.939 17.275 1.00 82.00 302 GLU A CA 1
ATOM 2387 C C . GLU A 1 302 ? -21.240 -17.766 17.229 1.00 82.00 302 GLU A C 1
ATOM 2389 O O . GLU A 1 302 ? -20.824 -17.276 18.276 1.00 82.00 302 GLU A O 1
ATOM 2394 N N . ASN A 1 303 ? -20.969 -17.223 16.038 1.00 87.69 303 ASN A N 1
ATOM 2395 C CA . ASN A 1 303 ? -19.935 -16.196 15.843 1.00 87.69 303 ASN A CA 1
ATOM 2396 C C . ASN A 1 303 ? -20.479 -14.766 15.703 1.00 87.69 303 ASN A C 1
ATOM 2398 O O . ASN A 1 303 ? -19.715 -13.818 15.509 1.00 87.69 303 ASN A O 1
ATOM 2402 N N . GLY A 1 304 ? -21.799 -14.571 15.809 1.00 92.94 304 GLY A N 1
ATOM 2403 C CA . GLY A 1 304 ? -22.419 -13.251 15.663 1.00 92.94 304 GLY A CA 1
ATOM 2404 C C . GLY A 1 304 ? -21.964 -12.255 16.730 1.00 92.94 304 GLY A C 1
ATOM 2405 O O . GLY A 1 304 ? -21.688 -11.096 16.415 1.00 92.94 304 GLY A O 1
ATOM 2406 N N . GLU A 1 305 ? -21.836 -12.701 17.983 1.00 94.75 305 GLU A N 1
ATOM 2407 C CA . GLU A 1 305 ? -21.341 -11.850 19.070 1.00 94.75 305 GLU A CA 1
ATOM 2408 C C . GLU A 1 305 ? -19.877 -11.450 18.845 1.00 94.75 305 GLU A C 1
ATOM 2410 O O . GLU A 1 305 ? -19.530 -10.275 18.969 1.00 94.75 305 GLU A O 1
ATOM 2415 N N . GLU A 1 306 ? -19.018 -12.394 18.459 1.00 94.56 306 GLU A N 1
ATOM 2416 C CA . GLU A 1 306 ? -17.612 -12.100 18.185 1.00 94.56 306 GLU A CA 1
ATOM 2417 C C . GLU A 1 306 ? -17.457 -11.155 16.983 1.00 94.56 306 GLU A C 1
ATOM 2419 O O . GLU A 1 306 ? -16.685 -10.193 17.037 1.00 94.56 306 GLU A O 1
ATOM 2424 N N . ALA A 1 307 ? -18.256 -11.350 15.930 1.00 95.75 307 ALA A N 1
ATOM 2425 C CA . ALA A 1 307 ? -18.330 -10.445 14.788 1.00 95.75 307 ALA A CA 1
ATOM 2426 C C . ALA A 1 307 ? -18.731 -9.018 15.214 1.00 95.75 307 ALA A C 1
ATOM 2428 O O . ALA A 1 307 ? -18.100 -8.042 14.790 1.00 95.75 307 ALA A O 1
ATOM 2429 N N . LEU A 1 308 ? -19.719 -8.887 16.108 1.00 96.94 308 LEU A N 1
ATOM 2430 C CA . LEU A 1 308 ? -20.137 -7.610 16.692 1.00 96.94 308 LEU A CA 1
ATOM 2431 C C . LEU A 1 308 ? -19.018 -6.967 17.530 1.00 96.94 308 LEU A C 1
ATOM 2433 O O . LEU A 1 308 ? -18.715 -5.787 17.335 1.00 96.94 308 LEU A O 1
ATOM 2437 N N . ILE A 1 309 ? -18.365 -7.723 18.418 1.00 95.75 309 ILE A N 1
ATOM 2438 C CA . ILE A 1 309 ? -17.231 -7.241 19.227 1.00 95.75 309 ILE A CA 1
ATOM 2439 C C . ILE A 1 309 ? -16.096 -6.761 18.317 1.00 95.75 309 ILE A C 1
ATOM 2441 O O . ILE A 1 309 ? -15.516 -5.697 18.547 1.00 95.75 309 ILE A O 1
ATOM 2445 N N . CYS A 1 310 ? -15.802 -7.506 17.251 1.00 95.31 310 CYS A N 1
ATOM 2446 C CA . CYS A 1 310 ? -14.775 -7.157 16.280 1.00 95.31 310 CYS A CA 1
ATOM 2447 C C . CYS A 1 310 ? -15.125 -5.865 15.521 1.00 95.31 310 CYS A C 1
ATOM 2449 O O . CYS A 1 310 ? -14.277 -4.976 15.391 1.00 95.31 310 CYS A O 1
ATOM 2451 N N . ALA A 1 311 ? -16.379 -5.706 15.084 1.00 97.31 311 ALA A N 1
ATOM 2452 C CA . ALA A 1 311 ? -16.858 -4.475 14.455 1.00 97.31 311 ALA A CA 1
ATOM 2453 C C . ALA A 1 311 ? -16.738 -3.266 15.403 1.00 97.31 311 ALA A C 1
ATOM 2455 O O . ALA A 1 311 ? -16.196 -2.227 15.016 1.00 97.31 311 ALA A O 1
ATOM 2456 N N . LEU A 1 312 ? -17.162 -3.413 16.664 1.00 96.62 312 LEU A N 1
ATOM 2457 C CA . LEU A 1 312 ? -17.047 -2.372 17.691 1.00 96.62 312 LEU A CA 1
ATOM 2458 C C . LEU A 1 312 ? -15.581 -2.008 17.973 1.00 96.62 312 LEU A C 1
ATOM 2460 O O . LEU A 1 312 ? -15.221 -0.828 17.982 1.00 96.62 312 LEU A O 1
ATOM 2464 N N . GLY A 1 313 ? -14.706 -3.001 18.125 1.00 94.62 313 GLY A N 1
ATOM 2465 C CA . GLY A 1 313 ? -13.274 -2.801 18.358 1.00 94.62 313 GLY A CA 1
ATOM 2466 C C . GLY A 1 313 ? -12.557 -2.032 17.241 1.00 94.62 313 GLY A C 1
ATOM 2467 O O . GLY A 1 313 ? -11.572 -1.353 17.515 1.00 94.62 313 GLY A O 1
ATOM 2468 N N . ASN A 1 314 ? -13.068 -2.083 16.006 1.00 95.31 314 ASN A N 1
ATOM 2469 C CA . ASN A 1 314 ? -12.486 -1.418 14.831 1.00 95.31 314 ASN A CA 1
ATOM 2470 C C . ASN A 1 314 ? -13.291 -0.190 14.362 1.00 95.31 314 ASN A C 1
ATOM 2472 O O . ASN A 1 314 ? -13.088 0.288 13.249 1.00 95.31 314 ASN A O 1
ATOM 2476 N N . ASN A 1 315 ? -14.201 0.327 15.197 1.00 96.12 315 ASN A N 1
ATOM 2477 C CA . ASN A 1 315 ? -15.054 1.486 14.894 1.00 96.12 315 ASN A CA 1
ATOM 2478 C C . ASN A 1 315 ? -15.949 1.330 13.654 1.00 96.12 315 ASN A C 1
ATOM 2480 O O . ASN A 1 315 ? -16.292 2.313 12.995 1.00 96.12 315 ASN A O 1
ATOM 2484 N N . GLN A 1 316 ? -16.347 0.101 13.327 1.00 97.25 316 GLN A N 1
ATOM 2485 C CA . GLN A 1 316 ? -17.191 -0.193 12.173 1.00 97.25 316 GLN A CA 1
ATOM 2486 C C . GLN A 1 316 ? -18.671 -0.046 12.540 1.00 97.25 316 GLN A C 1
ATOM 2488 O O . GLN A 1 316 ? -19.414 -1.023 12.610 1.00 97.25 316 GLN A O 1
ATOM 2493 N N . VAL A 1 317 ? -19.100 1.199 12.774 1.00 96.25 317 VAL A N 1
ATOM 2494 C CA . VAL A 1 317 ? -20.440 1.572 13.278 1.00 96.25 317 VAL A CA 1
ATOM 2495 C C . VAL A 1 317 ? -21.567 0.917 12.482 1.00 96.25 317 VAL A C 1
ATOM 2497 O O . VAL A 1 317 ? -22.459 0.304 13.058 1.00 96.25 317 VAL A O 1
ATOM 2500 N N . ASN A 1 318 ? -21.503 0.989 11.150 1.00 97.31 318 ASN A N 1
ATOM 2501 C CA . ASN A 1 318 ? -22.541 0.423 10.288 1.00 97.31 318 ASN A CA 1
ATOM 2502 C C . ASN A 1 318 ? -22.623 -1.105 10.411 1.00 97.31 318 ASN A C 1
ATOM 2504 O O . ASN A 1 318 ? -23.715 -1.664 10.336 1.00 97.31 318 ASN A O 1
ATOM 2508 N N . ALA A 1 319 ? -21.481 -1.781 10.585 1.00 97.38 319 ALA A N 1
ATOM 2509 C CA . ALA A 1 319 ? -21.436 -3.234 10.740 1.00 97.38 319 ALA A CA 1
ATOM 2510 C C . ALA A 1 319 ? -21.947 -3.649 12.117 1.00 97.38 319 ALA A C 1
ATOM 2512 O O . ALA A 1 319 ? -22.792 -4.534 12.204 1.00 97.38 319 ALA A O 1
ATOM 2513 N N . ALA A 1 320 ? -21.526 -2.948 13.170 1.00 97.44 320 ALA A N 1
ATOM 2514 C CA . ALA A 1 320 ? -22.046 -3.163 14.514 1.00 97.44 320 ALA A CA 1
ATOM 2515 C C . ALA A 1 320 ? -23.572 -2.972 14.563 1.00 97.44 320 ALA A C 1
ATOM 2517 O O . ALA A 1 320 ? -24.285 -3.858 15.026 1.00 97.44 320 ALA A O 1
ATOM 2518 N N . GLN A 1 321 ? -24.092 -1.878 13.996 1.00 97.31 321 GLN A N 1
ATOM 2519 C CA . GLN A 1 321 ? -25.534 -1.637 13.936 1.00 97.31 321 GLN A CA 1
ATOM 2520 C C . GLN A 1 321 ? -26.269 -2.700 13.116 1.00 97.31 321 GLN A C 1
ATOM 2522 O O . GLN A 1 321 ? -27.375 -3.095 13.475 1.00 97.31 321 GLN A O 1
ATOM 2527 N N . PHE A 1 322 ? -25.670 -3.182 12.022 1.00 97.56 322 PHE A N 1
ATOM 2528 C CA . PHE A 1 322 ? -26.237 -4.279 11.244 1.00 97.56 322 PHE A CA 1
ATOM 2529 C C . PHE A 1 322 ? -26.418 -5.533 12.105 1.00 97.56 322 PHE A C 1
ATOM 2531 O O . PHE A 1 322 ? -27.516 -6.081 12.109 1.00 97.56 322 PHE A O 1
ATOM 2538 N N . PHE A 1 323 ? -25.401 -5.945 12.870 1.00 96.56 323 PHE A N 1
ATOM 2539 C CA . PHE A 1 323 ? -25.504 -7.109 13.760 1.00 96.56 323 PHE A CA 1
ATOM 2540 C C . PHE A 1 323 ? -26.537 -6.910 14.872 1.00 96.56 323 PHE A C 1
ATOM 2542 O O . PHE A 1 323 ? -27.362 -7.792 15.096 1.00 96.56 323 PHE A O 1
ATOM 2549 N N . LEU A 1 324 ? -26.567 -5.735 15.506 1.00 96.12 324 LEU A N 1
ATOM 2550 C CA . LEU A 1 324 ? -27.587 -5.408 16.511 1.00 96.12 324 LEU A CA 1
ATOM 2551 C C . LEU A 1 324 ? -29.006 -5.490 15.927 1.00 96.12 324 LEU A C 1
ATOM 2553 O O . LEU A 1 324 ? -29.906 -6.047 16.548 1.00 96.12 324 LEU A O 1
ATOM 2557 N N . ASN A 1 325 ? -29.201 -5.012 14.695 1.00 95.44 325 ASN A N 1
ATOM 2558 C CA . ASN A 1 325 ? -30.486 -5.100 13.997 1.00 95.44 325 ASN A CA 1
ATOM 2559 C C . ASN A 1 325 ? -30.858 -6.539 13.596 1.00 95.44 325 ASN A C 1
ATOM 2561 O O . ASN A 1 325 ? -32.037 -6.814 13.390 1.00 95.44 325 ASN A O 1
ATOM 2565 N N . GLN A 1 326 ? -29.883 -7.448 13.477 1.00 95.06 326 GLN A N 1
ATOM 2566 C CA . GLN A 1 326 ? -30.132 -8.889 13.324 1.00 95.06 326 GLN A CA 1
ATOM 2567 C C . GLN A 1 326 ? -30.493 -9.572 14.657 1.00 95.06 326 GLN A C 1
ATOM 2569 O O . GLN A 1 326 ? -30.686 -10.783 14.684 1.00 95.06 326 GLN A O 1
ATOM 2574 N N . GLY A 1 327 ? -30.599 -8.819 15.758 1.00 93.62 327 GLY A N 1
ATOM 2575 C CA . GLY A 1 327 ? -30.932 -9.348 17.081 1.00 93.62 327 GLY A CA 1
ATOM 2576 C C . GLY A 1 327 ? -29.742 -9.959 17.820 1.00 93.62 327 GLY A C 1
ATOM 2577 O O . GLY A 1 327 ? -29.943 -10.704 18.774 1.00 93.62 327 GLY A O 1
ATOM 2578 N N . ILE A 1 328 ? -28.508 -9.671 17.392 1.00 95.75 328 ILE A N 1
ATOM 2579 C CA . ILE A 1 328 ? -27.311 -10.133 18.098 1.00 95.75 328 ILE A CA 1
ATOM 2580 C C . ILE A 1 328 ? -27.134 -9.332 19.383 1.00 95.75 328 ILE A C 1
ATOM 2582 O O . ILE A 1 328 ? -27.009 -8.108 19.363 1.00 95.75 328 ILE A O 1
ATOM 2586 N N . GLU A 1 329 ? -27.086 -10.044 20.504 1.00 92.25 329 GLU A N 1
ATOM 2587 C CA . GLU A 1 329 ? -26.871 -9.463 21.823 1.00 92.25 329 GLU A CA 1
ATOM 2588 C C . GLU A 1 329 ? -25.383 -9.432 22.183 1.00 92.25 329 GLU A C 1
ATOM 2590 O O . GLU A 1 329 ? -24.648 -10.391 21.954 1.00 92.25 329 GLU A O 1
ATOM 2595 N N . LEU A 1 330 ? -24.948 -8.335 22.807 1.00 93.12 330 LEU A N 1
ATOM 2596 C CA . LEU A 1 330 ? -23.609 -8.212 23.381 1.00 93.12 330 LEU A CA 1
ATOM 2597 C C . LEU A 1 330 ? -23.624 -8.698 24.840 1.00 93.12 330 LEU A C 1
ATOM 2599 O O . LEU A 1 330 ? -24.057 -7.961 25.738 1.00 93.12 330 LEU A O 1
ATOM 2603 N N . LYS A 1 331 ? -23.154 -9.927 25.068 1.00 92.19 331 LYS A N 1
ATOM 2604 C CA . LYS A 1 331 ? -23.062 -10.584 26.384 1.00 92.19 331 LYS A CA 1
ATOM 2605 C C . LYS A 1 331 ? -21.725 -10.314 27.069 1.00 92.19 331 LYS A C 1
ATOM 2607 O O . LYS A 1 331 ? -21.662 -10.319 28.297 1.00 92.19 331 LYS A O 1
ATOM 2612 N N . ALA A 1 332 ? -20.674 -10.058 26.294 1.00 91.75 332 ALA A N 1
ATOM 2613 C CA . ALA A 1 332 ? -19.368 -9.663 26.794 1.00 91.75 332 ALA A CA 1
ATOM 2614 C C . ALA A 1 332 ? -19.447 -8.427 27.708 1.00 91.75 332 ALA A C 1
ATOM 2616 O O . ALA A 1 332 ? -20.369 -7.609 27.626 1.00 91.75 332 ALA A O 1
ATOM 2617 N N . ASN A 1 333 ? -18.439 -8.284 28.573 1.00 92.81 333 ASN A N 1
ATOM 2618 C CA . ASN A 1 333 ? -18.326 -7.165 29.503 1.00 92.81 333 ASN A CA 1
ATOM 2619 C C . ASN A 1 333 ? -18.241 -5.836 28.726 1.00 92.81 333 ASN A C 1
ATOM 2621 O O . ASN A 1 333 ? -17.237 -5.541 28.065 1.00 92.81 333 ASN A O 1
ATOM 2625 N N . LYS A 1 334 ? -19.318 -5.048 28.805 1.00 93.69 334 LYS A N 1
ATOM 2626 C CA . LYS A 1 334 ? -19.479 -3.803 28.050 1.00 93.69 334 LYS A CA 1
ATOM 2627 C C . LYS A 1 334 ? -18.510 -2.734 28.539 1.00 93.69 334 LYS A C 1
ATOM 2629 O O . LYS A 1 334 ? -18.000 -1.985 27.716 1.00 93.69 334 LYS A O 1
ATOM 2634 N N . GLU A 1 335 ? -18.211 -2.697 29.834 1.00 92.19 335 GLU A N 1
ATOM 2635 C CA . GLU A 1 335 ? -17.296 -1.748 30.473 1.00 92.19 335 GLU A CA 1
ATOM 2636 C C . GLU A 1 335 ? -15.848 -1.985 30.020 1.00 92.19 335 GLU A C 1
ATOM 2638 O O . GLU A 1 335 ? -15.145 -1.054 29.621 1.00 92.19 335 GLU A O 1
ATOM 2643 N N . SER A 1 336 ? -15.420 -3.248 29.978 1.00 91.56 336 SER A N 1
ATOM 2644 C CA . SER A 1 336 ? -14.108 -3.642 29.455 1.00 91.56 336 SER A CA 1
ATOM 2645 C C . SER A 1 336 ? -13.969 -3.284 27.972 1.00 91.56 336 SER A C 1
ATOM 2647 O O . SER A 1 336 ? -12.956 -2.715 27.547 1.00 91.56 336 SER A O 1
ATOM 2649 N N . LEU A 1 337 ? -15.014 -3.543 27.176 1.00 92.81 337 LEU A N 1
ATOM 2650 C CA . LEU A 1 337 ? -15.032 -3.163 25.766 1.00 92.81 337 LEU A CA 1
ATOM 2651 C C . LEU A 1 337 ? -15.047 -1.636 25.595 1.00 92.81 337 LEU A C 1
ATOM 2653 O O . LEU A 1 337 ? -14.325 -1.122 24.740 1.00 92.81 337 LEU A O 1
ATOM 2657 N N . LEU A 1 338 ? -15.790 -0.911 26.439 1.00 93.06 338 LEU A N 1
ATOM 2658 C CA . LEU A 1 338 ? -15.863 0.551 26.466 1.00 93.06 338 LEU A CA 1
ATOM 2659 C C . LEU A 1 338 ? -14.488 1.169 26.730 1.00 93.06 338 LEU A C 1
ATOM 2661 O O . LEU A 1 338 ? -14.099 2.111 26.032 1.00 93.06 338 LEU A O 1
ATOM 2665 N N . ALA A 1 339 ? -13.727 0.619 27.679 1.00 91.00 339 ALA A N 1
ATOM 2666 C CA . ALA A 1 339 ? -12.361 1.050 27.960 1.00 91.00 339 ALA A CA 1
ATOM 2667 C C . ALA A 1 339 ? -11.461 0.893 26.718 1.00 91.00 339 ALA A C 1
ATOM 2669 O O . ALA A 1 339 ? -10.802 1.852 26.308 1.00 91.00 339 ALA A O 1
ATOM 2670 N N . LYS A 1 340 ? -11.511 -0.274 26.059 1.00 91.69 340 LYS A N 1
ATOM 2671 C CA . LYS A 1 340 ? -10.711 -0.585 24.859 1.00 91.69 340 LYS A CA 1
ATOM 2672 C C . LYS A 1 340 ? -11.050 0.302 23.657 1.00 91.69 340 LYS A C 1
ATOM 2674 O O . LYS A 1 340 ? -10.150 0.800 22.975 1.00 91.69 340 LYS A O 1
ATOM 2679 N N . VAL A 1 341 ? -12.337 0.530 23.381 1.00 93.50 341 VAL A N 1
ATOM 2680 C CA . VAL A 1 341 ? -12.741 1.403 22.264 1.00 93.50 341 VAL A CA 1
ATOM 2681 C C . VAL A 1 341 ? -12.444 2.877 22.555 1.00 93.50 341 VAL A C 1
ATOM 2683 O O . VAL A 1 341 ? -12.140 3.626 21.626 1.00 93.50 341 VAL A O 1
ATOM 2686 N N . SER A 1 342 ? -12.467 3.289 23.828 1.00 92.06 342 SER A N 1
ATOM 2687 C CA . SER A 1 342 ? -12.123 4.656 24.239 1.00 92.06 342 SER A CA 1
ATOM 2688 C C . SER A 1 342 ? -10.628 4.939 24.105 1.00 92.06 342 SER A C 1
ATOM 2690 O O . SER A 1 342 ? -10.252 6.012 23.641 1.00 92.06 342 SER A O 1
ATOM 2692 N N . GLU A 1 343 ? -9.779 3.965 24.445 1.00 89.75 343 GLU A N 1
ATOM 2693 C CA . GLU A 1 343 ? -8.329 4.011 24.216 1.00 89.75 343 GLU A CA 1
ATOM 2694 C C . GLU A 1 343 ? -7.988 4.186 22.732 1.00 89.75 343 GLU A C 1
ATOM 2696 O O . GLU A 1 343 ? -7.169 5.025 22.372 1.00 89.75 343 GLU A O 1
ATOM 2701 N N . SER A 1 344 ? -8.695 3.469 21.857 1.00 90.12 344 SER A N 1
ATOM 2702 C CA . SER A 1 344 ? -8.510 3.582 20.403 1.00 90.12 344 SER A CA 1
ATOM 2703 C C . SER A 1 344 ? -9.132 4.852 19.798 1.00 90.12 344 SER A C 1
ATOM 2705 O O . SER A 1 344 ? -8.921 5.144 18.624 1.00 90.12 344 SER A O 1
ATOM 2707 N N . GLY A 1 345 ? -9.912 5.621 20.569 1.00 90.50 345 GLY A N 1
ATOM 2708 C CA . GLY A 1 345 ? -10.586 6.828 20.084 1.00 90.50 345 GLY A CA 1
ATOM 2709 C C . GLY A 1 345 ? -11.824 6.572 19.212 1.00 90.50 345 GLY A C 1
ATOM 2710 O O . GLY A 1 345 ? -12.241 7.460 18.462 1.00 90.50 345 GLY A O 1
ATOM 2711 N N . ASN A 1 346 ? -12.424 5.383 19.303 1.00 92.81 346 ASN A N 1
ATOM 2712 C CA . ASN A 1 346 ? -13.507 4.910 18.436 1.00 92.81 346 ASN A CA 1
ATOM 2713 C C . ASN A 1 346 ? -14.875 5.477 18.862 1.00 92.81 346 ASN A C 1
ATOM 2715 O O . ASN A 1 346 ? -15.700 4.791 19.466 1.00 92.81 346 ASN A O 1
ATOM 2719 N N . LEU A 1 347 ? -15.117 6.751 18.546 1.00 92.69 347 LEU A N 1
ATOM 2720 C CA . LEU A 1 347 ? -16.297 7.517 18.981 1.00 92.69 347 LEU A CA 1
ATOM 2721 C C . LEU A 1 347 ? -17.649 6.870 18.640 1.00 92.69 347 LEU A C 1
ATOM 2723 O O . LEU A 1 347 ? -18.585 6.930 19.440 1.00 92.69 347 LEU A O 1
ATOM 2727 N N . GLY A 1 348 ? -17.763 6.253 17.464 1.00 94.00 348 GLY A N 1
ATOM 2728 C CA . GLY A 1 348 ? -19.004 5.612 17.041 1.00 94.00 348 GLY A CA 1
ATOM 2729 C C . GLY A 1 348 ? -19.319 4.377 17.882 1.00 94.00 348 GLY A C 1
ATOM 2730 O O . GLY A 1 348 ? -20.425 4.247 18.400 1.00 94.00 348 GLY A O 1
ATOM 2731 N N . SER A 1 349 ? -18.318 3.526 18.110 1.00 94.69 349 SER A N 1
ATOM 2732 C CA . SER A 1 349 ? -18.456 2.359 18.989 1.00 94.69 349 SER A CA 1
ATOM 2733 C C . SER A 1 349 ? -18.732 2.732 20.441 1.00 94.69 349 SER A C 1
ATOM 2735 O O . SER A 1 349 ? -19.530 2.067 21.091 1.00 94.69 349 SER A O 1
ATOM 2737 N N . VAL A 1 350 ? -18.118 3.806 20.950 1.00 94.25 350 VAL A N 1
ATOM 2738 C CA . VAL A 1 350 ? -18.426 4.3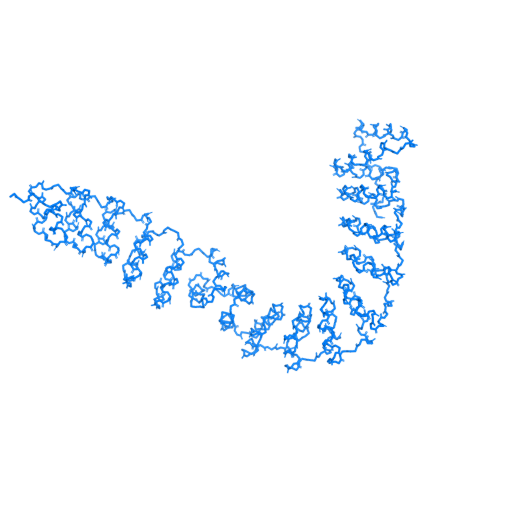37 22.289 1.00 94.25 350 VAL A CA 1
ATOM 2739 C C . VAL A 1 350 ? -19.903 4.713 22.391 1.00 94.25 350 VAL A C 1
ATOM 2741 O O . VAL A 1 350 ? -20.558 4.365 23.369 1.00 94.25 350 VAL A O 1
ATOM 2744 N N . SER A 1 351 ? -20.445 5.380 21.370 1.00 93.31 351 SER A N 1
ATOM 2745 C CA . SER A 1 351 ? -21.855 5.782 21.359 1.00 93.31 351 SER A CA 1
ATOM 2746 C C . SER A 1 351 ? -22.791 4.577 21.392 1.00 93.31 351 SER A C 1
ATOM 2748 O O . SER A 1 351 ? -23.689 4.556 22.233 1.00 93.31 351 SER A O 1
ATOM 2750 N N . ILE A 1 352 ? -22.511 3.562 20.563 1.00 95.12 352 ILE A N 1
ATOM 2751 C CA . ILE A 1 352 ? -23.262 2.300 20.541 1.00 95.12 352 ILE A CA 1
ATOM 2752 C C . ILE A 1 352 ? -23.197 1.604 21.905 1.00 95.12 352 ILE A C 1
ATOM 2754 O O . ILE A 1 352 ? -24.224 1.189 22.424 1.00 95.12 352 ILE A O 1
ATOM 2758 N N . LEU A 1 353 ? -22.018 1.486 22.524 1.00 94.69 353 LEU A N 1
ATOM 2759 C CA . LEU A 1 353 ? -21.885 0.799 23.815 1.00 94.69 353 LEU A CA 1
ATOM 2760 C C . LEU A 1 353 ? -22.675 1.484 24.931 1.00 94.69 353 LEU A C 1
ATOM 2762 O O . LEU A 1 353 ? -23.325 0.800 25.717 1.00 94.69 353 LEU A O 1
ATOM 2766 N N . VAL A 1 354 ? -22.664 2.819 24.979 1.00 91.75 354 VAL A N 1
ATOM 2767 C CA . VAL A 1 354 ? -23.476 3.578 25.943 1.00 91.75 354 VAL A CA 1
ATOM 2768 C C . VAL A 1 354 ? -24.973 3.374 25.677 1.00 91.75 354 VAL A C 1
ATOM 2770 O O . VAL A 1 354 ? -25.744 3.219 26.617 1.00 91.75 354 VAL A O 1
ATOM 2773 N N . GLU A 1 355 ? -25.394 3.313 24.412 1.00 92.38 355 GLU A N 1
ATOM 2774 C CA . GLU A 1 355 ? -26.786 3.011 24.033 1.00 92.38 355 GLU A CA 1
ATOM 2775 C C . GLU A 1 355 ? -27.197 1.572 24.380 1.00 92.38 355 GLU A C 1
ATOM 2777 O O . GLU A 1 355 ? -28.346 1.332 24.741 1.00 92.38 355 GLU A O 1
ATOM 2782 N N . LEU A 1 356 ? -26.248 0.632 24.364 1.00 93.25 356 LEU A N 1
ATOM 2783 C CA . LEU A 1 356 ? -26.415 -0.738 24.863 1.00 93.25 356 LEU A CA 1
ATOM 2784 C C . LEU A 1 356 ? -26.351 -0.843 26.399 1.00 93.25 356 LEU A C 1
ATOM 2786 O O . LEU A 1 356 ? -26.389 -1.954 26.934 1.00 93.25 356 LEU A O 1
ATOM 2790 N N . GLY A 1 357 ? -26.245 0.285 27.108 1.00 90.69 357 GLY A N 1
ATOM 2791 C CA . GLY A 1 357 ? -26.278 0.353 28.568 1.00 90.69 357 GLY A CA 1
ATOM 2792 C C . GLY A 1 357 ? -24.936 0.129 29.266 1.00 90.69 357 GLY A C 1
ATOM 2793 O O . GLY A 1 357 ? -24.942 -0.214 30.444 1.00 90.69 357 GLY A O 1
ATOM 2794 N N . ALA A 1 358 ? -23.800 0.292 28.579 1.00 91.81 358 ALA A N 1
ATOM 2795 C CA . ALA A 1 358 ? -22.491 0.286 29.238 1.00 91.81 358 ALA A CA 1
ATOM 2796 C C . ALA A 1 358 ? -22.406 1.412 30.281 1.00 91.81 358 ALA A C 1
ATOM 2798 O O . ALA A 1 358 ? -22.735 2.564 29.972 1.00 91.81 358 ALA A O 1
ATOM 2799 N N . ASP A 1 359 ? -21.917 1.108 31.485 1.00 89.94 359 ASP A N 1
ATOM 2800 C CA . ASP A 1 359 ? -21.739 2.133 32.514 1.00 89.94 359 ASP A CA 1
ATOM 2801 C C . ASP A 1 359 ? -20.583 3.080 32.151 1.00 89.94 359 ASP A C 1
ATOM 2803 O O . ASP A 1 359 ? -19.403 2.741 32.252 1.00 89.94 359 ASP A O 1
ATOM 2807 N N . ILE A 1 360 ? -20.914 4.313 31.758 1.00 87.19 360 ILE A N 1
ATOM 2808 C CA . ILE A 1 360 ? -19.931 5.353 31.418 1.00 87.19 360 ILE A CA 1
ATOM 2809 C C . ILE A 1 360 ? -19.088 5.804 32.626 1.00 87.19 360 ILE A C 1
ATOM 2811 O O . ILE A 1 360 ? -18.026 6.412 32.453 1.00 87.19 360 ILE A O 1
ATOM 2815 N N . HIS A 1 361 ? -19.541 5.512 33.846 1.00 86.06 361 HIS A N 1
ATOM 2816 C CA . HIS A 1 361 ? -18.894 5.890 35.100 1.00 86.06 361 HIS A CA 1
ATOM 2817 C C . HIS A 1 361 ? -17.996 4.796 35.682 1.00 86.06 361 HIS A C 1
ATOM 2819 O O . HIS A 1 361 ? -17.312 5.050 36.683 1.00 86.06 361 HIS A O 1
ATOM 2825 N N . CYS A 1 362 ? -17.946 3.621 35.049 1.00 83.88 362 CYS A N 1
ATOM 2826 C CA . CYS A 1 362 ? -17.135 2.500 35.503 1.00 83.88 362 CYS A CA 1
ATOM 2827 C C . CYS A 1 362 ? -15.660 2.895 35.710 1.00 83.88 362 CYS A C 1
ATOM 2829 O O . CYS A 1 362 ? -15.109 3.766 35.024 1.00 83.88 362 CYS A O 1
ATOM 2831 N N . GLU A 1 363 ? -15.023 2.264 36.704 1.00 81.25 363 GLU A N 1
ATOM 2832 C CA . GLU A 1 363 ? -13.589 2.410 37.003 1.00 81.25 363 GLU A CA 1
ATOM 2833 C C . GLU A 1 363 ? -13.099 3.874 37.059 1.00 81.25 363 GLU A C 1
ATOM 2835 O O . GLU A 1 363 ? -12.029 4.239 36.556 1.00 81.25 363 GLU A O 1
ATOM 2840 N N . SER A 1 364 ? -13.887 4.740 37.706 1.00 79.38 364 SER A N 1
ATOM 2841 C CA . SER A 1 364 ? -13.635 6.187 37.776 1.00 79.38 364 SER A CA 1
ATOM 2842 C C . SER A 1 364 ? -13.627 6.863 36.399 1.00 79.38 364 SER A C 1
ATOM 2844 O O . SER A 1 364 ? -12.670 7.561 36.049 1.00 79.38 364 SER A O 1
ATOM 2846 N N . SER A 1 365 ? -14.697 6.663 35.622 1.00 84.00 365 SER A N 1
ATOM 2847 C CA . SER A 1 365 ? -14.860 7.213 34.269 1.00 84.00 365 SER A CA 1
ATOM 2848 C C . SER A 1 365 ? -13.694 6.839 33.341 1.00 84.00 365 SER A C 1
ATOM 2850 O O . SER A 1 365 ? -13.087 7.709 32.704 1.00 84.00 365 SER A O 1
ATOM 2852 N N . ILE A 1 366 ? -13.347 5.547 33.269 1.00 86.00 366 ILE A N 1
ATOM 2853 C CA . ILE A 1 366 ? -12.198 5.065 32.480 1.00 86.00 366 ILE A CA 1
ATOM 2854 C C . ILE A 1 366 ? -12.254 5.503 31.011 1.00 86.00 366 ILE A C 1
ATOM 2856 O O . ILE A 1 366 ? -11.228 5.885 30.447 1.00 86.00 366 ILE A O 1
ATOM 2860 N N . ALA A 1 367 ? -13.450 5.552 30.418 1.00 89.00 367 ALA A N 1
ATOM 2861 C CA . ALA A 1 367 ? -13.661 6.040 29.058 1.00 89.00 367 ALA A CA 1
ATOM 2862 C C . ALA A 1 367 ? -13.181 7.493 28.884 1.00 89.00 367 ALA A C 1
ATOM 2864 O O . ALA A 1 367 ? -12.414 7.799 27.969 1.00 89.00 367 ALA A O 1
A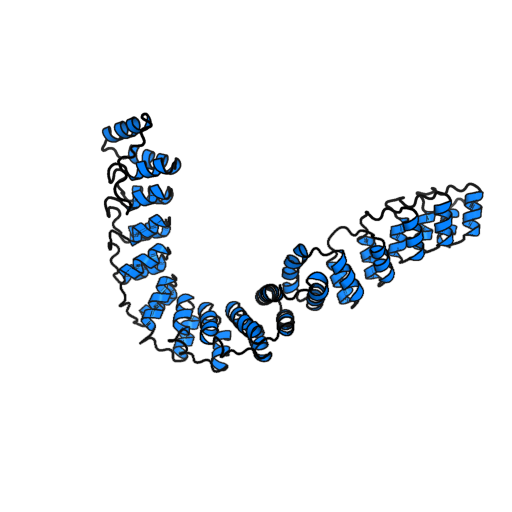TOM 2865 N N . LEU A 1 368 ? -13.574 8.384 29.806 1.00 91.06 368 LEU A N 1
ATOM 2866 C CA . LEU A 1 368 ? -13.171 9.793 29.792 1.00 91.06 368 LEU A CA 1
ATOM 2867 C C . LEU A 1 368 ? -11.665 9.933 30.017 1.00 91.06 368 LEU A C 1
ATOM 2869 O O . LEU A 1 368 ? -10.998 10.663 29.286 1.00 91.06 368 LEU A O 1
ATOM 2873 N N . ARG A 1 369 ? -11.113 9.193 30.985 1.00 90.69 369 ARG A N 1
ATOM 2874 C CA . ARG A 1 369 ? -9.669 9.168 31.251 1.00 90.69 369 ARG A CA 1
ATOM 2875 C C . ARG A 1 369 ? -8.870 8.772 30.013 1.00 90.69 369 ARG A C 1
ATOM 2877 O O . ARG A 1 369 ? -7.933 9.482 29.657 1.00 90.69 369 ARG A O 1
ATOM 2884 N N . LYS A 1 370 ? -9.252 7.680 29.344 1.00 90.69 370 LYS A N 1
ATOM 2885 C CA . LYS A 1 370 ? -8.577 7.185 28.137 1.00 90.69 370 LYS A CA 1
ATOM 2886 C C . LYS A 1 370 ? -8.688 8.167 26.974 1.00 90.69 370 LYS A C 1
ATOM 2888 O O . LYS A 1 370 ? -7.686 8.413 26.304 1.00 90.69 370 LYS A O 1
ATOM 2893 N N . ALA A 1 371 ? -9.851 8.794 26.788 1.00 92.44 371 ALA A N 1
ATOM 2894 C CA . ALA A 1 371 ? -10.042 9.828 25.773 1.00 92.44 371 ALA A CA 1
ATOM 2895 C C . ALA A 1 371 ? -9.131 11.050 25.996 1.00 92.44 371 ALA A C 1
ATOM 2897 O O . ALA A 1 371 ? -8.552 11.575 25.043 1.00 92.44 371 ALA A O 1
ATOM 2898 N N . VAL A 1 372 ? -8.978 11.483 27.253 1.00 91.75 372 VAL A N 1
ATOM 2899 C CA . VAL A 1 372 ? -8.089 12.591 27.631 1.00 91.75 372 VAL A CA 1
ATOM 2900 C C . VAL A 1 372 ? -6.614 12.204 27.494 1.00 91.75 372 VAL A C 1
ATOM 2902 O O . VAL A 1 372 ? -5.830 12.981 26.951 1.00 91.75 372 VAL A O 1
ATOM 2905 N N . GLU A 1 373 ? -6.233 11.002 27.931 1.00 90.31 373 GLU A N 1
ATOM 2906 C CA . GLU A 1 373 ? -4.868 10.473 27.819 1.00 90.31 373 GLU A CA 1
ATOM 2907 C C . GLU A 1 373 ? -4.369 10.458 26.367 1.00 90.31 373 GLU A C 1
ATOM 2909 O O . GLU A 1 373 ? -3.231 10.851 26.100 1.00 90.31 373 GLU A O 1
ATOM 2914 N N . HIS A 1 374 ? -5.245 10.074 25.434 1.00 90.44 374 HIS A N 1
ATOM 2915 C CA . HIS A 1 374 ? -4.979 10.034 23.993 1.00 90.44 374 HIS A CA 1
ATOM 2916 C C . HIS A 1 374 ? -5.303 11.353 23.284 1.00 90.44 374 HIS A C 1
ATOM 2918 O O . HIS A 1 374 ? -5.285 11.415 22.056 1.00 90.44 374 HIS A O 1
ATOM 2924 N N . GLN A 1 375 ? -5.585 12.421 24.040 1.00 90.38 375 GLN A N 1
ATOM 2925 C CA . GLN A 1 375 ? -5.755 13.777 23.514 1.00 90.38 375 GLN A CA 1
ATOM 2926 C C . GLN A 1 375 ? -6.895 13.914 22.484 1.00 90.38 375 GLN A C 1
ATOM 2928 O O . GLN A 1 375 ? -6.898 14.819 21.645 1.00 90.38 375 GLN A O 1
ATOM 2933 N N . ASN A 1 376 ? -7.902 13.038 22.552 1.00 90.56 376 ASN A N 1
ATOM 2934 C CA . ASN A 1 376 ? -9.001 13.000 21.595 1.00 90.56 376 ASN A CA 1
ATOM 2935 C C . ASN A 1 376 ? -10.147 13.921 22.036 1.00 90.56 376 ASN A C 1
ATOM 2937 O O . ASN A 1 376 ? -11.136 13.487 22.629 1.00 90.56 376 ASN A O 1
ATOM 2941 N N . LEU A 1 377 ? -10.035 15.210 21.701 1.00 92.50 377 LEU A N 1
ATOM 2942 C CA . LEU A 1 377 ? -11.030 16.226 22.063 1.00 92.50 377 LEU A CA 1
ATOM 2943 C C . LEU A 1 377 ? -12.454 15.874 21.599 1.00 92.50 377 LEU A C 1
ATOM 2945 O O . LEU A 1 377 ? -13.411 16.150 22.316 1.00 92.50 377 LEU A O 1
ATOM 2949 N N . LYS A 1 378 ? -12.617 15.260 20.419 1.00 93.62 378 LYS A N 1
ATOM 2950 C CA . LYS A 1 378 ? -13.946 14.881 19.905 1.00 93.62 378 LYS A CA 1
ATOM 2951 C C . LYS A 1 378 ? -14.606 13.833 20.799 1.00 93.62 378 LYS A C 1
ATOM 2953 O O . LYS A 1 378 ? -15.782 13.969 21.127 1.00 93.62 378 LYS A O 1
ATOM 2958 N N . LEU A 1 379 ? -13.843 12.826 21.221 1.00 92.31 379 LEU A N 1
ATOM 2959 C CA . LEU A 1 379 ? -14.338 11.796 22.128 1.00 92.31 379 LEU A CA 1
ATOM 2960 C C . LEU A 1 379 ? -14.611 12.352 23.531 1.00 92.31 379 LEU A C 1
ATOM 2962 O O . LEU A 1 379 ? -15.650 12.045 24.104 1.00 92.31 379 LEU A O 1
ATOM 2966 N N . VAL A 1 380 ? -13.743 13.227 24.049 1.00 92.88 380 VAL A N 1
ATOM 2967 C CA . VAL A 1 380 ? -13.966 13.915 25.335 1.00 92.88 380 VAL A CA 1
ATOM 2968 C C . VAL A 1 380 ? -15.280 14.701 25.323 1.00 92.88 380 VAL A C 1
ATOM 2970 O O . VAL A 1 380 ? -16.069 14.590 26.261 1.00 92.88 380 VAL A O 1
ATOM 2973 N N . LYS A 1 381 ? -15.548 15.453 24.247 1.00 93.56 381 LYS A N 1
ATOM 2974 C CA . LYS A 1 381 ? -16.811 16.184 24.066 1.00 93.56 381 LYS A CA 1
ATOM 2975 C C . LYS A 1 381 ? -18.015 15.250 24.117 1.00 93.56 381 LYS A C 1
ATOM 2977 O O . LYS A 1 381 ? -18.889 15.456 24.952 1.00 93.56 381 LYS A O 1
ATOM 2982 N N . CYS A 1 382 ? -17.992 14.200 23.298 1.00 91.81 382 CYS A N 1
ATOM 2983 C CA . CYS A 1 382 ? -19.064 13.211 23.213 1.00 91.81 382 CYS A CA 1
ATOM 2984 C C . CYS A 1 382 ? -19.336 12.516 24.559 1.00 91.81 382 CYS A C 1
ATOM 2986 O O . CYS A 1 382 ? -20.489 12.379 24.957 1.00 91.81 382 CYS A O 1
ATOM 2988 N N . LEU A 1 383 ? -18.291 12.116 25.291 1.00 91.19 383 LEU A N 1
ATOM 2989 C CA . LEU A 1 383 ? -18.437 11.464 26.595 1.00 91.19 383 LEU A CA 1
ATOM 2990 C C . LEU A 1 383 ? -19.057 12.399 27.640 1.00 91.19 383 LEU A C 1
ATOM 2992 O O . LEU A 1 383 ? -19.946 11.981 28.375 1.00 91.19 383 LEU A O 1
ATOM 2996 N N . ILE A 1 384 ? -18.633 13.665 27.690 1.00 90.31 384 ILE A N 1
ATOM 2997 C CA . ILE A 1 384 ? -19.206 14.656 28.616 1.00 90.31 384 ILE A CA 1
ATOM 2998 C C . ILE A 1 384 ? -20.659 14.985 28.244 1.00 90.31 384 ILE A C 1
ATOM 3000 O O . ILE A 1 384 ? -21.496 15.131 29.129 1.00 90.31 384 ILE A O 1
ATOM 3004 N N . GLU A 1 385 ? -20.982 15.057 26.951 1.00 90.19 385 GLU A N 1
ATOM 3005 C CA . GLU A 1 385 ? -22.364 15.210 26.468 1.00 90.19 385 GLU A CA 1
ATOM 3006 C C . GLU A 1 385 ? -23.242 14.002 26.827 1.00 90.19 385 GLU A C 1
ATOM 3008 O O . GLU A 1 385 ? -24.407 14.181 27.169 1.00 90.19 385 GLU A O 1
ATOM 3013 N N . LYS A 1 386 ? -22.676 12.787 26.836 1.00 87.50 386 LYS A N 1
ATOM 3014 C CA . LYS A 1 386 ? -23.306 11.560 27.361 1.00 87.50 386 LYS A CA 1
ATOM 3015 C C . LYS A 1 386 ? -23.197 11.439 28.896 1.00 87.50 386 LYS A C 1
ATOM 3017 O O . LYS A 1 386 ? -23.310 10.345 29.438 1.00 87.50 386 LYS A O 1
ATOM 3022 N N . CYS A 1 387 ? -23.011 12.562 29.593 1.00 85.50 387 CYS A N 1
ATOM 3023 C CA . CYS A 1 387 ? -22.998 12.693 31.052 1.00 85.50 387 CYS A CA 1
ATOM 3024 C C . CYS A 1 387 ? -21.840 11.995 31.788 1.00 85.50 387 CYS A C 1
ATOM 3026 O O . CYS A 1 387 ? -21.975 11.738 32.980 1.00 85.50 387 CYS A O 1
ATOM 3028 N N . ALA A 1 388 ? -20.692 11.722 31.154 1.00 86.62 388 ALA A N 1
ATOM 3029 C CA . ALA A 1 388 ? -19.525 11.178 31.860 1.00 86.62 388 ALA A CA 1
ATOM 3030 C C . ALA A 1 388 ? -19.129 12.048 33.068 1.00 86.62 388 ALA A C 1
ATOM 3032 O O . ALA A 1 388 ? -19.087 13.278 32.986 1.00 86.62 388 ALA A O 1
ATOM 3033 N N . ASN A 1 389 ? -18.790 11.408 34.193 1.00 85.44 389 ASN A N 1
ATOM 3034 C CA . ASN A 1 389 ? -18.464 12.127 35.424 1.00 85.44 389 ASN A CA 1
ATOM 3035 C C . ASN A 1 389 ? -17.086 12.795 35.303 1.00 85.44 389 ASN A C 1
ATOM 3037 O O . ASN A 1 389 ? -16.051 12.132 35.424 1.00 85.44 389 ASN A O 1
ATOM 3041 N N . LEU A 1 390 ? -17.106 14.112 35.096 1.00 85.12 390 LEU A N 1
ATOM 3042 C CA . LEU A 1 390 ? -15.934 14.980 34.997 1.00 85.12 390 LEU A CA 1
ATOM 3043 C C . LEU A 1 390 ? -15.137 15.060 36.308 1.00 85.12 390 LEU A C 1
ATOM 3045 O O . LEU A 1 390 ? -13.910 15.120 36.281 1.00 85.12 390 LEU A O 1
ATOM 3049 N N . ARG A 1 391 ? -15.837 14.999 37.446 1.00 84.56 391 ARG A N 1
ATOM 3050 C CA . ARG A 1 391 ? -15.277 15.102 38.802 1.00 84.56 391 ARG A CA 1
ATOM 3051 C C . ARG A 1 391 ? -14.766 13.761 39.344 1.00 84.56 391 ARG A C 1
ATOM 3053 O O . ARG A 1 391 ? -14.381 13.660 40.509 1.00 84.56 391 ARG A O 1
ATOM 3060 N N . ALA A 1 392 ? -14.766 12.707 38.522 1.00 84.69 392 ALA A N 1
ATOM 3061 C CA . ALA A 1 392 ? -14.309 11.382 38.926 1.00 84.69 392 ALA A CA 1
ATOM 3062 C C . ALA A 1 392 ? -12.847 11.408 39.407 1.00 84.69 392 ALA A C 1
ATOM 3064 O O . ALA A 1 392 ? -11.988 12.059 38.807 1.00 84.69 392 ALA A O 1
ATOM 3065 N N . ASN A 1 393 ? -12.571 10.674 40.491 1.00 82.19 393 ASN A N 1
ATOM 3066 C CA . ASN A 1 393 ? -11.250 10.570 41.121 1.00 82.19 393 ASN A CA 1
ATOM 3067 C C . ASN A 1 393 ? -10.559 11.942 41.308 1.00 82.19 393 ASN A C 1
ATOM 3069 O O . ASN A 1 393 ? -9.407 12.153 40.901 1.00 82.19 393 ASN A O 1
ATOM 3073 N N . ASN A 1 394 ? -11.304 12.887 41.901 1.00 81.88 394 ASN A N 1
ATOM 3074 C CA . ASN A 1 394 ? -10.850 14.246 42.208 1.00 81.88 394 ASN A CA 1
ATOM 3075 C C . ASN A 1 394 ? -10.321 14.948 40.944 1.00 81.88 394 ASN A C 1
ATOM 3077 O O . ASN A 1 394 ? -9.129 15.239 40.851 1.00 81.88 394 ASN A O 1
ATOM 3081 N N . ASP A 1 395 ? -11.176 15.052 39.923 1.00 85.69 395 ASP A N 1
ATOM 3082 C CA . ASP A 1 395 ? -10.889 15.634 38.603 1.00 85.69 395 ASP A CA 1
ATOM 3083 C C . ASP A 1 395 ? -9.635 15.048 37.931 1.00 85.69 395 ASP A C 1
ATOM 3085 O O . ASP A 1 395 ? -8.751 15.743 37.427 1.00 85.69 395 ASP A O 1
ATOM 3089 N N . ILE A 1 396 ? -9.520 13.717 37.899 1.00 84.25 396 ILE A N 1
ATOM 3090 C CA . ILE A 1 396 ? -8.388 13.046 37.233 1.00 84.25 396 ILE A CA 1
ATOM 3091 C C . ILE A 1 396 ? -8.238 13.430 35.755 1.00 84.25 396 ILE A C 1
ATOM 3093 O O . ILE A 1 396 ? -7.118 13.470 35.248 1.00 84.25 396 ILE A O 1
ATOM 3097 N N . ALA A 1 397 ? -9.337 13.781 35.084 1.00 87.81 397 ALA A N 1
ATOM 3098 C CA . ALA A 1 397 ? -9.327 14.213 33.694 1.00 87.81 397 ALA A CA 1
ATOM 3099 C C . ALA A 1 397 ? -8.444 15.455 33.478 1.00 87.81 397 ALA A C 1
ATOM 3101 O O . ALA A 1 397 ? -7.556 15.419 32.628 1.00 87.81 397 ALA A O 1
ATOM 3102 N N . ILE A 1 398 ? -8.607 16.526 34.267 1.00 88.62 398 ILE A N 1
ATOM 3103 C CA . ILE A 1 398 ? -7.812 17.749 34.064 1.00 88.62 398 ILE A CA 1
ATOM 3104 C C . ILE A 1 398 ? -6.332 17.520 34.396 1.00 88.62 398 ILE A C 1
ATOM 3106 O O . ILE A 1 398 ? -5.468 17.970 33.650 1.00 88.62 398 ILE A O 1
ATOM 3110 N N . LYS A 1 399 ? -6.029 16.709 35.422 1.00 86.44 399 LYS A N 1
ATOM 3111 C CA . LYS A 1 399 ? -4.656 16.279 35.750 1.00 86.44 399 LYS A CA 1
ATOM 3112 C C . LYS A 1 399 ? -3.973 15.587 34.566 1.00 86.44 399 LYS A C 1
ATOM 3114 O O . LYS A 1 399 ? -2.863 15.961 34.184 1.00 86.44 399 LYS A O 1
ATOM 3119 N N . ILE A 1 400 ? -4.640 14.597 33.965 1.00 87.62 400 ILE A N 1
ATOM 3120 C CA . ILE A 1 400 ? -4.111 13.880 32.796 1.00 87.62 400 ILE A CA 1
ATOM 3121 C C . ILE A 1 400 ? -3.951 14.851 31.622 1.00 87.62 400 ILE A C 1
ATOM 3123 O O . ILE A 1 400 ? -2.901 14.853 30.981 1.00 87.62 400 ILE A O 1
ATOM 3127 N N . ALA A 1 401 ? -4.931 15.717 31.360 1.00 90.38 401 ALA A N 1
ATOM 3128 C CA . ALA A 1 401 ? -4.852 16.686 30.268 1.00 90.38 401 ALA A CA 1
ATOM 3129 C C . ALA A 1 401 ? -3.647 17.636 30.424 1.00 90.38 401 ALA A C 1
ATOM 3131 O O . ALA A 1 401 ? -2.897 17.844 29.465 1.00 90.38 401 ALA A O 1
ATOM 3132 N N . SER A 1 402 ? -3.403 18.133 31.643 1.00 87.88 402 SER A N 1
ATOM 3133 C CA . SER A 1 402 ? -2.245 18.971 31.972 1.00 87.88 402 SER A CA 1
ATOM 3134 C C . SER A 1 402 ? -0.915 18.239 31.821 1.00 87.88 402 SER A C 1
ATOM 3136 O O . SER A 1 402 ? 0.059 18.842 31.377 1.00 87.88 402 SER A O 1
ATOM 3138 N N . SER A 1 403 ? -0.878 16.935 32.116 1.00 85.88 403 SER A N 1
ATOM 3139 C CA . SER A 1 403 ? 0.298 16.088 31.878 1.00 85.88 403 SER A CA 1
ATOM 3140 C C . SER A 1 403 ? 0.659 15.950 30.404 1.00 85.88 403 SER A C 1
ATOM 3142 O O . SER A 1 403 ? 1.829 15.983 30.040 1.00 85.88 403 SER A O 1
ATOM 3144 N N . LYS A 1 404 ? -0.360 15.780 29.553 1.00 88.62 404 LYS A N 1
ATOM 3145 C CA . LYS A 1 404 ? -0.187 15.513 28.122 1.00 88.62 404 LYS A CA 1
ATOM 3146 C C . LYS A 1 404 ? 0.011 16.788 27.314 1.00 88.62 404 LYS A C 1
ATOM 3148 O O . LYS A 1 404 ? 0.455 16.716 26.175 1.00 88.62 404 LYS A O 1
ATOM 3153 N N . GLY A 1 405 ? -0.300 17.946 27.895 1.00 86.81 405 GLY A N 1
ATOM 3154 C CA . GLY A 1 405 ? -0.040 19.237 27.277 1.00 86.81 405 GLY A CA 1
ATOM 3155 C C . GLY A 1 405 ? -1.149 19.759 26.362 1.00 86.81 405 GLY A C 1
ATOM 3156 O O . GLY A 1 405 ? -0.902 20.683 25.589 1.00 86.81 405 GLY A O 1
ATOM 3157 N N . ASN A 1 406 ? -2.353 19.180 26.409 1.00 84.62 406 ASN A N 1
ATOM 3158 C CA . ASN A 1 406 ? -3.419 19.517 25.466 1.00 84.62 406 ASN A CA 1
ATOM 3159 C C . ASN A 1 406 ? -4.314 20.650 25.982 1.00 84.62 406 ASN A C 1
ATOM 3161 O O . ASN A 1 406 ? -5.315 20.409 26.657 1.00 84.62 406 ASN A O 1
ATOM 3165 N N . VAL A 1 407 ? -3.977 21.884 25.605 1.00 89.50 407 VAL A N 1
ATOM 3166 C CA . VAL A 1 407 ? -4.724 23.101 25.972 1.00 89.50 407 VAL A CA 1
ATOM 3167 C C . VAL A 1 407 ? -6.197 23.028 25.556 1.00 89.50 407 VAL A C 1
ATOM 3169 O O . VAL A 1 407 ? -7.065 23.350 26.354 1.00 89.50 407 VAL A O 1
ATOM 3172 N N . GLY A 1 408 ? -6.508 22.525 24.355 1.00 90.19 408 GLY A N 1
ATOM 3173 C CA . GLY A 1 408 ? -7.891 22.470 23.865 1.00 90.19 408 GLY A CA 1
ATOM 3174 C C . GLY A 1 408 ? -8.794 21.523 24.663 1.00 90.19 408 GLY A C 1
ATOM 3175 O O . GLY A 1 408 ? -9.978 21.804 24.845 1.00 90.19 408 GLY A O 1
ATOM 3176 N N . VAL A 1 409 ? -8.248 20.407 25.159 1.00 91.88 409 VAL A N 1
ATOM 3177 C CA . VAL A 1 409 ? -8.959 19.523 26.096 1.00 91.88 409 VAL A CA 1
ATOM 3178 C C . VAL A 1 409 ? -9.113 20.204 27.452 1.00 91.88 409 VAL A C 1
ATOM 3180 O O . VAL A 1 409 ? -10.205 20.166 28.005 1.00 91.88 409 VAL A O 1
ATOM 3183 N N . ILE A 1 410 ? -8.072 20.863 27.962 1.00 90.38 410 ILE A N 1
ATOM 3184 C CA . ILE A 1 410 ? -8.111 21.568 29.253 1.00 90.38 410 ILE A CA 1
ATOM 3185 C C . ILE A 1 410 ? -9.168 22.674 29.248 1.00 90.38 410 ILE A C 1
ATOM 3187 O O . ILE A 1 410 ? -10.042 22.661 30.109 1.00 90.38 410 ILE A O 1
ATOM 3191 N N . ASP A 1 411 ? -9.147 23.563 28.254 1.00 90.25 411 ASP A N 1
ATOM 3192 C CA . ASP A 1 411 ? -10.135 24.636 28.098 1.00 90.25 411 ASP A CA 1
ATOM 3193 C C . ASP A 1 411 ? -11.562 24.081 28.082 1.00 90.25 411 ASP A C 1
ATOM 3195 O O . ASP A 1 411 ? -12.451 24.597 28.759 1.00 90.25 411 ASP A O 1
ATOM 3199 N N . TYR A 1 412 ? -11.788 22.989 27.344 1.00 92.56 412 TYR A N 1
ATOM 3200 C CA . TYR A 1 412 ? -13.104 22.363 27.285 1.00 92.56 412 TYR A CA 1
ATOM 3201 C C . TYR A 1 412 ? -13.526 21.744 28.625 1.00 92.56 412 TYR A C 1
ATOM 3203 O O . TYR A 1 412 ? -14.677 21.902 29.031 1.00 92.56 412 TYR A O 1
ATOM 3211 N N . LEU A 1 413 ? -12.617 21.055 29.326 1.00 91.00 413 LEU A N 1
ATOM 3212 C CA . LEU A 1 413 ? -12.896 20.484 30.647 1.00 91.00 413 LEU A CA 1
ATOM 3213 C C . LEU A 1 413 ? -13.254 21.591 31.650 1.00 91.00 413 LEU A C 1
ATOM 3215 O O . LEU A 1 413 ? -14.256 21.467 32.349 1.00 91.00 413 LEU A O 1
ATOM 3219 N N . ILE A 1 414 ? -12.502 22.695 31.671 1.00 88.88 414 ILE A N 1
ATOM 3220 C CA . ILE A 1 414 ? -12.774 23.857 32.531 1.00 88.88 414 ILE A CA 1
ATOM 3221 C C . ILE A 1 414 ? -14.126 24.483 32.183 1.00 88.88 414 ILE A C 1
ATOM 3223 O O . ILE A 1 414 ? -14.943 24.710 33.072 1.00 88.88 414 ILE A O 1
ATOM 3227 N N . GLN A 1 415 ? -14.418 24.690 30.894 1.00 89.81 415 GLN A N 1
ATOM 3228 C CA . GLN A 1 415 ? -15.710 25.217 30.443 1.00 89.81 415 GLN A CA 1
ATOM 3229 C C . GLN A 1 415 ? -16.888 24.342 30.901 1.00 89.81 415 GLN A C 1
ATOM 3231 O O . GLN A 1 415 ? -17.978 24.846 31.167 1.00 89.81 415 GLN A O 1
ATOM 3236 N N . LYS A 1 416 ? -16.685 23.023 30.979 1.00 91.62 416 LYS A N 1
ATOM 3237 C CA . LYS A 1 416 ? -17.677 22.060 31.478 1.00 91.62 416 LYS A CA 1
ATOM 3238 C C . LYS A 1 416 ? -17.653 21.889 32.998 1.00 91.62 416 LYS A C 1
ATOM 3240 O O . LYS A 1 416 ? -18.390 21.058 33.521 1.00 91.62 416 LYS A O 1
ATOM 3245 N N . GLY A 1 417 ? -16.877 22.717 33.693 1.00 87.75 417 GLY A N 1
ATOM 3246 C CA . GLY A 1 417 ? -16.848 22.816 35.141 1.00 87.75 417 GLY A CA 1
ATOM 3247 C C . GLY A 1 417 ? -15.883 21.842 35.800 1.00 87.75 417 GLY A C 1
ATOM 3248 O O . GLY A 1 417 ? -16.222 21.333 36.860 1.00 87.75 417 GLY A O 1
ATOM 3249 N N . ALA A 1 418 ? -14.728 21.535 35.208 1.00 88.38 418 ALA A N 1
ATOM 3250 C CA . ALA A 1 418 ? -13.648 20.838 35.912 1.00 88.38 418 ALA A CA 1
ATOM 3251 C C . ALA A 1 418 ? -13.038 21.752 36.984 1.00 88.38 418 ALA A C 1
ATOM 3253 O O . ALA A 1 418 ? -12.849 22.943 36.744 1.00 88.38 418 ALA A O 1
ATOM 3254 N N . ASP A 1 419 ? -12.722 21.195 38.149 1.00 85.62 419 ASP A N 1
ATOM 3255 C CA . ASP A 1 419 ? -12.036 21.914 39.220 1.00 85.62 419 ASP A CA 1
ATOM 3256 C C . ASP A 1 419 ? -10.527 21.951 38.960 1.00 85.62 419 ASP A C 1
ATOM 3258 O O . ASP A 1 419 ? -9.828 20.936 39.015 1.00 85.62 419 ASP A O 1
ATOM 3262 N N . ILE A 1 420 ? -10.024 23.149 38.672 1.00 81.75 420 ILE A N 1
ATOM 3263 C CA . ILE A 1 420 ? -8.601 23.407 38.427 1.00 81.75 420 ILE A CA 1
ATOM 3264 C C . ILE A 1 420 ? -7.736 23.229 39.685 1.00 81.75 420 ILE A C 1
ATOM 3266 O O . ILE A 1 420 ? -6.539 22.958 39.564 1.00 81.75 420 ILE A O 1
ATOM 3270 N N . HIS A 1 421 ? -8.338 23.351 40.871 1.00 79.19 421 HIS A N 1
ATOM 3271 C CA . HIS A 1 421 ? -7.680 23.276 42.174 1.00 79.19 421 HIS A CA 1
ATOM 3272 C C . HIS A 1 421 ? -7.706 21.863 42.770 1.00 79.19 421 HIS A C 1
ATOM 3274 O O . HIS A 1 421 ? -7.121 21.611 43.832 1.00 79.19 421 HIS A O 1
ATOM 3280 N N . ALA A 1 422 ? -8.330 20.915 42.066 1.00 79.69 422 ALA A N 1
ATOM 3281 C CA . ALA A 1 422 ? -8.453 19.536 42.498 1.00 79.69 422 ALA A CA 1
ATOM 3282 C C . ALA A 1 422 ? -7.098 18.921 42.891 1.00 79.69 422 ALA A C 1
ATOM 3284 O O . ALA A 1 422 ? -6.086 19.009 42.182 1.00 79.69 422 ALA A O 1
ATOM 3285 N N . ASN A 1 423 ? -7.101 18.245 44.042 1.00 74.88 423 ASN A N 1
ATOM 3286 C CA . ASN A 1 423 ? -5.931 17.605 44.644 1.00 74.88 423 ASN A CA 1
ATOM 3287 C C . ASN A 1 423 ? -4.729 18.554 44.852 1.00 74.88 423 ASN A C 1
ATOM 3289 O O . ASN A 1 423 ? -3.600 18.200 44.506 1.00 74.88 423 ASN A O 1
ATOM 3293 N N . ASN A 1 424 ? -4.966 19.742 45.418 1.00 76.88 424 ASN A N 1
ATOM 3294 C CA . ASN A 1 424 ? -3.941 20.751 45.722 1.00 76.88 424 ASN A CA 1
ATOM 3295 C C . ASN A 1 424 ? -3.208 21.265 44.469 1.00 76.88 424 ASN A C 1
ATOM 3297 O O . ASN A 1 424 ? -1.978 21.196 44.391 1.00 76.88 424 ASN A O 1
ATOM 3301 N N . ASP A 1 425 ? -3.961 21.753 43.480 1.00 79.06 425 ASP A N 1
ATOM 3302 C CA . ASP A 1 425 ? -3.429 22.351 42.241 1.00 79.06 425 ASP A CA 1
ATOM 3303 C C . ASP A 1 425 ? -2.544 21.405 41.413 1.00 79.06 425 ASP A C 1
ATOM 3305 O O . ASP A 1 425 ? -1.640 21.833 40.682 1.00 79.06 425 ASP A O 1
ATOM 3309 N N . ARG A 1 426 ? -2.765 20.087 41.507 1.00 79.56 426 ARG A N 1
ATOM 3310 C CA . ARG A 1 426 ? -1.858 19.102 40.894 1.00 79.56 426 ARG A CA 1
ATOM 3311 C C . ARG A 1 426 ? -1.795 19.214 39.372 1.00 79.56 426 ARG A C 1
ATOM 3313 O O . ARG A 1 426 ? -0.745 18.931 38.799 1.00 79.56 426 ARG A O 1
ATOM 3320 N N . ALA A 1 427 ? -2.868 19.685 38.735 1.00 83.06 427 ALA A N 1
ATOM 3321 C CA . ALA A 1 427 ? -2.897 20.014 37.312 1.00 83.06 427 ALA A CA 1
ATOM 3322 C C . ALA A 1 427 ? -1.839 21.074 36.945 1.00 83.06 427 ALA A C 1
ATOM 3324 O O . ALA A 1 427 ? -1.042 20.869 36.027 1.00 83.06 427 ALA A O 1
ATOM 3325 N N . LEU A 1 428 ? -1.755 22.163 37.717 1.00 81.94 428 LEU A N 1
ATOM 3326 C CA . LEU A 1 428 ? -0.754 23.210 37.514 1.00 81.94 428 LEU A CA 1
ATOM 3327 C C . LEU A 1 428 ? 0.662 22.725 37.839 1.00 81.94 428 LEU A C 1
ATOM 3329 O O . LEU A 1 428 ? 1.599 23.030 37.100 1.00 81.94 428 LEU A O 1
ATOM 3333 N N . ILE A 1 429 ? 0.823 21.950 38.916 1.00 78.88 429 ILE A N 1
ATOM 3334 C CA . ILE A 1 429 ? 2.120 21.367 39.294 1.00 78.88 429 ILE A CA 1
ATOM 3335 C C . ILE A 1 429 ? 2.665 20.503 38.149 1.00 78.88 429 ILE A C 1
ATOM 3337 O O . ILE A 1 429 ? 3.822 20.651 37.765 1.00 78.88 429 ILE A O 1
ATOM 3341 N N . TRP A 1 430 ? 1.829 19.647 37.557 1.00 78.62 430 TRP A N 1
ATOM 3342 C CA . TRP A 1 430 ? 2.221 18.796 36.432 1.00 78.62 430 TRP A CA 1
ATOM 3343 C C . TRP A 1 430 ? 2.505 19.590 35.153 1.00 78.62 430 TRP A C 1
ATOM 3345 O O . TRP A 1 430 ? 3.457 19.272 34.442 1.00 78.62 430 TRP A O 1
ATOM 3355 N N . ALA A 1 431 ? 1.730 20.638 34.862 1.00 83.38 431 ALA A N 1
ATOM 3356 C CA . ALA A 1 431 ? 1.997 21.517 33.723 1.00 83.38 431 ALA A CA 1
ATOM 3357 C C . ALA A 1 431 ? 3.370 22.206 33.836 1.00 83.38 431 ALA A C 1
ATOM 3359 O O . ALA A 1 431 ? 4.110 22.284 32.854 1.00 83.38 431 ALA A O 1
ATOM 3360 N N . ARG A 1 432 ? 3.731 22.653 35.048 1.00 77.06 432 ARG A N 1
ATOM 3361 C CA . ARG A 1 432 ? 5.038 23.256 35.347 1.00 77.06 432 ARG A CA 1
ATOM 3362 C C . ARG A 1 432 ? 6.173 22.237 35.313 1.00 77.06 432 ARG A C 1
ATOM 3364 O O . ARG A 1 432 ? 7.204 22.528 34.719 1.00 77.06 432 ARG A O 1
ATOM 3371 N N . PHE A 1 433 ? 5.980 21.047 35.889 1.00 76.62 433 PHE A N 1
ATOM 3372 C CA . PHE A 1 433 ? 6.970 19.963 35.858 1.00 76.62 433 PHE A CA 1
ATOM 3373 C C . PHE A 1 433 ? 7.354 19.581 34.422 1.00 76.62 433 PHE A C 1
ATOM 3375 O O . PHE A 1 433 ? 8.529 19.413 34.115 1.00 76.62 433 PHE A O 1
ATOM 3382 N N . ASN A 1 434 ? 6.371 19.529 33.519 1.00 78.94 434 ASN A N 1
ATOM 3383 C CA . ASN A 1 434 ? 6.594 19.249 32.099 1.00 78.94 434 ASN A CA 1
ATOM 3384 C C . ASN A 1 434 ? 7.016 20.488 31.280 1.00 78.94 434 ASN A C 1
ATOM 3386 O O . ASN A 1 434 ? 7.072 20.420 30.054 1.00 78.94 434 ASN A O 1
ATOM 3390 N N . ASN A 1 435 ? 7.280 21.625 31.936 1.00 81.38 435 ASN A N 1
ATOM 3391 C CA . ASN A 1 435 ? 7.658 22.905 31.329 1.00 81.38 435 ASN A CA 1
ATOM 3392 C C . ASN A 1 435 ? 6.714 23.371 30.197 1.00 81.38 435 ASN A C 1
ATOM 3394 O O . ASN A 1 435 ? 7.136 23.992 29.218 1.00 81.38 435 ASN A O 1
ATOM 3398 N N . ASN A 1 436 ? 5.416 23.067 30.307 1.00 81.75 436 ASN A N 1
ATOM 3399 C CA . ASN A 1 436 ? 4.441 23.408 29.278 1.00 81.75 436 ASN A CA 1
ATOM 3400 C C . ASN A 1 436 ? 3.820 24.781 29.553 1.00 81.75 436 ASN A C 1
ATOM 3402 O O . ASN A 1 436 ? 2.753 24.897 30.161 1.00 81.75 436 ASN A O 1
ATOM 3406 N N . LYS A 1 437 ? 4.505 25.827 29.079 1.00 81.62 437 LYS A N 1
ATOM 3407 C CA . LYS A 1 437 ? 4.101 27.226 29.275 1.00 81.62 437 LYS A CA 1
ATOM 3408 C C . LYS A 1 437 ? 2.664 27.503 28.819 1.00 81.62 437 LYS A C 1
ATOM 3410 O O . LYS A 1 437 ? 1.931 28.172 29.532 1.00 81.62 437 LYS A O 1
ATOM 3415 N N . TYR A 1 438 ? 2.229 26.936 27.693 1.00 84.88 438 TYR A N 1
ATOM 3416 C CA . TYR A 1 438 ? 0.876 27.157 27.173 1.00 84.88 438 TYR A CA 1
ATOM 3417 C C . TYR A 1 438 ? -0.211 26.598 28.093 1.00 84.88 438 TYR A C 1
ATOM 3419 O O . TYR A 1 438 ? -1.240 27.239 28.293 1.00 84.88 438 TYR A O 1
ATOM 3427 N N . VAL A 1 439 ? 0.017 25.420 28.680 1.00 84.00 439 VAL A N 1
ATOM 3428 C CA . VAL A 1 439 ? -0.911 24.852 29.664 1.00 84.00 439 VAL A CA 1
ATOM 3429 C C . VAL A 1 439 ? -0.889 25.642 30.968 1.00 84.00 439 VAL A C 1
ATOM 3431 O O . VAL A 1 439 ? -1.945 25.860 31.555 1.00 84.00 439 VAL A O 1
ATOM 3434 N N . VAL A 1 440 ? 0.286 26.091 31.416 1.00 81.75 440 VAL A N 1
ATOM 3435 C CA . VAL A 1 440 ? 0.403 26.954 32.600 1.00 81.75 440 VAL A CA 1
ATOM 3436 C C . VAL A 1 440 ? -0.391 28.245 32.397 1.00 81.75 440 VAL A C 1
ATOM 3438 O O . VAL A 1 440 ? -1.233 28.566 33.231 1.00 81.75 440 VAL A O 1
ATOM 3441 N N . ASP A 1 441 ? -0.192 28.931 31.272 1.00 83.19 441 ASP A N 1
ATOM 3442 C CA . ASP A 1 441 ? -0.903 30.167 30.934 1.00 83.19 441 ASP A CA 1
ATOM 3443 C C . ASP A 1 441 ? -2.421 29.925 30.835 1.00 83.19 441 ASP A C 1
ATOM 3445 O O . ASP A 1 441 ? -3.214 30.711 31.351 1.00 83.19 441 ASP A O 1
ATOM 3449 N N . CYS A 1 442 ? -2.836 28.804 30.236 1.00 84.94 442 CYS A N 1
ATOM 3450 C CA . CYS A 1 442 ? -4.235 28.380 30.147 1.00 84.94 442 CYS A CA 1
ATOM 3451 C C . CYS A 1 442 ? -4.878 28.163 31.527 1.00 84.94 442 CYS A C 1
ATOM 3453 O O . CYS A 1 442 ? -5.976 28.659 31.781 1.00 84.94 442 CYS A O 1
ATOM 3455 N N . LEU A 1 443 ? -4.219 27.420 32.421 1.00 82.81 443 LEU A N 1
ATOM 3456 C CA . LEU A 1 443 ? -4.730 27.143 33.766 1.00 82.81 443 LEU A CA 1
ATOM 3457 C C . LEU A 1 443 ? -4.791 28.420 34.613 1.00 82.81 443 LEU A C 1
ATOM 3459 O O . LEU A 1 443 ? -5.791 28.645 35.287 1.00 82.81 443 LEU A O 1
ATOM 3463 N N . LEU A 1 444 ? -3.761 29.272 34.546 1.00 79.44 444 LEU A N 1
ATOM 3464 C CA . LEU A 1 444 ? -3.718 30.538 35.285 1.00 79.44 444 LEU A CA 1
ATOM 3465 C C . LEU A 1 444 ? -4.811 31.500 34.815 1.00 79.44 444 LEU A C 1
ATOM 3467 O O . LEU A 1 444 ? -5.573 31.999 35.636 1.00 79.44 444 LEU A O 1
ATOM 3471 N N . LYS A 1 445 ? -4.953 31.691 33.498 1.00 80.75 445 LYS A N 1
ATOM 3472 C CA . LYS A 1 445 ? -5.992 32.554 32.921 1.00 80.75 445 LYS A CA 1
ATOM 3473 C C . LYS A 1 445 ? -7.399 32.122 33.333 1.00 80.75 445 LYS A C 1
ATOM 3475 O O . LYS A 1 445 ? -8.258 32.963 33.577 1.00 80.75 445 LYS A O 1
ATOM 3480 N N . ASN A 1 446 ? -7.652 30.816 33.364 1.00 74.25 446 ASN A N 1
ATOM 3481 C CA . ASN A 1 446 ? -8.955 30.295 33.757 1.00 74.25 446 ASN A CA 1
ATOM 3482 C C . ASN A 1 446 ? -9.167 30.321 35.282 1.00 74.25 446 ASN A C 1
ATOM 3484 O O . ASN A 1 446 ? -10.299 30.512 35.712 1.00 74.25 446 ASN A O 1
ATOM 3488 N N . GLY A 1 447 ? -8.107 30.199 36.090 1.00 67.44 447 GLY A N 1
ATOM 3489 C CA . GLY A 1 447 ? -8.187 30.314 37.550 1.00 67.44 447 GLY A CA 1
ATOM 3490 C C . GLY A 1 447 ? -8.315 31.735 38.086 1.00 67.44 447 GLY A C 1
ATOM 3491 O O . GLY A 1 447 ? -8.926 31.933 39.127 1.00 67.44 447 GLY A O 1
ATOM 3492 N N . GLU A 1 448 ? -7.835 32.745 37.358 1.00 58.66 448 GLU A N 1
ATOM 3493 C CA . GLU A 1 448 ? -8.080 34.158 37.690 1.00 58.66 448 GLU A CA 1
ATOM 3494 C C . GLU A 1 448 ? -9.568 34.548 37.597 1.00 58.66 448 GLU A C 1
ATOM 3496 O O . GLU A 1 448 ? -9.997 35.501 38.246 1.00 58.66 448 GLU A O 1
ATOM 3501 N N . ASN A 1 449 ? -10.364 33.799 36.825 1.00 54.22 449 ASN A N 1
ATOM 3502 C CA . ASN A 1 449 ? -11.807 34.010 36.690 1.00 54.22 449 ASN A CA 1
ATOM 3503 C C . ASN A 1 449 ? -12.639 33.277 37.760 1.00 54.22 449 ASN A C 1
ATOM 3505 O O . ASN A 1 449 ? -13.850 33.493 37.823 1.00 54.22 449 ASN A O 1
ATOM 3509 N N . ASP A 1 450 ? -12.026 32.425 38.588 1.00 53.25 450 ASP A N 1
ATOM 3510 C CA . ASP A 1 450 ? -12.712 31.706 39.664 1.00 53.25 450 ASP A CA 1
ATOM 3511 C C . ASP A 1 450 ? -12.730 32.592 40.926 1.00 53.25 450 ASP A C 1
ATOM 3513 O O . ASP A 1 450 ? -11.791 32.644 41.721 1.00 53.25 450 ASP A O 1
ATOM 3517 N N . SER A 1 451 ? -13.790 33.390 41.078 1.00 45.41 451 SER A N 1
ATOM 3518 C CA . SER A 1 451 ? -13.899 34.501 42.041 1.00 45.41 451 SER A CA 1
ATOM 3519 C C . SER A 1 451 ? -13.957 34.099 43.525 1.00 45.41 451 SER A C 1
ATOM 3521 O O . SER A 1 451 ? -14.306 34.928 44.365 1.00 45.41 451 SER A O 1
ATOM 3523 N N . ASN A 1 452 ? -13.648 32.847 43.870 1.00 47.66 452 ASN A N 1
ATOM 3524 C CA . ASN A 1 452 ? -13.838 32.293 45.211 1.00 47.66 452 ASN A CA 1
ATOM 3525 C C . ASN A 1 452 ? -12.560 32.085 46.027 1.00 47.66 452 ASN A C 1
ATOM 3527 O O . ASN A 1 452 ? -12.665 31.589 47.149 1.00 47.66 452 ASN A O 1
ATOM 3531 N N . ASN A 1 453 ? -11.366 32.464 45.552 1.00 51.19 453 ASN A N 1
ATOM 3532 C CA . ASN A 1 453 ? -10.191 32.351 46.422 1.00 51.19 453 ASN A CA 1
ATOM 3533 C C . ASN A 1 453 ? -9.012 33.277 46.068 1.00 51.19 453 ASN A C 1
ATOM 3535 O O . ASN A 1 453 ? -8.023 32.869 45.460 1.00 51.19 453 ASN A O 1
ATOM 3539 N N . ALA A 1 454 ? -9.076 34.532 46.525 1.00 45.34 454 ALA A N 1
ATOM 3540 C CA . ALA A 1 454 ? -7.958 35.482 46.449 1.00 45.34 454 ALA A CA 1
ATOM 3541 C C . ALA A 1 454 ? -6.684 34.983 47.180 1.00 45.34 454 ALA A C 1
ATOM 3543 O O . ALA A 1 454 ? -5.567 35.363 46.815 1.00 45.34 454 ALA A O 1
ATOM 3544 N N . ASP A 1 455 ? -6.826 34.072 48.150 1.00 46.88 455 ASP A N 1
ATOM 3545 C CA . ASP A 1 455 ? -5.699 33.463 48.869 1.00 46.88 455 ASP A CA 1
ATOM 3546 C C . ASP A 1 455 ? -4.949 32.416 48.025 1.00 46.88 455 ASP A C 1
ATOM 3548 O O . ASP A 1 455 ? -3.721 32.322 48.108 1.00 46.88 455 ASP A O 1
ATOM 3552 N N . ALA A 1 456 ? -5.635 31.695 47.127 1.00 46.28 456 ALA A N 1
ATOM 3553 C CA . ALA A 1 456 ? -4.997 30.729 46.226 1.00 46.28 456 ALA A CA 1
ATOM 3554 C C . ALA A 1 456 ? -4.082 31.425 45.202 1.00 46.28 456 ALA A C 1
ATOM 3556 O O . ALA A 1 456 ? -2.966 30.971 44.953 1.00 46.28 456 ALA A O 1
ATOM 3557 N N . ILE A 1 457 ? -4.495 32.590 44.686 1.00 47.06 457 ILE A N 1
ATOM 3558 C CA . ILE A 1 457 ? -3.703 33.430 43.765 1.00 47.06 457 ILE A CA 1
ATOM 3559 C C . ILE A 1 457 ? -2.381 33.874 44.416 1.00 47.06 457 ILE A C 1
ATOM 3561 O O . ILE A 1 457 ? -1.333 33.920 43.764 1.00 47.06 457 ILE A O 1
ATOM 3565 N N . THR A 1 458 ? -2.410 34.157 45.719 1.00 45.59 458 THR A N 1
ATOM 3566 C CA . THR A 1 458 ? -1.240 34.594 46.492 1.00 45.59 458 THR A CA 1
ATOM 3567 C C . THR A 1 458 ? -0.277 33.428 46.756 1.00 45.59 458 THR A C 1
ATOM 3569 O O . THR A 1 458 ? 0.934 33.572 46.579 1.00 45.59 458 THR A O 1
ATOM 3572 N N . VAL A 1 459 ? -0.796 32.232 47.058 1.00 47.78 459 VAL A N 1
ATOM 3573 C CA . VAL A 1 459 ? 0.004 30.998 47.216 1.00 47.78 459 VAL A CA 1
ATOM 3574 C C . VAL A 1 459 ? 0.618 30.533 45.883 1.00 47.78 459 VAL A C 1
ATOM 3576 O O . VAL A 1 459 ? 1.767 30.080 45.849 1.00 47.78 459 VAL A O 1
ATOM 3579 N N . LEU A 1 460 ? -0.103 30.701 44.770 1.00 48.41 460 LEU A N 1
ATOM 3580 C CA . LEU A 1 460 ? 0.352 30.375 43.414 1.00 48.41 460 LEU A CA 1
ATOM 3581 C C . LEU A 1 460 ? 1.509 31.262 42.930 1.00 48.41 460 LEU A C 1
ATOM 3583 O O . LEU A 1 460 ? 2.383 30.764 42.212 1.00 48.41 460 LEU A O 1
ATOM 3587 N N . LYS A 1 461 ? 1.538 32.536 43.354 1.00 46.56 461 LYS A N 1
ATOM 3588 C CA . LYS A 1 461 ? 2.656 33.478 43.149 1.00 46.56 461 LYS A CA 1
ATOM 3589 C C . LYS A 1 461 ? 3.829 33.221 44.109 1.00 46.56 461 LYS A C 1
ATOM 3591 O O . LYS A 1 461 ? 4.983 33.237 43.692 1.00 46.56 461 LYS A O 1
ATOM 3596 N N . LEU A 1 462 ? 3.581 32.881 45.373 1.00 43.22 462 LEU A N 1
ATOM 3597 C CA . LEU A 1 462 ? 4.662 32.594 46.335 1.00 43.22 462 LEU A CA 1
ATOM 3598 C C . LEU A 1 462 ? 5.467 31.325 45.980 1.00 43.22 462 LEU A C 1
ATOM 3600 O O . LEU A 1 462 ? 6.685 31.282 46.163 1.00 43.22 462 LEU A O 1
ATOM 3604 N N . LYS A 1 463 ? 4.825 30.315 45.377 1.00 46.22 463 LYS A N 1
ATOM 3605 C CA . LYS A 1 463 ? 5.506 29.128 44.817 1.00 46.22 463 LYS A CA 1
ATOM 3606 C C . LYS A 1 463 ? 6.235 29.382 43.484 1.00 46.22 463 LYS A C 1
ATOM 3608 O O . LYS A 1 463 ? 6.857 28.458 42.969 1.00 46.22 463 LYS A O 1
ATOM 3613 N N . THR A 1 464 ? 6.136 30.578 42.887 1.00 46.69 464 THR A N 1
ATOM 3614 C CA . THR A 1 464 ? 6.901 30.944 41.671 1.00 46.69 464 THR A CA 1
ATOM 3615 C C . THR A 1 464 ? 8.253 31.589 41.955 1.00 46.69 464 THR A C 1
ATOM 3617 O O . THR A 1 464 ? 9.131 31.514 41.103 1.00 46.69 464 THR A O 1
ATOM 3620 N N . GLU A 1 465 ? 8.449 32.183 43.133 1.00 42.62 465 GLU A N 1
ATOM 3621 C CA . GLU A 1 465 ? 9.698 32.888 43.470 1.00 42.62 465 GLU A CA 1
ATOM 3622 C C . GLU A 1 465 ? 10.713 32.002 44.202 1.00 42.62 465 GLU A C 1
ATOM 3624 O O . GLU A 1 465 ? 11.921 32.205 44.091 1.00 42.62 465 GLU A O 1
ATOM 3629 N N . SER A 1 466 ? 10.246 30.973 44.909 1.00 41.16 466 SER A N 1
ATOM 3630 C CA . SER A 1 466 ? 11.117 29.974 45.523 1.00 41.16 466 SER A CA 1
ATOM 3631 C C . SER A 1 466 ? 11.274 28.793 44.568 1.00 41.16 466 SER A C 1
ATOM 3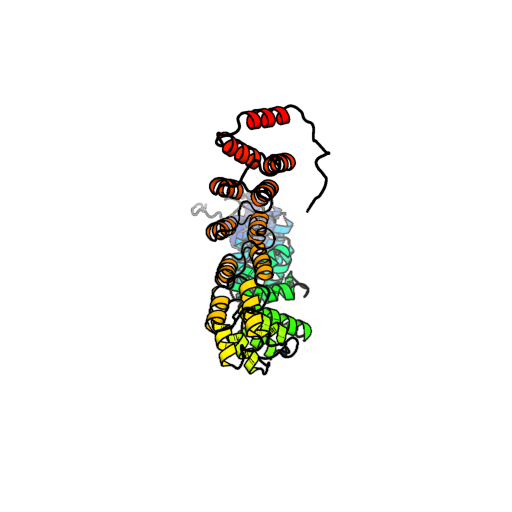633 O O . SER A 1 466 ? 10.375 27.972 44.429 1.00 41.16 466 SER A O 1
ATOM 3635 N N . GLY A 1 467 ? 12.422 28.694 43.895 1.00 40.69 467 GLY A N 1
ATOM 3636 C CA . GLY A 1 467 ? 12.818 27.561 43.045 1.00 40.69 467 GLY A CA 1
ATOM 3637 C C . GLY A 1 467 ? 13.009 26.237 43.800 1.00 40.69 467 GLY A C 1
ATOM 3638 O O . GLY A 1 467 ? 13.945 25.495 43.522 1.00 40.69 467 GLY A O 1
ATOM 3639 N N . ILE A 1 468 ? 12.154 25.941 44.777 1.00 38.94 468 ILE A N 1
ATOM 3640 C CA . ILE A 1 468 ? 12.156 24.697 45.530 1.00 38.94 468 ILE A CA 1
ATOM 3641 C C . ILE A 1 468 ? 11.216 23.742 44.797 1.00 38.94 468 ILE A C 1
ATOM 3643 O O . ILE A 1 468 ? 10.000 23.734 44.997 1.00 38.94 468 ILE A O 1
ATOM 3647 N N . MET A 1 469 ? 11.807 22.923 43.925 1.00 42.09 469 MET A N 1
ATOM 3648 C CA . MET A 1 469 ? 11.279 21.591 43.652 1.00 42.09 469 MET A CA 1
ATOM 3649 C C . MET A 1 469 ? 11.019 20.908 45.001 1.00 42.09 469 MET A C 1
ATOM 3651 O O . MET A 1 469 ? 11.956 20.492 45.676 1.00 42.09 469 MET A O 1
ATOM 3655 N N . CYS A 1 470 ? 9.760 20.778 45.419 1.00 34.78 470 CYS A N 1
ATOM 3656 C CA . CYS A 1 470 ? 9.429 19.794 46.444 1.00 34.78 470 CYS A CA 1
ATOM 3657 C C . CYS A 1 470 ? 9.463 18.408 45.791 1.00 34.78 470 CYS A C 1
ATOM 3659 O O . CYS A 1 470 ? 8.446 17.912 45.306 1.00 34.78 470 CYS A O 1
ATOM 3661 N N . GLU A 1 471 ? 10.641 17.782 45.828 1.00 35.31 471 GLU A N 1
ATOM 3662 C CA . GLU A 1 471 ? 10.868 16.342 45.624 1.00 35.31 471 GLU A CA 1
ATOM 3663 C C . GLU A 1 471 ? 10.041 15.461 46.594 1.00 35.31 471 GLU A C 1
ATOM 3665 O O . GLU A 1 471 ? 9.984 14.247 46.449 1.00 35.31 471 GLU A O 1
ATOM 3670 N N . THR A 1 472 ? 9.324 16.052 47.553 1.00 34.34 472 THR A N 1
ATOM 3671 C CA . THR A 1 472 ? 8.573 15.373 48.622 1.00 34.34 472 THR A CA 1
ATOM 3672 C C . THR A 1 472 ? 7.091 15.086 48.334 1.00 34.34 472 THR A C 1
ATOM 3674 O O . THR A 1 472 ? 6.388 14.621 49.223 1.00 34.34 472 THR A O 1
ATOM 3677 N N . LEU A 1 473 ? 6.582 15.314 47.116 1.00 37.06 473 LEU A N 1
ATOM 3678 C CA . LEU A 1 473 ? 5.210 14.914 46.718 1.00 37.06 473 LEU A CA 1
ATOM 3679 C C . LEU A 1 473 ? 5.175 13.692 45.778 1.00 37.06 473 LEU A C 1
ATOM 3681 O O . LEU A 1 473 ? 4.158 13.431 45.119 1.00 37.06 473 LEU A O 1
ATOM 3685 N N . ILE A 1 474 ? 6.295 12.968 45.712 1.00 38.38 474 ILE A N 1
ATOM 3686 C CA . ILE A 1 474 ? 6.454 11.693 45.012 1.00 38.38 474 ILE A CA 1
ATOM 3687 C C . ILE A 1 474 ? 6.244 10.562 46.024 1.00 38.38 474 ILE A C 1
ATOM 3689 O O . ILE A 1 474 ? 7.181 9.878 46.409 1.00 38.38 474 ILE A O 1
ATOM 3693 N N . GLU A 1 475 ? 5.003 10.341 46.444 1.00 34.09 475 GLU A N 1
ATOM 3694 C CA . GLU A 1 475 ? 4.588 8.996 46.842 1.00 34.09 475 GLU A CA 1
ATOM 3695 C C . GLU A 1 475 ? 3.319 8.641 46.058 1.00 34.09 475 GLU A C 1
ATOM 3697 O O . GLU A 1 475 ? 2.333 9.377 46.062 1.00 34.09 475 GLU A O 1
ATOM 3702 N N . ASN A 1 476 ? 3.421 7.522 45.339 1.00 29.48 476 ASN A N 1
ATOM 3703 C CA . ASN A 1 476 ? 2.502 6.896 44.382 1.00 29.48 476 ASN A CA 1
ATOM 3704 C C . ASN A 1 476 ? 2.350 7.492 42.966 1.00 29.48 476 ASN A C 1
ATOM 3706 O O . ASN A 1 476 ? 1.571 8.424 42.738 1.00 29.48 476 ASN A O 1
ATOM 3710 N N . PRO A 1 477 ? 3.005 6.870 41.962 1.00 34.34 477 PRO A N 1
ATOM 3711 C CA . PRO A 1 477 ? 2.501 6.823 40.602 1.00 34.34 477 PRO A CA 1
ATOM 3712 C C . PRO A 1 477 ? 1.509 5.651 40.452 1.00 34.34 477 PRO A C 1
ATOM 3714 O O . PRO A 1 477 ? 1.868 4.514 40.749 1.00 34.34 477 PRO A O 1
ATOM 3717 N N . LEU A 1 478 ? 0.332 5.962 39.895 1.00 33.66 478 LEU A N 1
ATOM 3718 C CA . LEU A 1 478 ? -0.800 5.085 39.523 1.00 33.66 478 LEU A CA 1
ATOM 3719 C C . LEU A 1 478 ? -1.868 4.854 40.599 1.00 33.66 478 LEU A C 1
ATOM 3721 O O . LEU A 1 478 ? -1.578 4.243 41.646 1.00 33.66 478 LEU A O 1
#

Sequence (478 aa):
MLIGSGVDIHTEASYNGHYELVKYLVESGADIHAENKCALRWASAKGCLDVARFLVENGANVQADDNRAIRNALRYGRIETMECLLNNKSDINLNFNHEIRYVLENNNFKAVTYAFQHEVTCHGEMHDQIKQTLEDENYSLASYLIQEYFDECATKSRLDIRYRENYLKLVKCLIENAIKDSSSDELDFNRSINNGPLNICQYFIKRDLSIDTLNERIKIACKSGNLDVLKSLVCFGADTQNNKSIILSIACNKGHLEIVKYLLASGIDIHTDDEIAIISASKGGNIKMIKFLIENGISLNENGEEALICALGNNQVNAAQFFLNQGIELKANKESLLAKVSESGNLGSVSILVELGADIHCESSIALRKAVEHQNLKLVKCLIEKCANLRANNDIAIKIASSKGNVGVIDYLIQKGADIHANNDRALIWARFNNNKYVVDCLLKNGENDSNNADAITVLKLKTESGIMCETLIENPL

Secondary structure (DSSP, 8-state):
----SSS-HHHHHHHTT-HHHHHHHHHTT--TTHHHHHHHHHHHHHT-HHHHHHHHHTT--TTHHHHHHHHHHHHTT-HHHHHHHHHTT---SS--HHHHHHHHHTT-HHHHHHHHHTT----S--HHHHHHHHHTT-HHHHHHHHHHH--HHHHHHHHHHHHHTT-HHHHHHHIIIII-SSTTHHHHHHHHHHHS-HHHHHHHHHH---HHHHHHHHHHHHHHT-HHHHHHHHHTT--SSTTHHHHHHHHHHHT-HHHHHHHHHTT--TTHHHHHHHHHHHHHT-HHHHHHHHHTT--HHHHHHHHHHHHHHTT-HHHHHHHHHTT----S-HHHHHHHHHHTT-HHHHHHHHHTT--TTHHHHHHHHHHHHTT-HHHHHHHHHTT--TTHHHHHHHHHHHHHT-HHHHHHHHHTT--TTHHHHHHHHHHHHTT-HHHHHHHHHHHTT-TT-HHHHHHHHHHHHS----GGG-S---

Radius of gyration: 39.03 Å; Cα contacts (8 Å, |Δi|>4): 652; chains: 1; bounding box: 80×63×108 Å

Solvent-accessible surface area (backbone atoms only — not comparable to full-atom values): 25692 Å² total; per-residue (Å²): 138,89,83,87,63,104,64,58,70,60,36,56,28,23,46,72,44,38,42,72,58,36,51,51,41,48,75,71,65,49,65,74,60,47,82,82,36,42,32,49,32,34,5,19,44,65,41,23,43,72,38,34,50,53,43,45,77,73,64,41,69,52,52,47,80,86,26,37,26,47,48,28,5,46,43,61,45,20,56,72,33,32,52,57,39,51,79,63,66,38,73,42,85,48,76,40,51,68,37,51,49,51,18,57,78,66,70,42,57,69,30,54,54,52,41,49,77,68,63,44,36,70,75,77,86,62,60,68,58,41,51,48,30,52,75,71,66,38,54,72,58,31,42,48,55,43,57,78,70,53,55,66,76,61,47,62,66,48,48,61,59,43,28,60,72,64,45,53,71,56,52,52,51,43,45,71,52,64,61,72,61,73,85,52,52,64,62,51,39,61,49,21,64,74,51,28,48,65,71,51,35,50,50,52,46,70,74,50,71,49,58,68,61,31,40,55,48,42,44,51,25,35,58,70,56,37,53,69,54,37,52,48,41,43,76,69,62,27,51,68,74,63,60,39,57,59,40,44,23,40,11,27,29,69,44,31,55,72,48,46,55,49,46,44,74,72,68,49,65,75,64,41,77,87,33,34,38,52,40,24,8,20,47,47,34,26,54,71,45,45,51,52,44,42,77,73,70,56,64,60,86,80,52,30,45,58,21,34,52,36,2,33,67,56,43,18,46,72,33,28,51,51,38,46,75,72,68,48,64,84,82,66,67,48,52,64,50,40,38,56,22,24,55,72,61,26,54,56,27,45,52,52,42,47,74,73,64,31,58,56,56,46,85,60,12,38,37,53,44,31,12,36,66,66,65,36,52,71,45,38,50,53,40,49,74,70,64,37,55,61,65,30,76,61,23,41,44,52,36,43,17,30,64,72,56,41,48,74,50,38,56,50,42,46,75,74,66,44,59,69,57,36,76,80,32,41,25,54,53,39,10,55,75,71,66,34,62,68,38,40,52,52,52,50,62,57,52,72,69,51,90,83,46,80,64,57,59,52,54,60,53,56,63,66,73,50,89,67,80,70,81,81,76,80,74,82,89,130

Mean predicted aligned error: 13.97 Å

Organism: NCBI:txid133381

Nearest PDB structures (foldseek):
  5hry-assembly3_D  TM=4.691E-01  e=3.508E-03  synthetic construct
  4hrm-assembly1_B  TM=7.767E-01  e=2.875E-01  synthetic construct
  6hiv-assembly1_DH  TM=2.043E-01  e=2.511E+00  Trypanosoma brucei brucei
  6sgb-assembly1_DH  TM=2.176E-01  e=6.902E+00  Trypanosoma brucei brucei